Protein AF-A0A7S4WC41-F1 (afdb_monomer_lite)

Sequence (683 aa):
MCRYLMPRLDYVTESGDLLKKAYSMGIMKQSIEDLTPGELEKLGIVDSGEDSKGMPVRPPEMDELYIVEEDEEVCVDTSAPHSNLLQIFSSHLLSIASRKFMLNVEYRHKCHRWRGKREDLLEKPTTIQEMLSSSLLIDADEGFAIDEIPLELLAIRTLCAGCIKEVEEVGIPKRNCALFSRPTVYDAVTAKKANHIAMKAAGISSSVHSYSKGTGFMLAPMKEDTISNPSEQTQLPIGIVAIMPSIRRNLLHVSDMFDEGLTAFYGGEEARINSLASRVGQIENLTSVIAEHGQGEQGAYSHLTDDDAVIYLNCVREHCAGEELALSFAVPNYIYLLHIPVHVSRIRVVVAKDCADHIQGCRDHGQELITFLTKYFPRSSVRYIEEASTFAAYSRMMLADYLVCPPGISCFIPSLVSGVAKSVLFGDSRIVPWLSELGEAELRNVTLLDMQETPVASVDKANFDVFMNKFPDLEQKQCRFLRGRVGTWEQDIESAYLFQYKTPILHYVGQANLRYIPTVETPYRLPTTYRWQEDLFELCNIKLLTRDGMCKVMKDLGMSRIFILGDSLGMNMGQSLWKLMGHEDSPVGPKVKNSSWERMVQCNPDNSEDDILISAVRTDQIIENNQPVDEEKEIKNCYAYCYPWIERYASYDGDTLFIANTGPHFQSHDKFQAALDEFVAKI

Radius of gyration: 34.1 Å; chains: 1; bounding box: 81×66×97 Å

Secondary structure (DSSP, 8-state):
-HHHHHHHHHHHHHHHHHHHHHHHTT---SSGGG--HHHHHHTT----STTS-PPPPPPGGGGEEEEEE--HHHHH-SSSHHHHHHHHHHHHHHHHHHHHHT--EEEE--THHHHTT-TTTTTSPPPHHHHS-S---S-TTS---TTS--HHHHHHHHHHHHHHHHHHHHSS-SS---SS-S--EEEEEEHHHHHHHHHHHTT--------PPPPP-PPPPPP--------S--PPPGGGGGGHHHHHHHHHHHHHHHHHHHHHHHHHHHHHHHHHHHHHTTS--SSTTTGGG-TTSHHHHTTS---EEEEEE-BSSTT--STTT--BEEPPHHHHHHHS-TT-SEEEEEEEHHHHHHSTTHHHHHHHHHHHHHHH-TTSEEEEEEE--HHHHHHHHHH-SEEEE-SSSTTHHHHHH---SEEEEEE-TTT-GGGGGS-HHHHTTEEEEETTTS--EEGGG--HHHHTT---S--TTTHHHHTTTS-EEEE-TTTHHHHS-SSPPSSHHHHHHHT----SS--S-GGGGEEEE-TT-TTT-PPP--HHHHHHHHHHTT--EEEEEESHHHHHHHHHHHHHTT--S-SS-TT-SSS-EEEEE-SBTTBGGGPEEEEEEEBTTS----S--BTTTTB-SSSS-B---HHHHHT--S-EEEEEE--TT-SSHHHHHHHHHHHHHH-

Organism: NCBI:txid49249

Structure (mmCIF, N/CA/C/O backbone):
data_AF-A0A7S4WC41-F1
#
_entry.id   AF-A0A7S4WC41-F1
#
loop_
_atom_site.group_PDB
_atom_site.id
_atom_site.type_symbol
_atom_site.label_atom_id
_atom_site.label_alt_id
_atom_site.label_comp_id
_atom_site.label_asym_id
_atom_site.label_entity_id
_atom_site.label_seq_id
_atom_site.pdbx_PDB_ins_code
_atom_site.Cartn_x
_atom_site.Cartn_y
_atom_site.Cartn_z
_atom_site.occupancy
_atom_site.B_iso_or_equiv
_atom_site.auth_seq_id
_atom_site.auth_comp_id
_atom_site.auth_asym_id
_atom_site.auth_atom_id
_atom_site.pdbx_PDB_model_num
ATOM 1 N N . MET A 1 1 ? 20.347 -4.896 -36.705 1.00 76.38 1 MET A N 1
ATOM 2 C CA . MET A 1 1 ? 21.087 -5.310 -35.495 1.00 76.38 1 MET A CA 1
ATOM 3 C C . MET A 1 1 ? 21.024 -6.817 -35.234 1.00 76.38 1 MET A C 1
ATOM 5 O O . MET A 1 1 ? 22.063 -7.446 -35.284 1.00 76.38 1 MET A O 1
ATOM 9 N N . CYS A 1 2 ? 19.866 -7.454 -35.023 1.00 81.75 2 CYS A N 1
ATOM 10 C CA . CYS A 1 2 ? 19.854 -8.885 -34.655 1.00 81.75 2 CYS A CA 1
ATOM 11 C C . CYS A 1 2 ? 20.509 -9.846 -35.663 1.00 81.75 2 CYS A C 1
ATOM 13 O O . CYS A 1 2 ? 21.294 -10.689 -35.250 1.00 81.75 2 CYS A O 1
ATOM 15 N N . ARG A 1 3 ? 20.301 -9.670 -36.977 1.00 84.06 3 ARG A N 1
ATOM 16 C CA . ARG A 1 3 ? 21.034 -10.439 -38.013 1.00 84.06 3 ARG A CA 1
ATOM 17 C C . ARG A 1 3 ? 22.556 -10.314 -37.912 1.00 84.06 3 ARG A C 1
ATOM 19 O O . ARG A 1 3 ? 23.274 -11.203 -38.333 1.00 84.06 3 ARG A O 1
ATOM 26 N N . TYR A 1 4 ? 23.016 -9.197 -37.367 1.00 81.50 4 TYR A N 1
ATOM 27 C CA . TYR A 1 4 ? 24.421 -8.886 -37.189 1.00 81.50 4 TYR A CA 1
ATOM 28 C C . TYR A 1 4 ? 24.970 -9.433 -35.861 1.00 81.50 4 TYR A C 1
ATOM 30 O O . TYR A 1 4 ? 26.089 -9.930 -35.797 1.00 81.50 4 TYR A O 1
ATOM 38 N N . LEU A 1 5 ? 24.158 -9.396 -34.800 1.00 84.56 5 LEU A N 1
ATOM 39 C CA . LEU A 1 5 ? 24.515 -9.958 -33.500 1.00 84.56 5 LEU A CA 1
ATOM 40 C C . LEU A 1 5 ? 24.518 -11.484 -33.500 1.00 84.56 5 LEU A C 1
ATOM 42 O O . LEU A 1 5 ? 25.386 -12.062 -32.862 1.00 84.56 5 LEU A O 1
ATOM 46 N N . MET A 1 6 ? 23.585 -12.141 -34.197 1.00 87.56 6 MET A N 1
ATOM 47 C CA . MET A 1 6 ? 23.435 -13.599 -34.120 1.00 87.56 6 MET A CA 1
ATOM 48 C C . MET A 1 6 ? 24.717 -14.375 -34.456 1.00 87.56 6 MET A C 1
ATOM 50 O O . MET A 1 6 ? 25.135 -15.149 -33.601 1.00 87.56 6 MET A O 1
ATOM 54 N N . PRO A 1 7 ? 25.428 -14.116 -35.573 1.00 88.38 7 PRO A N 1
ATOM 55 C CA . PRO A 1 7 ? 26.695 -14.799 -35.851 1.00 88.38 7 PRO A CA 1
ATOM 56 C C . PRO A 1 7 ? 27.753 -14.593 -34.756 1.00 88.38 7 PRO A C 1
ATOM 58 O O . PRO A 1 7 ? 28.514 -15.503 -34.443 1.00 88.38 7 PRO A O 1
ATOM 61 N N . ARG A 1 8 ? 27.786 -13.404 -34.134 1.00 88.81 8 ARG A N 1
ATOM 62 C CA . ARG A 1 8 ? 28.698 -13.088 -33.021 1.00 88.81 8 ARG A CA 1
ATOM 63 C C . ARG A 1 8 ? 28.314 -13.844 -31.751 1.00 88.81 8 ARG A C 1
ATOM 65 O O . ARG A 1 8 ? 29.179 -14.380 -31.071 1.00 88.81 8 ARG A O 1
ATOM 72 N N . LEU A 1 9 ? 27.020 -13.894 -31.443 1.00 85.69 9 LEU A N 1
ATOM 73 C CA . LEU A 1 9 ? 26.470 -14.613 -30.295 1.00 85.69 9 LEU A CA 1
ATOM 74 C C . LEU A 1 9 ? 26.684 -16.121 -30.428 1.00 85.69 9 LEU A C 1
ATOM 76 O O . LEU A 1 9 ? 27.057 -16.762 -29.448 1.00 85.69 9 LEU A O 1
ATOM 80 N N . ASP A 1 10 ? 26.480 -16.676 -31.623 1.00 87.56 10 ASP A N 1
ATOM 81 C CA . ASP A 1 10 ? 26.723 -18.088 -31.909 1.00 87.56 10 ASP A CA 1
ATOM 82 C C . ASP A 1 10 ? 28.220 -18.407 -31.771 1.00 87.56 10 ASP A C 1
ATOM 84 O O . ASP A 1 10 ? 28.569 -19.303 -31.003 1.00 87.56 10 ASP A O 1
ATOM 88 N N . TYR A 1 11 ? 29.103 -17.589 -32.366 1.00 88.50 11 TYR A N 1
ATOM 89 C CA . TYR A 1 11 ? 30.558 -17.714 -32.201 1.00 88.50 11 TYR A CA 1
ATOM 90 C C . TYR A 1 11 ? 30.981 -17.704 -30.730 1.00 88.50 11 TYR A C 1
ATOM 92 O O . TYR A 1 11 ? 31.731 -18.572 -30.290 1.00 88.50 11 TYR A O 1
ATOM 100 N N . VAL A 1 12 ? 30.492 -16.736 -29.954 1.00 84.25 12 VAL A N 1
ATOM 101 C CA . VAL A 1 12 ? 30.808 -16.598 -28.528 1.00 84.25 12 VAL A CA 1
ATOM 102 C C . VAL A 1 12 ? 30.290 -17.780 -27.720 1.00 84.25 12 VAL A C 1
ATOM 104 O O . VAL A 1 12 ? 30.996 -18.256 -26.837 1.00 84.25 12 VAL A O 1
ATOM 107 N N . THR A 1 13 ? 29.068 -18.240 -27.988 1.00 84.19 13 THR A N 1
ATOM 108 C CA . THR A 1 13 ? 28.462 -19.348 -27.237 1.00 84.19 13 THR A CA 1
ATOM 109 C C . THR A 1 13 ? 29.245 -20.634 -27.482 1.00 84.19 13 THR A C 1
ATOM 111 O O . THR A 1 13 ? 29.677 -21.284 -26.533 1.00 84.19 13 THR A O 1
ATOM 114 N N . GLU A 1 14 ? 29.510 -20.951 -28.751 1.00 86.06 14 GLU A N 1
ATOM 115 C CA . GLU A 1 14 ? 30.313 -22.113 -29.138 1.00 86.06 14 GLU A CA 1
ATOM 116 C C . GLU A 1 14 ? 31.739 -22.012 -28.589 1.00 86.06 14 GLU A C 1
ATOM 118 O O . GLU A 1 14 ? 32.298 -22.998 -28.101 1.00 86.06 14 GLU A O 1
ATOM 123 N N . SER A 1 15 ? 32.313 -20.805 -28.603 1.00 84.19 15 SER A N 1
ATOM 124 C CA . SER A 1 15 ? 33.652 -20.577 -28.074 1.00 84.19 15 SER A CA 1
ATOM 125 C C . SER A 1 15 ? 33.714 -20.703 -26.547 1.00 84.19 15 SER A C 1
ATOM 127 O O . SER A 1 15 ? 34.650 -21.273 -25.985 1.00 84.19 15 SER A O 1
ATOM 129 N N . GLY A 1 16 ? 32.694 -20.213 -25.847 1.00 82.38 16 GLY A N 1
ATOM 130 C CA . GLY A 1 16 ? 32.577 -20.328 -24.398 1.00 82.38 16 GLY A CA 1
ATOM 131 C C . GLY A 1 16 ? 32.478 -21.783 -23.943 1.00 82.38 16 GLY A C 1
ATOM 132 O O . GLY A 1 16 ? 33.179 -22.180 -23.013 1.00 82.38 16 GLY A O 1
ATOM 133 N N . ASP A 1 17 ? 31.678 -22.600 -24.630 1.00 83.75 17 ASP A N 1
ATOM 134 C CA . ASP A 1 17 ? 31.535 -24.030 -24.327 1.00 83.75 17 ASP A CA 1
ATOM 135 C C . ASP A 1 17 ? 32.858 -24.791 -24.508 1.00 83.75 17 ASP A C 1
ATOM 137 O O . ASP A 1 17 ? 33.227 -25.643 -23.692 1.00 83.75 17 ASP A O 1
ATOM 141 N N . LEU A 1 18 ? 33.615 -24.447 -25.551 1.00 83.25 18 LEU A N 1
ATOM 142 C CA . LEU A 1 18 ? 34.936 -25.014 -25.811 1.00 83.25 18 LEU A CA 1
ATOM 143 C C . LEU A 1 18 ? 35.980 -24.576 -24.776 1.00 83.25 18 LEU A C 1
ATOM 145 O O . LEU A 1 18 ? 36.751 -25.419 -24.315 1.00 83.25 18 LEU A O 1
ATOM 149 N N . LEU A 1 19 ? 35.986 -23.306 -24.360 1.00 81.44 19 LEU A N 1
ATOM 150 C CA . LEU A 1 19 ? 36.863 -22.819 -23.288 1.00 81.44 19 LEU A CA 1
ATOM 151 C C . LEU A 1 19 ? 36.529 -23.473 -21.945 1.00 81.44 19 LEU A C 1
ATOM 153 O O . LEU A 1 19 ? 37.435 -23.925 -21.251 1.00 81.44 19 LEU A O 1
ATOM 157 N N . LYS A 1 20 ? 35.243 -23.622 -21.601 1.00 82.88 20 LYS A N 1
ATOM 158 C CA . LYS A 1 20 ? 34.808 -24.367 -20.405 1.00 82.88 20 LYS A CA 1
ATOM 159 C C . LYS A 1 20 ? 35.303 -25.810 -20.428 1.00 82.88 20 LYS A C 1
ATOM 161 O O . LYS A 1 20 ? 35.833 -26.305 -19.431 1.00 82.88 20 LYS A O 1
ATOM 166 N N . LYS A 1 21 ? 35.194 -26.475 -21.581 1.00 86.81 21 LYS A N 1
ATOM 167 C CA . LYS A 1 21 ? 35.745 -27.818 -21.781 1.00 86.81 21 LYS A CA 1
ATOM 168 C C . LYS A 1 21 ? 37.270 -27.824 -21.615 1.00 86.81 21 LYS A C 1
ATOM 170 O O . LYS A 1 21 ? 37.785 -28.686 -20.908 1.00 86.81 21 LYS A O 1
ATOM 175 N N . ALA A 1 22 ? 37.983 -26.844 -22.169 1.00 83.94 22 ALA A N 1
ATOM 176 C CA . ALA A 1 22 ? 39.432 -26.693 -22.019 1.00 83.94 22 ALA A CA 1
ATOM 177 C C . ALA A 1 22 ? 39.851 -26.498 -20.551 1.00 83.94 22 ALA A C 1
ATOM 179 O O . ALA A 1 22 ? 40.736 -27.210 -20.070 1.00 83.94 22 ALA A O 1
ATOM 180 N N . TYR A 1 23 ? 39.156 -25.635 -19.806 1.00 84.06 23 TYR A N 1
ATOM 181 C CA . TYR A 1 23 ? 39.394 -25.427 -18.377 1.00 84.06 23 TYR A CA 1
ATOM 182 C C . TYR A 1 23 ? 39.163 -26.700 -17.561 1.00 84.06 23 TYR A C 1
ATOM 184 O O . TYR A 1 23 ? 39.990 -27.033 -16.713 1.00 84.06 23 TYR A O 1
ATOM 192 N N . SER A 1 24 ? 38.111 -27.472 -17.863 1.00 88.00 24 SER A N 1
ATOM 193 C CA . SER A 1 24 ? 37.865 -28.769 -17.207 1.00 88.00 24 SER A CA 1
ATOM 194 C C . SER A 1 24 ? 38.990 -29.790 -17.443 1.00 88.00 24 SER A C 1
ATOM 196 O O . SER A 1 24 ? 39.165 -30.724 -16.662 1.00 88.00 24 SER A O 1
ATOM 198 N N . MET A 1 25 ? 39.789 -29.582 -18.494 1.00 87.50 25 MET A N 1
ATOM 199 C CA . MET A 1 25 ? 40.964 -30.380 -18.850 1.00 87.50 25 MET A CA 1
ATOM 200 C C . MET A 1 25 ? 42.286 -29.757 -18.362 1.00 87.50 25 MET A C 1
ATOM 202 O O . MET A 1 25 ? 43.359 -30.249 -18.711 1.00 87.50 25 MET A O 1
ATOM 206 N N . GLY A 1 26 ? 42.230 -28.684 -17.564 1.00 88.25 26 GLY A N 1
ATOM 207 C CA . GLY A 1 26 ? 43.399 -27.981 -17.025 1.00 88.25 26 GLY A CA 1
ATOM 208 C C . GLY A 1 26 ? 44.096 -27.038 -18.012 1.00 88.25 26 GLY A C 1
ATOM 209 O O . GLY A 1 26 ? 45.208 -26.588 -17.740 1.00 88.25 26 GLY A O 1
ATOM 210 N N . ILE A 1 27 ? 43.474 -26.734 -19.154 1.00 87.44 27 ILE A N 1
ATOM 211 C CA . ILE A 1 27 ? 44.006 -25.806 -20.157 1.00 87.44 27 ILE A CA 1
ATOM 212 C C . ILE A 1 27 ? 43.488 -24.403 -19.826 1.00 87.44 27 ILE A C 1
ATOM 214 O O . ILE A 1 27 ? 42.324 -24.094 -20.063 1.00 87.44 27 ILE A O 1
ATOM 218 N N . MET A 1 28 ? 44.349 -23.550 -19.262 1.00 84.25 28 MET A N 1
ATOM 219 C CA . MET A 1 28 ? 43.984 -22.179 -18.887 1.00 84.25 28 MET A CA 1
ATOM 220 C C . MET A 1 28 ? 44.421 -21.170 -19.953 1.00 84.25 28 MET A C 1
ATOM 222 O O . MET A 1 28 ? 45.543 -20.665 -19.920 1.00 84.25 28 MET A O 1
ATOM 226 N N . LYS A 1 29 ? 43.534 -20.889 -20.913 1.00 82.75 29 LYS A N 1
ATOM 227 C CA . LYS A 1 29 ? 43.729 -19.876 -21.966 1.00 82.75 29 LYS A CA 1
ATOM 228 C C . LYS A 1 29 ? 42.684 -18.774 -21.866 1.00 82.75 29 LYS A C 1
ATOM 230 O O . LYS A 1 29 ? 41.630 -18.997 -21.282 1.00 82.75 29 LYS A O 1
ATOM 235 N N . GLN A 1 30 ? 42.997 -17.590 -22.389 1.00 73.94 30 GLN A N 1
ATOM 236 C CA . GLN A 1 30 ? 42.070 -16.452 -22.390 1.00 73.94 30 GLN A CA 1
ATOM 237 C C . GLN A 1 30 ? 41.156 -16.464 -23.619 1.00 73.94 30 GLN A C 1
ATOM 239 O O . GLN A 1 30 ? 40.017 -16.020 -23.516 1.00 73.94 30 GLN A O 1
ATOM 244 N N . SER A 1 31 ? 41.626 -17.014 -24.743 1.00 80.00 31 SER A N 1
ATOM 245 C CA . SER A 1 31 ? 40.853 -17.145 -25.978 1.00 80.00 31 SER A CA 1
ATOM 246 C C . SER A 1 31 ? 41.053 -18.506 -26.648 1.00 80.00 31 SER A C 1
ATOM 248 O O . SER A 1 31 ? 42.053 -19.187 -26.407 1.00 80.00 31 SER A O 1
ATOM 250 N N . ILE A 1 32 ? 40.120 -18.910 -27.516 1.00 80.75 32 ILE A N 1
ATOM 251 C CA . ILE A 1 32 ? 40.255 -20.141 -28.321 1.00 80.75 32 ILE A CA 1
ATOM 252 C C . ILE A 1 32 ? 41.416 -20.042 -29.299 1.00 80.75 32 ILE A C 1
ATOM 254 O O . ILE A 1 32 ? 42.097 -21.031 -29.550 1.00 80.75 32 ILE A O 1
ATOM 258 N N . GLU A 1 33 ? 41.676 -18.848 -29.816 1.00 83.94 33 GLU A N 1
ATOM 259 C CA . GLU A 1 33 ? 42.786 -18.560 -30.717 1.00 83.94 33 GLU A CA 1
ATOM 260 C C . GLU A 1 33 ? 44.156 -18.796 -30.055 1.00 83.94 33 GLU A C 1
ATOM 262 O O . GLU A 1 33 ? 45.152 -18.960 -30.757 1.00 83.94 33 GLU A O 1
ATOM 267 N N . ASP A 1 34 ? 44.210 -18.871 -28.718 1.00 86.69 34 ASP A N 1
ATOM 268 C CA . ASP A 1 34 ? 45.427 -19.185 -27.963 1.00 86.69 34 ASP A CA 1
ATOM 269 C C . ASP A 1 34 ? 45.645 -20.695 -27.755 1.00 86.69 34 ASP A C 1
ATOM 271 O O . ASP A 1 34 ? 46.665 -21.093 -27.166 1.00 86.69 34 ASP A O 1
ATOM 275 N N . LEU A 1 35 ? 44.688 -21.536 -28.172 1.00 84.81 35 LEU A N 1
ATOM 276 C CA . LEU A 1 35 ? 44.795 -22.990 -28.098 1.00 84.81 35 LEU A CA 1
ATOM 277 C C . LEU A 1 35 ? 45.723 -23.496 -29.201 1.00 84.81 35 LEU A C 1
ATOM 279 O O . LEU A 1 35 ? 45.579 -23.200 -30.385 1.00 84.81 35 LEU A O 1
ATOM 283 N N . THR A 1 36 ? 46.693 -24.307 -28.804 1.00 89.56 36 THR A N 1
ATOM 284 C CA . THR A 1 36 ? 47.582 -24.987 -29.741 1.00 89.56 36 THR A CA 1
ATOM 285 C C . THR A 1 36 ? 46.824 -26.074 -30.511 1.00 89.56 36 THR A C 1
ATOM 287 O O . THR A 1 36 ? 45.856 -26.637 -29.993 1.00 89.56 36 THR A O 1
ATOM 290 N N . PRO A 1 37 ? 47.289 -26.470 -31.711 1.00 87.38 37 PRO A N 1
ATOM 291 C CA . PRO A 1 37 ? 46.673 -27.567 -32.461 1.00 87.38 37 PRO A CA 1
ATOM 292 C C . PRO A 1 37 ? 46.502 -28.859 -31.641 1.00 87.38 37 PRO A C 1
ATOM 294 O O . PRO A 1 37 ? 45.477 -29.522 -31.742 1.00 87.38 37 PRO A O 1
ATOM 297 N N . GLY A 1 38 ? 47.459 -29.183 -30.762 1.00 87.56 38 GLY A N 1
ATOM 298 C CA . GLY A 1 38 ? 47.364 -30.353 -29.879 1.00 87.56 38 GLY A CA 1
ATOM 299 C C . GLY A 1 38 ? 46.372 -30.196 -28.717 1.00 87.56 38 GLY A C 1
ATOM 300 O O . GLY A 1 38 ? 45.891 -31.189 -28.180 1.00 87.56 38 GLY A O 1
ATOM 301 N N . GLU A 1 39 ? 46.048 -28.970 -28.303 1.00 90.50 39 GLU A N 1
ATOM 302 C CA . GLU A 1 39 ? 44.970 -28.696 -27.342 1.00 90.50 39 GLU A CA 1
ATOM 303 C C . GLU A 1 39 ? 43.597 -28.765 -28.024 1.00 90.50 39 GLU A C 1
ATOM 305 O O . GLU A 1 39 ? 42.665 -29.327 -27.452 1.00 90.50 39 GLU A O 1
ATOM 310 N N . LEU A 1 40 ? 43.490 -28.286 -29.267 1.00 86.38 40 LEU A N 1
ATOM 311 C CA . LEU A 1 40 ? 42.287 -28.415 -30.095 1.00 86.38 40 LEU A CA 1
ATOM 312 C C . LEU A 1 40 ? 41.953 -29.886 -30.391 1.00 86.38 40 LEU A C 1
ATOM 314 O O . LEU A 1 40 ? 40.808 -30.308 -30.214 1.00 86.38 40 LEU A O 1
ATOM 318 N N . GLU A 1 41 ? 42.962 -30.698 -30.715 1.00 86.12 41 GLU A N 1
ATOM 319 C CA . GLU A 1 41 ? 42.803 -32.143 -30.909 1.00 86.12 41 GLU A CA 1
ATOM 320 C C . GLU A 1 41 ? 42.281 -32.828 -29.635 1.00 86.12 41 GLU A C 1
ATOM 322 O O . GLU A 1 41 ? 41.339 -33.622 -29.686 1.00 86.12 41 GLU A O 1
ATOM 327 N N . LYS A 1 42 ? 42.810 -32.456 -28.459 1.00 88.50 42 LYS A N 1
ATOM 328 C CA . LYS A 1 42 ? 42.318 -32.945 -27.155 1.00 88.50 42 LYS A CA 1
ATOM 329 C C . LYS A 1 42 ? 40.867 -32.549 -26.880 1.00 88.50 42 LYS A C 1
ATOM 331 O O . LYS A 1 42 ? 40.153 -33.288 -26.205 1.00 88.50 42 LYS A O 1
ATOM 336 N N . LEU A 1 43 ? 40.417 -31.412 -27.406 1.00 86.31 43 LEU A N 1
ATOM 337 C CA . LEU A 1 43 ? 39.024 -30.974 -27.318 1.00 86.31 43 LEU A CA 1
ATOM 338 C C . LEU A 1 43 ? 38.102 -31.701 -28.310 1.00 86.31 43 LEU A C 1
ATOM 340 O O . LEU A 1 43 ? 36.881 -31.537 -28.221 1.00 86.31 43 LEU A O 1
ATOM 344 N N . GLY A 1 44 ? 38.646 -32.555 -29.182 1.00 85.88 44 GLY A N 1
ATOM 345 C CA . GLY A 1 44 ? 37.908 -33.270 -30.223 1.00 85.88 44 GLY A CA 1
ATOM 346 C C . GLY A 1 44 ? 37.647 -32.425 -31.470 1.00 85.88 44 GLY A C 1
ATOM 347 O O . GLY A 1 44 ? 36.779 -32.781 -32.264 1.00 85.88 44 GLY A O 1
ATOM 348 N N . ILE A 1 45 ? 38.368 -31.312 -31.630 1.00 82.75 45 ILE A N 1
ATOM 349 C CA . ILE A 1 45 ? 38.366 -30.491 -32.840 1.00 82.75 45 ILE A CA 1
ATOM 350 C C . ILE A 1 45 ? 39.526 -30.996 -33.696 1.00 82.75 45 ILE A C 1
ATOM 352 O O . ILE A 1 45 ? 40.680 -30.632 -33.475 1.00 82.75 45 ILE A O 1
ATOM 356 N N . VAL A 1 46 ? 39.231 -31.905 -34.622 1.00 72.81 46 VAL A N 1
ATOM 357 C CA . VAL A 1 46 ? 40.226 -32.477 -35.536 1.00 72.81 46 VAL A CA 1
ATOM 358 C C . VAL A 1 46 ? 39.944 -31.948 -36.931 1.00 72.81 46 VAL A C 1
ATOM 360 O O . VAL A 1 46 ? 38.817 -32.041 -37.401 1.00 72.81 46 VAL A O 1
ATOM 363 N N . ASP A 1 47 ? 40.966 -31.412 -37.590 1.00 64.25 47 ASP A N 1
ATOM 364 C CA . ASP A 1 47 ? 40.906 -30.877 -38.956 1.00 64.25 47 ASP A CA 1
ATOM 365 C C . ASP A 1 47 ? 40.904 -32.019 -39.997 1.00 64.25 47 ASP A C 1
ATOM 367 O O . ASP A 1 47 ? 41.786 -32.130 -40.850 1.00 64.25 47 ASP A O 1
ATOM 371 N N . SER A 1 48 ? 39.980 -32.976 -39.851 1.00 53.34 48 SER A N 1
ATOM 372 C CA . SER A 1 48 ? 39.985 -34.221 -40.625 1.00 53.34 48 SER A CA 1
ATOM 373 C C . SER A 1 48 ? 38.588 -34.635 -41.101 1.00 53.34 48 SER A C 1
ATOM 375 O O . SER A 1 48 ? 37.944 -35.494 -40.499 1.00 53.34 48 SER A O 1
ATOM 377 N N . GLY A 1 49 ? 38.166 -34.086 -42.244 1.00 59.47 49 GLY A N 1
ATOM 378 C CA . GLY A 1 49 ? 37.084 -34.629 -43.080 1.00 59.47 49 GLY A CA 1
ATOM 379 C C . GLY A 1 49 ? 35.717 -33.951 -42.934 1.00 59.47 49 GLY A C 1
ATOM 380 O O . GLY A 1 49 ? 35.449 -33.282 -41.943 1.00 59.47 49 GLY A O 1
ATOM 381 N N . GLU A 1 50 ? 34.854 -34.150 -43.941 1.00 60.53 50 GLU A N 1
ATOM 382 C CA . GLU A 1 50 ? 33.542 -33.490 -44.145 1.00 60.53 50 GLU A CA 1
ATOM 383 C C . GLU A 1 50 ? 32.563 -33.538 -42.947 1.00 60.53 50 GLU A C 1
ATOM 385 O O . GLU A 1 50 ? 31.603 -32.774 -42.945 1.00 60.53 50 GLU A O 1
ATOM 390 N N . ASP A 1 51 ? 32.831 -34.342 -41.908 1.00 59.00 51 ASP A N 1
ATOM 391 C CA . ASP A 1 51 ? 31.970 -34.516 -40.725 1.00 59.00 51 ASP A CA 1
ATOM 392 C C . ASP A 1 51 ? 32.579 -34.023 -39.388 1.00 59.00 51 ASP A C 1
ATOM 394 O O . ASP A 1 51 ? 31.949 -34.151 -38.333 1.00 59.00 51 ASP A O 1
ATOM 398 N N . SER A 1 52 ? 33.797 -33.465 -39.368 1.00 58.19 52 SER A N 1
ATOM 399 C CA . SER A 1 52 ? 34.384 -32.939 -38.123 1.00 58.19 52 SER A CA 1
ATOM 400 C C . SER A 1 52 ? 33.768 -31.591 -37.727 1.00 58.19 52 SER A C 1
ATOM 402 O O . SER A 1 52 ? 33.666 -30.688 -38.558 1.00 58.19 52 SER A O 1
ATOM 404 N N . LYS A 1 53 ? 33.397 -31.421 -36.445 1.00 67.69 53 LYS A N 1
ATOM 405 C CA . LYS A 1 53 ? 33.056 -30.102 -35.880 1.00 67.69 53 LYS A CA 1
ATOM 406 C C . LYS A 1 53 ? 34.306 -29.223 -35.921 1.00 67.69 53 LYS A C 1
ATOM 408 O O . LYS A 1 53 ? 35.146 -29.298 -35.025 1.00 67.69 53 LYS A O 1
ATOM 413 N N . GLY A 1 54 ? 34.434 -28.444 -36.991 1.00 73.50 54 GLY A N 1
ATOM 414 C CA . GLY A 1 54 ? 35.497 -27.464 -37.154 1.00 73.50 54 GLY A CA 1
ATOM 415 C C . GLY A 1 54 ? 35.469 -26.421 -36.041 1.00 73.50 54 GLY A C 1
ATOM 416 O O . GLY A 1 54 ? 34.462 -26.241 -35.353 1.00 73.50 54 GLY A O 1
ATOM 417 N N . MET A 1 55 ? 36.598 -25.739 -35.857 1.00 78.38 55 MET A N 1
ATOM 418 C CA . MET A 1 55 ? 36.677 -24.590 -34.962 1.00 78.38 55 MET A CA 1
ATOM 419 C C . MET A 1 55 ? 35.605 -23.561 -35.369 1.00 78.38 55 MET A C 1
ATOM 421 O O . MET A 1 55 ? 35.417 -23.364 -36.576 1.00 78.38 55 MET A O 1
ATOM 425 N N . PRO A 1 56 ? 34.910 -22.914 -34.411 1.00 82.69 56 PRO A N 1
ATOM 426 C CA . PRO A 1 56 ? 33.974 -21.852 -34.744 1.00 82.69 56 PRO A CA 1
ATOM 427 C C . PRO A 1 56 ? 34.688 -20.836 -35.640 1.00 82.69 56 PRO A C 1
ATOM 429 O O . PRO A 1 56 ? 35.754 -20.321 -35.292 1.00 82.69 56 PRO A O 1
ATOM 432 N N . VAL A 1 57 ? 34.151 -20.591 -36.835 1.00 84.62 57 VAL A N 1
ATOM 433 C CA . VAL A 1 57 ? 34.752 -19.629 -37.762 1.00 84.62 57 VAL A CA 1
ATOM 434 C C . VAL A 1 57 ? 34.413 -18.245 -37.243 1.00 84.62 57 VAL A C 1
ATOM 436 O O . VAL A 1 57 ? 33.240 -17.882 -37.174 1.00 84.62 57 VAL A O 1
ATOM 439 N N . ARG A 1 58 ? 35.438 -17.468 -36.876 1.00 83.56 58 ARG A N 1
ATOM 440 C CA . ARG A 1 58 ? 35.247 -16.088 -36.432 1.00 83.56 58 ARG A CA 1
ATOM 441 C C . ARG A 1 58 ? 34.531 -15.296 -37.540 1.00 83.56 58 ARG A C 1
ATOM 443 O O . ARG A 1 58 ? 35.091 -15.184 -38.634 1.00 83.56 58 ARG A O 1
ATOM 450 N N . PRO A 1 59 ? 33.324 -14.752 -37.289 1.00 85.19 59 PRO A N 1
ATOM 451 C CA . PRO A 1 59 ? 32.598 -14.002 -38.304 1.00 85.19 59 PRO A CA 1
ATOM 452 C C . PRO A 1 59 ? 33.413 -12.771 -38.729 1.00 85.19 59 PRO A C 1
ATOM 454 O O . PRO A 1 59 ? 33.944 -12.092 -37.844 1.00 85.19 59 PRO A O 1
ATOM 457 N N . PRO A 1 60 ? 33.515 -12.435 -40.030 1.00 81.19 60 PRO A N 1
ATOM 458 C CA . PRO A 1 60 ? 34.207 -11.224 -40.491 1.00 81.19 60 PRO A CA 1
ATOM 459 C C . PRO A 1 60 ? 33.623 -9.951 -39.865 1.00 81.19 60 PRO A C 1
ATOM 461 O O . PRO A 1 60 ? 34.327 -8.966 -39.647 1.00 81.19 60 PRO A O 1
ATOM 464 N N . GLU A 1 61 ? 32.345 -9.997 -39.497 1.00 80.75 61 GLU A N 1
ATOM 465 C CA . GLU A 1 61 ? 31.657 -8.956 -38.758 1.00 80.75 61 GLU A CA 1
ATOM 466 C C . GLU A 1 61 ? 32.387 -8.618 -37.462 1.00 80.75 61 GLU A C 1
ATOM 468 O O . GLU A 1 61 ? 32.412 -7.450 -37.109 1.00 80.75 61 GLU A O 1
ATOM 473 N N . MET A 1 62 ? 33.019 -9.575 -36.764 1.00 79.69 62 MET A N 1
ATOM 474 C CA . MET A 1 62 ? 33.735 -9.365 -35.492 1.00 79.69 62 MET A CA 1
ATOM 475 C C . MET A 1 62 ? 34.876 -8.339 -35.563 1.00 79.69 62 MET A C 1
ATOM 477 O O . MET A 1 62 ? 35.407 -8.004 -34.513 1.00 79.69 62 MET A O 1
ATOM 481 N N . ASP A 1 63 ? 35.273 -7.821 -36.726 1.00 82.69 63 ASP A N 1
ATOM 482 C CA . ASP A 1 63 ? 36.290 -6.757 -36.835 1.00 82.69 63 ASP A CA 1
ATOM 483 C C . ASP A 1 63 ? 35.699 -5.335 -36.940 1.00 82.69 63 ASP A C 1
ATOM 485 O O . ASP A 1 63 ? 36.426 -4.332 -36.944 1.00 82.69 63 ASP A O 1
ATOM 489 N N . GLU A 1 64 ? 34.374 -5.224 -37.007 1.00 84.00 64 GLU A N 1
ATOM 490 C CA . GLU A 1 64 ? 33.660 -3.953 -37.085 1.00 84.00 64 GLU A CA 1
ATOM 491 C C . GLU A 1 64 ? 33.132 -3.531 -35.707 1.00 84.00 64 GLU A C 1
ATOM 493 O O . GLU A 1 64 ? 32.439 -4.290 -35.032 1.00 84.00 64 GLU A O 1
ATOM 498 N N . LEU A 1 65 ? 33.418 -2.300 -35.281 1.00 83.31 65 LEU A N 1
ATOM 499 C CA . LEU A 1 65 ? 32.796 -1.730 -34.089 1.00 83.31 65 LEU A CA 1
ATOM 500 C C . LEU A 1 65 ? 31.487 -1.049 -34.485 1.00 83.31 65 LEU A C 1
ATOM 502 O O . LEU A 1 65 ? 31.486 -0.163 -35.342 1.00 83.31 65 LEU A O 1
ATOM 506 N N . TYR A 1 66 ? 30.398 -1.424 -33.825 1.00 82.50 66 TYR A N 1
ATOM 507 C CA . TYR A 1 66 ? 29.098 -0.781 -33.992 1.00 82.50 66 TYR A CA 1
ATOM 508 C C . TYR A 1 66 ? 28.864 0.149 -32.824 1.00 82.50 66 TYR A C 1
ATOM 510 O O . TYR A 1 66 ? 28.786 -0.300 -31.685 1.00 82.50 66 TYR A O 1
ATOM 518 N N . ILE A 1 67 ? 28.745 1.440 -33.100 1.00 83.06 67 ILE A N 1
ATOM 519 C CA . ILE A 1 67 ? 28.355 2.406 -32.078 1.00 83.06 67 ILE A CA 1
ATOM 520 C C . ILE A 1 67 ? 26.840 2.569 -32.159 1.00 83.06 67 ILE A C 1
ATOM 522 O O . ILE A 1 67 ? 26.302 2.797 -33.238 1.00 83.06 67 ILE A O 1
ATOM 526 N N . VAL A 1 68 ? 26.171 2.408 -31.023 1.00 81.50 68 VAL A N 1
ATOM 527 C CA . VAL A 1 68 ? 24.732 2.586 -30.835 1.00 81.50 68 VAL A CA 1
ATOM 528 C C . VAL A 1 68 ? 24.563 3.822 -29.966 1.00 81.50 68 VAL A C 1
ATOM 530 O O . VAL A 1 68 ? 24.958 3.820 -28.803 1.00 81.50 68 VAL A O 1
ATOM 533 N N . GLU A 1 69 ? 24.040 4.900 -30.531 1.00 83.94 69 GLU A N 1
ATOM 534 C CA . GLU A 1 69 ? 23.882 6.179 -29.835 1.00 83.94 69 GLU A CA 1
ATOM 535 C C . GLU A 1 69 ? 22.416 6.596 -29.823 1.00 83.94 69 GLU A C 1
ATOM 537 O O . GLU A 1 69 ? 21.803 6.625 -30.888 1.00 83.94 69 GLU A O 1
ATOM 542 N N . GLU A 1 70 ? 21.865 6.892 -28.641 1.00 82.81 70 GLU A N 1
ATOM 543 C CA . GLU A 1 70 ? 20.463 7.319 -28.528 1.00 82.81 70 GLU A CA 1
ATOM 544 C C . GLU A 1 70 ? 20.232 8.672 -29.196 1.00 82.81 70 GLU A C 1
ATOM 546 O O . GLU A 1 70 ? 21.021 9.612 -29.038 1.00 82.81 70 GLU A O 1
ATOM 551 N N . ASP A 1 71 ? 19.114 8.752 -29.910 1.00 83.38 71 ASP A N 1
ATOM 552 C CA . ASP A 1 71 ? 18.661 9.962 -30.582 1.00 83.38 71 ASP A CA 1
ATOM 553 C C . ASP A 1 71 ? 18.009 10.946 -29.596 1.00 83.38 71 ASP A C 1
ATOM 555 O O . ASP A 1 71 ? 17.525 10.563 -28.527 1.00 83.38 71 ASP A O 1
ATOM 559 N N . GLU A 1 72 ? 17.966 12.226 -29.971 1.00 85.38 72 GLU A N 1
ATOM 560 C CA . GLU A 1 72 ? 17.232 13.265 -29.250 1.00 85.38 72 GLU A CA 1
ATOM 561 C C . GLU A 1 72 ? 15.778 12.849 -29.024 1.00 85.38 72 GLU A C 1
ATOM 563 O O . GLU A 1 72 ? 15.290 13.004 -27.908 1.00 85.38 72 GLU A O 1
ATOM 568 N N . GLU A 1 73 ? 15.123 12.253 -30.026 1.00 84.31 73 GLU A N 1
ATOM 569 C CA . GLU A 1 73 ? 13.734 11.797 -29.921 1.00 84.31 73 GLU A CA 1
ATOM 570 C C . GLU A 1 73 ? 13.536 10.829 -28.751 1.00 84.31 73 GLU A C 1
ATOM 572 O O . GLU A 1 73 ? 12.635 11.035 -27.953 1.00 84.31 73 GLU A O 1
ATOM 577 N N . VAL A 1 74 ? 14.413 9.841 -28.557 1.00 83.62 74 VAL A N 1
ATOM 578 C CA . VAL A 1 74 ? 14.311 8.895 -27.425 1.00 83.62 74 VAL A CA 1
ATOM 579 C C . VAL A 1 74 ? 14.497 9.613 -26.089 1.00 83.62 74 VAL A C 1
ATOM 581 O O . VAL A 1 74 ? 13.855 9.290 -25.089 1.00 83.62 74 VAL A O 1
ATOM 584 N N . CYS A 1 75 ? 15.387 10.601 -26.070 1.00 86.06 75 CYS A N 1
ATOM 585 C CA . CYS A 1 75 ? 15.729 11.339 -24.870 1.00 86.06 75 CYS A CA 1
ATOM 586 C C . CYS A 1 75 ? 14.638 12.313 -24.431 1.00 86.06 75 CYS A C 1
ATOM 588 O O . CYS A 1 75 ? 14.456 12.495 -23.233 1.00 86.06 75 CYS A O 1
ATOM 590 N N . VAL A 1 76 ? 13.946 12.965 -25.363 1.00 85.38 76 VAL A N 1
ATOM 591 C CA . VAL A 1 76 ? 13.035 14.075 -25.047 1.00 85.38 76 VAL A CA 1
ATOM 592 C C . VAL A 1 76 ? 11.563 13.770 -25.296 1.00 85.38 76 VAL A C 1
ATOM 594 O O . VAL A 1 76 ? 10.718 14.626 -25.037 1.00 85.38 76 VAL A O 1
ATOM 597 N N . ASP A 1 77 ? 11.251 12.582 -25.807 1.00 84.12 77 ASP A N 1
ATOM 598 C CA . ASP A 1 77 ? 9.884 12.140 -26.051 1.00 84.12 77 ASP A CA 1
ATOM 599 C C . ASP A 1 77 ? 9.166 11.870 -24.723 1.00 84.12 77 ASP A C 1
ATOM 601 O O . ASP A 1 77 ? 9.395 10.883 -24.020 1.00 84.12 77 ASP A O 1
ATOM 605 N N . THR A 1 78 ? 8.279 12.805 -24.394 1.00 80.25 78 THR A N 1
ATOM 606 C CA . THR A 1 78 ? 7.409 12.777 -23.217 1.00 80.25 78 THR A CA 1
ATOM 607 C C . THR A 1 78 ? 6.228 11.840 -23.382 1.00 80.25 78 THR A C 1
ATOM 609 O O . THR A 1 78 ? 5.562 11.545 -22.399 1.00 80.25 78 THR A O 1
ATOM 612 N N . SER A 1 79 ? 5.963 11.397 -24.607 1.00 73.56 79 SER A N 1
ATOM 613 C CA . SER A 1 79 ? 4.782 10.627 -24.950 1.00 73.56 79 SER A CA 1
ATOM 614 C C . SER A 1 79 ? 5.041 9.111 -24.822 1.00 73.56 79 SER A C 1
ATOM 616 O O . SER A 1 79 ? 4.140 8.380 -24.405 1.00 73.56 79 SER A O 1
ATOM 618 N N . ALA A 1 80 ? 6.287 8.651 -25.057 1.00 77.62 80 ALA A N 1
ATOM 619 C CA . ALA A 1 80 ? 6.739 7.251 -24.883 1.00 77.62 80 ALA A CA 1
ATOM 620 C C . ALA A 1 80 ? 7.739 7.032 -23.723 1.00 77.62 80 ALA A C 1
ATOM 622 O O . ALA A 1 80 ? 8.747 6.328 -23.882 1.00 77.62 80 ALA A O 1
ATOM 623 N N . PRO A 1 81 ? 7.577 7.659 -22.548 1.00 79.94 81 PRO A N 1
ATOM 624 C CA . PRO A 1 81 ? 8.675 7.762 -21.600 1.00 79.94 81 PRO A CA 1
ATOM 625 C C . PRO A 1 81 ? 9.054 6.415 -20.976 1.00 79.94 81 PRO A C 1
ATOM 627 O O . PRO A 1 81 ? 10.192 6.254 -20.548 1.00 79.94 81 PRO A O 1
ATOM 630 N N . HIS A 1 82 ? 8.156 5.431 -20.933 1.00 77.75 82 HIS A N 1
ATOM 631 C CA . HIS A 1 82 ? 8.465 4.137 -20.322 1.00 77.75 82 HIS A CA 1
ATOM 632 C C . HIS A 1 82 ? 9.150 3.220 -21.341 1.00 77.75 82 HIS A C 1
ATOM 634 O O . HIS A 1 82 ? 10.182 2.624 -21.035 1.00 77.75 82 HIS A O 1
ATOM 640 N N . SER A 1 83 ? 8.665 3.197 -22.580 1.00 76.50 83 SER A N 1
ATOM 641 C CA . SER A 1 83 ? 9.244 2.465 -23.701 1.00 76.50 83 SER A CA 1
ATOM 642 C C . SER A 1 83 ? 10.638 2.986 -24.017 1.00 76.50 83 SER A C 1
ATOM 644 O O . SER A 1 83 ? 11.564 2.195 -24.174 1.00 76.50 83 SER A O 1
ATOM 646 N N . ASN A 1 84 ? 10.834 4.306 -24.036 1.00 82.56 84 ASN A N 1
ATOM 647 C CA . ASN A 1 84 ? 12.149 4.907 -24.259 1.00 82.56 84 ASN A CA 1
ATOM 648 C C . ASN A 1 84 ? 13.119 4.604 -23.107 1.00 82.56 84 ASN A C 1
ATOM 650 O O . ASN A 1 84 ? 14.307 4.377 -23.335 1.00 82.56 84 ASN A O 1
ATOM 654 N N . LEU A 1 85 ? 12.630 4.561 -21.861 1.00 83.12 85 LEU A N 1
ATOM 655 C CA . LEU A 1 85 ? 13.446 4.162 -20.712 1.00 83.12 85 LEU A CA 1
ATOM 656 C C . LEU A 1 85 ? 13.875 2.691 -20.821 1.00 83.12 85 LEU A C 1
ATOM 658 O O . LEU A 1 85 ? 15.054 2.373 -20.655 1.00 83.12 85 LEU A O 1
ATOM 662 N N . LEU A 1 86 ? 12.933 1.799 -21.138 1.00 78.31 86 LEU A N 1
ATOM 663 C CA . LEU A 1 86 ? 13.215 0.386 -21.385 1.00 78.31 86 LEU A CA 1
ATOM 664 C C . LEU A 1 86 ? 14.180 0.206 -22.556 1.00 78.31 86 LEU A C 1
ATOM 666 O O . LEU A 1 86 ? 15.096 -0.606 -22.450 1.00 78.31 86 LEU A O 1
ATOM 670 N N . GLN A 1 87 ? 14.033 0.995 -23.624 1.00 78.56 87 GLN A N 1
ATOM 671 C CA . GLN A 1 87 ? 14.952 1.000 -24.757 1.00 78.56 87 GLN A CA 1
ATOM 672 C C . GLN A 1 87 ? 16.376 1.321 -24.297 1.00 78.56 87 GLN A C 1
ATOM 674 O O . GLN A 1 87 ? 17.275 0.533 -24.576 1.00 78.56 87 GLN A O 1
ATOM 679 N N . ILE A 1 88 ? 16.578 2.391 -23.522 1.00 82.12 88 ILE A N 1
ATOM 680 C CA . ILE A 1 88 ? 17.900 2.771 -23.000 1.00 82.12 88 ILE A CA 1
ATOM 681 C C . ILE A 1 88 ? 18.531 1.641 -22.183 1.00 82.12 88 ILE A C 1
ATOM 683 O O . ILE A 1 88 ? 19.710 1.328 -22.371 1.00 82.12 88 ILE A O 1
ATOM 687 N N . PHE A 1 89 ? 17.763 1.005 -21.295 1.00 77.94 89 PHE A N 1
ATOM 688 C CA . PHE A 1 89 ? 18.267 -0.127 -20.519 1.00 77.94 89 PHE A CA 1
ATOM 689 C C . PHE A 1 89 ? 18.594 -1.322 -21.414 1.00 77.94 89 PHE A C 1
ATOM 691 O O . PHE A 1 89 ? 19.669 -1.903 -21.281 1.00 77.94 89 PHE A O 1
ATOM 698 N N . SER A 1 90 ? 17.726 -1.638 -22.374 1.00 75.31 90 SER A N 1
ATOM 699 C CA . SER A 1 90 ? 17.909 -2.724 -23.339 1.00 75.31 90 SER A CA 1
ATOM 700 C C . SER A 1 90 ? 19.168 -2.534 -24.208 1.00 75.31 90 SER A C 1
ATOM 702 O O . SER A 1 90 ? 19.991 -3.447 -24.322 1.00 75.31 90 SER A O 1
ATOM 704 N N . SER A 1 91 ? 19.409 -1.316 -24.705 1.00 79.00 91 SER A N 1
ATOM 705 C CA . SER A 1 91 ? 20.626 -0.928 -25.422 1.00 79.00 91 SER A CA 1
ATOM 706 C C . SER A 1 91 ? 21.860 -1.003 -24.516 1.00 79.00 91 SER A C 1
ATOM 708 O O . SER A 1 91 ? 22.935 -1.449 -24.933 1.00 79.00 91 SER A O 1
ATOM 710 N N . HIS A 1 92 ? 21.716 -0.615 -23.247 1.00 77.44 92 HIS A N 1
ATOM 711 C CA . HIS A 1 92 ? 22.798 -0.697 -22.274 1.00 77.44 92 HIS A CA 1
ATOM 712 C C . HIS A 1 92 ? 23.249 -2.136 -22.019 1.00 77.44 92 HIS A C 1
ATOM 714 O O . HIS A 1 92 ? 24.445 -2.406 -21.913 1.00 77.44 92 HIS A O 1
ATOM 720 N N . LEU A 1 93 ? 22.320 -3.083 -22.003 1.00 74.00 93 LEU A N 1
ATOM 721 C CA . LEU A 1 93 ? 22.639 -4.497 -21.817 1.00 74.00 93 LEU A CA 1
ATOM 722 C C . LEU A 1 93 ? 23.379 -5.091 -22.983 1.00 74.00 93 LEU A C 1
ATOM 724 O O . LEU A 1 93 ? 24.315 -5.860 -22.773 1.00 74.00 93 LEU A O 1
ATOM 728 N N . LEU A 1 94 ? 23.022 -4.684 -24.199 1.00 77.44 94 LEU A N 1
ATOM 729 C CA . LEU A 1 94 ? 23.826 -5.036 -25.353 1.00 77.44 94 LEU A CA 1
ATOM 730 C C . LEU A 1 94 ? 25.268 -4.543 -25.179 1.00 77.44 94 LEU A C 1
ATOM 732 O O . LEU A 1 94 ? 26.194 -5.269 -25.516 1.00 77.44 94 LEU A O 1
ATOM 736 N N . SER A 1 95 ? 25.475 -3.355 -24.608 1.00 79.06 95 SER A N 1
ATOM 737 C CA . SER A 1 95 ? 26.811 -2.824 -24.295 1.00 79.06 95 SER A CA 1
ATOM 738 C C . SER A 1 95 ? 27.570 -3.656 -23.262 1.00 79.06 95 SER A C 1
ATOM 740 O O . SER A 1 95 ? 28.778 -3.860 -23.383 1.00 79.06 95 SER A O 1
ATOM 742 N N . ILE A 1 96 ? 26.879 -4.119 -22.217 1.00 75.12 96 ILE A N 1
ATOM 743 C CA . ILE A 1 96 ? 27.463 -4.981 -21.180 1.00 75.12 96 ILE A CA 1
ATOM 744 C C . ILE A 1 96 ? 27.845 -6.329 -21.790 1.00 75.12 96 ILE A C 1
ATOM 746 O O . ILE A 1 96 ? 29.006 -6.732 -21.704 1.00 75.12 96 ILE A O 1
ATOM 750 N N . ALA A 1 97 ? 26.898 -6.986 -22.464 1.00 76.50 97 ALA A N 1
ATOM 751 C CA . ALA A 1 97 ? 27.134 -8.245 -23.158 1.00 76.50 97 ALA A CA 1
ATOM 752 C C . ALA A 1 97 ? 28.264 -8.093 -24.178 1.00 76.50 97 ALA A C 1
ATOM 754 O O . ALA A 1 97 ? 29.175 -8.908 -24.234 1.00 76.50 97 ALA A O 1
ATOM 755 N N . SER A 1 98 ? 28.274 -6.998 -24.929 1.00 81.94 98 SER A N 1
ATOM 756 C CA . SER A 1 98 ? 29.316 -6.722 -25.903 1.00 81.94 98 SER A CA 1
ATOM 757 C C . SER A 1 98 ? 30.704 -6.592 -25.291 1.00 81.94 98 SER A C 1
ATOM 759 O O . SER A 1 98 ? 31.641 -7.183 -25.818 1.00 81.94 98 SER A O 1
ATOM 761 N N . ARG A 1 99 ? 30.853 -5.889 -24.163 1.00 79.19 99 ARG A N 1
ATOM 762 C CA . ARG A 1 99 ? 32.145 -5.798 -23.469 1.00 79.19 99 ARG A CA 1
ATOM 763 C C . ARG A 1 99 ? 32.601 -7.144 -22.923 1.00 79.19 99 ARG A C 1
ATOM 765 O O . ARG A 1 99 ? 33.772 -7.479 -23.064 1.00 79.19 99 ARG A O 1
ATOM 772 N N . LYS A 1 100 ? 31.685 -7.920 -22.339 1.00 76.56 100 LYS A N 1
ATOM 773 C CA . LYS A 1 100 ? 32.007 -9.222 -21.739 1.00 76.56 100 LYS A CA 1
ATOM 774 C C . LYS A 1 100 ? 32.321 -10.295 -22.786 1.00 76.56 100 LYS A C 1
ATOM 776 O O . LYS A 1 100 ? 33.171 -11.143 -22.550 1.00 76.56 100 LYS A O 1
ATOM 781 N N . PHE A 1 101 ? 31.664 -10.235 -23.941 1.00 77.69 101 PHE A N 1
ATOM 782 C CA . PHE A 1 101 ? 31.737 -11.257 -24.988 1.00 77.69 101 PHE A CA 1
ATOM 783 C C . PHE A 1 101 ? 32.405 -10.787 -26.274 1.00 77.69 101 PHE A C 1
ATOM 785 O O . PHE A 1 101 ? 32.324 -11.462 -27.295 1.00 77.69 101 PHE A O 1
ATOM 792 N N . MET A 1 102 ? 33.044 -9.618 -26.245 1.00 80.81 102 MET A N 1
ATOM 793 C CA . MET A 1 102 ? 33.667 -9.003 -27.416 1.00 80.81 102 MET A CA 1
ATOM 794 C C . MET A 1 102 ? 32.719 -8.936 -28.622 1.00 80.81 102 MET A C 1
ATOM 796 O O . MET A 1 102 ? 33.144 -9.065 -29.769 1.00 80.81 102 MET A O 1
ATOM 800 N N . LEU A 1 103 ? 31.422 -8.692 -28.384 1.00 82.75 103 LEU A N 1
ATOM 801 C CA . LEU A 1 103 ? 30.448 -8.549 -29.469 1.00 82.75 103 LEU A CA 1
ATOM 802 C C . LEU A 1 103 ? 30.644 -7.244 -30.232 1.00 82.75 103 LEU A C 1
ATOM 804 O O . LEU A 1 103 ? 29.767 -6.943 -31.021 1.00 82.75 103 LEU A O 1
ATOM 808 N N . ASN A 1 104 ? 31.694 -6.450 -29.984 1.00 85.12 104 ASN A N 1
ATOM 809 C CA . ASN A 1 104 ? 32.067 -5.229 -30.709 1.00 85.12 104 ASN A CA 1
ATOM 810 C C . ASN A 1 104 ? 30.888 -4.303 -31.043 1.00 85.12 104 ASN A C 1
ATOM 812 O O . ASN A 1 104 ? 30.749 -3.788 -32.154 1.00 85.12 104 ASN A O 1
ATOM 816 N N . VAL A 1 105 ? 30.033 -4.107 -30.048 1.00 83.31 105 VAL A N 1
ATOM 817 C CA . VAL A 1 105 ? 29.005 -3.074 -29.970 1.00 83.31 105 VAL A CA 1
ATOM 818 C C . VAL A 1 105 ? 29.292 -2.148 -28.787 1.00 83.31 105 VAL A C 1
ATOM 820 O O . VAL A 1 105 ? 29.476 -2.597 -27.659 1.00 83.31 105 VAL A O 1
ATOM 823 N N . GLU A 1 106 ? 29.312 -0.846 -29.018 1.00 83.94 106 GLU A N 1
ATOM 824 C CA . GLU A 1 106 ? 29.439 0.168 -27.979 1.00 83.94 106 GLU A CA 1
ATOM 825 C C . GLU A 1 106 ? 28.144 0.970 -27.913 1.00 83.94 106 GLU A C 1
ATOM 827 O O . GLU A 1 106 ? 27.775 1.637 -28.875 1.00 83.94 106 GLU A O 1
ATOM 832 N N . TYR A 1 107 ? 27.460 0.937 -26.774 1.00 84.50 107 TYR A N 1
ATOM 833 C CA . TYR A 1 107 ? 26.307 1.801 -26.543 1.00 84.50 107 TYR A CA 1
ATOM 834 C C . TYR A 1 107 ? 26.713 3.101 -25.851 1.00 84.50 107 TYR A C 1
ATOM 836 O O . TYR A 1 107 ? 27.445 3.078 -24.857 1.00 84.50 107 TYR A O 1
ATOM 844 N N . ARG A 1 108 ? 26.180 4.226 -26.330 1.00 85.00 108 ARG A N 1
ATOM 845 C CA . ARG A 1 108 ? 26.385 5.562 -25.772 1.00 85.00 108 ARG A CA 1
ATOM 846 C C . ARG A 1 108 ? 25.048 6.232 -25.485 1.00 85.00 108 ARG A C 1
ATOM 848 O O . ARG A 1 108 ? 24.366 6.703 -26.391 1.00 85.00 108 ARG A O 1
ATOM 855 N N . HIS A 1 109 ? 24.742 6.368 -24.200 1.00 82.94 109 HIS A N 1
ATOM 856 C CA . HIS A 1 109 ? 23.629 7.183 -23.722 1.00 82.94 109 HIS A CA 1
ATOM 857 C C . HIS A 1 109 ? 24.040 8.657 -23.631 1.00 82.94 109 HIS A C 1
ATOM 859 O O . HIS A 1 109 ? 24.981 9.012 -22.913 1.00 82.94 109 HIS A O 1
ATOM 865 N N . LYS A 1 110 ? 23.348 9.539 -24.356 1.00 84.56 110 LYS A N 1
ATOM 866 C CA . LYS A 1 110 ? 23.666 10.979 -24.402 1.00 84.56 110 LYS A CA 1
ATOM 867 C C . LYS A 1 110 ? 22.516 11.888 -23.981 1.00 84.56 110 LYS A C 1
ATOM 869 O O . LYS A 1 110 ? 22.630 13.099 -24.167 1.00 84.56 110 LYS A O 1
ATOM 874 N N . CYS A 1 111 ? 21.472 11.357 -23.346 1.00 85.69 111 CYS A N 1
ATOM 875 C CA . CYS A 1 111 ? 20.292 12.162 -23.034 1.00 85.69 111 CYS A CA 1
ATOM 876 C C . CYS A 1 111 ? 20.565 13.363 -22.118 1.00 85.69 111 CYS A C 1
ATOM 878 O O . CYS A 1 111 ? 20.024 14.440 -22.352 1.00 85.69 111 CYS A O 1
ATOM 880 N N . HIS A 1 112 ? 21.520 13.252 -21.189 1.00 81.62 112 HIS A N 1
ATOM 881 C CA . HIS A 1 112 ? 21.965 14.378 -20.355 1.00 81.62 112 HIS A CA 1
ATOM 882 C C . HIS A 1 112 ? 22.439 15.609 -21.157 1.00 81.62 112 HIS A C 1
ATOM 884 O O . HIS A 1 112 ? 22.403 16.730 -20.653 1.00 81.62 112 HIS A O 1
ATOM 890 N N . ARG A 1 113 ? 22.904 15.437 -22.406 1.00 84.06 113 ARG A N 1
ATOM 891 C CA . ARG A 1 113 ? 23.376 16.552 -23.250 1.00 84.06 113 ARG A CA 1
ATOM 892 C C . ARG A 1 113 ? 22.236 17.422 -23.759 1.00 84.06 113 ARG A C 1
ATOM 894 O O . ARG A 1 113 ? 22.477 18.579 -24.103 1.00 84.06 113 ARG A O 1
ATOM 901 N N . TRP A 1 114 ? 21.030 16.871 -23.829 1.00 80.62 114 TRP A N 1
ATOM 902 C CA . TRP A 1 114 ? 19.844 17.584 -24.293 1.00 80.62 114 TRP A CA 1
ATOM 903 C C . TRP A 1 114 ? 19.238 18.458 -23.192 1.00 80.62 114 TRP A C 1
ATOM 905 O O . TRP A 1 114 ? 18.670 19.502 -23.504 1.00 80.62 114 TRP A O 1
ATOM 915 N N . ARG A 1 115 ? 19.534 18.152 -21.919 1.00 75.75 115 ARG A N 1
ATOM 916 C CA . ARG A 1 115 ? 19.201 18.996 -20.761 1.00 75.75 115 ARG A CA 1
ATOM 917 C C . ARG A 1 115 ? 19.773 20.414 -20.889 1.00 75.75 115 ARG A C 1
ATOM 919 O O . ARG A 1 115 ? 19.050 21.392 -20.778 1.00 75.75 115 ARG A O 1
ATOM 926 N N . GLY A 1 116 ? 21.075 20.546 -21.150 1.00 64.69 116 GLY A N 1
ATOM 927 C CA . GLY A 1 116 ? 21.770 21.846 -21.125 1.00 64.69 116 GLY A CA 1
ATOM 928 C C . GLY A 1 116 ? 21.564 22.743 -22.352 1.00 64.69 116 GLY A C 1
ATOM 929 O O . GLY A 1 116 ? 22.000 23.889 -22.338 1.00 64.69 116 GLY A O 1
ATOM 930 N N . LYS A 1 117 ? 20.942 22.239 -23.425 1.00 63.72 117 LYS A N 1
ATOM 931 C CA . LYS A 1 117 ? 20.723 23.000 -24.670 1.00 63.72 117 LYS A CA 1
ATOM 932 C C . LYS A 1 117 ? 19.391 23.749 -24.710 1.00 63.72 117 LYS A C 1
ATOM 934 O O . LYS A 1 117 ? 19.135 24.470 -25.670 1.00 63.72 117 LYS A O 1
ATOM 939 N N . ARG A 1 118 ? 18.536 23.565 -23.705 1.00 63.78 118 ARG A N 1
ATOM 940 C CA . ARG A 1 118 ? 17.245 24.244 -23.608 1.00 63.78 118 ARG A CA 1
ATOM 941 C C . ARG A 1 118 ? 17.437 25.516 -22.784 1.00 63.78 118 ARG A C 1
ATOM 943 O O . ARG A 1 118 ? 17.607 25.441 -21.575 1.00 63.78 118 ARG A O 1
ATOM 950 N N . GLU A 1 119 ? 17.430 26.680 -23.430 1.00 56.25 119 GLU A N 1
ATOM 951 C CA . GLU A 1 119 ? 17.383 27.964 -22.706 1.00 56.25 119 GLU A CA 1
ATOM 952 C C . GLU A 1 119 ? 16.075 28.092 -21.886 1.00 56.25 119 GLU A C 1
ATOM 954 O O . GLU A 1 119 ? 16.068 28.747 -20.847 1.00 56.25 119 GLU A O 1
ATOM 959 N N . ASP A 1 120 ? 15.031 27.331 -22.251 1.00 61.31 120 ASP A N 1
ATOM 960 C CA . ASP A 1 120 ? 13.709 27.299 -21.602 1.00 61.31 120 ASP A CA 1
ATOM 961 C C . ASP A 1 120 ? 13.512 26.090 -20.661 1.00 61.31 120 ASP A C 1
ATOM 963 O O . ASP A 1 120 ? 12.461 25.446 -20.653 1.00 61.31 120 ASP A O 1
ATOM 967 N N . LEU A 1 121 ? 14.527 25.735 -19.867 1.00 56.31 121 LEU A N 1
ATOM 968 C CA . LEU A 1 121 ? 14.470 24.596 -18.930 1.00 56.31 121 LEU A CA 1
ATOM 969 C C . LEU A 1 121 ? 13.309 24.652 -17.918 1.00 56.31 121 LEU A C 1
ATOM 971 O O . LEU A 1 121 ? 12.981 23.633 -17.321 1.00 56.31 121 LEU A O 1
ATOM 975 N N . LEU A 1 122 ? 12.698 25.822 -17.716 1.00 60.94 122 LEU A N 1
ATOM 976 C CA . LEU A 1 122 ? 11.544 25.996 -16.833 1.00 60.94 122 LEU A CA 1
ATOM 977 C C . LEU A 1 122 ? 10.201 25.681 -17.510 1.00 60.94 122 LEU A C 1
ATOM 979 O O . LEU A 1 122 ? 9.225 25.444 -16.806 1.00 60.94 122 LEU A O 1
ATOM 983 N N . GLU A 1 123 ? 10.124 25.689 -18.844 1.00 63.09 123 GLU A N 1
ATOM 984 C CA . GLU A 1 123 ? 8.843 25.557 -19.557 1.00 63.09 123 GLU A CA 1
ATOM 985 C C . GLU A 1 123 ? 8.579 24.145 -20.085 1.00 63.09 123 GLU A C 1
ATOM 987 O O . GLU A 1 123 ? 7.422 23.777 -20.296 1.00 63.09 123 GLU A O 1
ATOM 992 N N . LYS A 1 124 ? 9.623 23.335 -20.301 1.00 75.75 124 LYS A N 1
ATOM 993 C CA . LYS A 1 124 ? 9.470 21.984 -20.855 1.00 75.75 124 LYS A CA 1
ATOM 994 C C . LYS A 1 124 ? 9.597 20.914 -19.770 1.00 75.75 124 LYS A C 1
ATOM 996 O O . LYS A 1 124 ? 10.563 20.951 -19.011 1.00 75.75 124 LYS A O 1
ATOM 1001 N N . PRO A 1 125 ? 8.675 19.936 -19.718 1.00 81.56 125 PRO A N 1
ATOM 1002 C CA . PRO A 1 125 ? 8.787 18.822 -18.789 1.00 81.56 125 PRO A CA 1
ATOM 1003 C C . PRO A 1 125 ? 10.060 18.014 -19.057 1.00 81.56 125 PRO A C 1
ATOM 1005 O O . PRO A 1 125 ? 10.360 17.664 -20.200 1.00 81.56 125 PRO A O 1
ATOM 1008 N N . THR A 1 126 ? 10.796 17.729 -17.985 1.00 84.56 126 THR A N 1
ATOM 1009 C CA . THR A 1 126 ? 11.996 16.889 -18.014 1.00 84.56 126 THR A CA 1
ATOM 1010 C C . THR A 1 126 ? 11.597 15.425 -18.112 1.00 84.56 126 THR A C 1
ATOM 1012 O O . THR A 1 126 ? 10.706 14.958 -17.395 1.00 84.56 126 THR A O 1
ATOM 1015 N N . THR A 1 127 ? 12.277 14.674 -18.968 1.00 86.88 127 THR A N 1
ATOM 1016 C CA . THR A 1 127 ? 12.057 13.233 -19.063 1.00 86.88 127 THR A CA 1
ATOM 1017 C C . THR A 1 127 ? 12.964 12.471 -18.092 1.00 86.88 127 THR A C 1
ATOM 1019 O O . THR A 1 127 ? 14.041 12.938 -17.710 1.00 86.88 127 THR A O 1
ATOM 1022 N N . ILE A 1 128 ? 12.563 11.265 -17.683 1.00 83.19 128 ILE A N 1
ATOM 1023 C CA . ILE A 1 128 ? 13.418 10.396 -16.855 1.00 83.19 128 ILE A CA 1
ATOM 1024 C C . ILE A 1 128 ? 14.754 10.076 -17.556 1.00 83.19 128 ILE A C 1
ATOM 1026 O O . ILE A 1 128 ? 15.799 9.996 -16.912 1.00 83.19 128 ILE A O 1
ATOM 1030 N N . GLN A 1 129 ? 14.748 9.987 -18.886 1.00 88.31 129 GLN A N 1
ATOM 1031 C CA . GLN A 1 129 ? 15.904 9.703 -19.735 1.00 88.31 129 GLN A CA 1
ATOM 1032 C C . GLN A 1 129 ? 16.973 10.790 -19.648 1.00 88.31 129 GLN A C 1
ATOM 1034 O O . GLN A 1 129 ? 18.164 10.478 -19.579 1.00 88.31 129 GLN A O 1
ATOM 1039 N N . GLU A 1 130 ? 16.563 12.062 -19.641 1.00 84.75 130 GLU A N 1
ATOM 1040 C CA . GLU A 1 130 ? 17.463 13.218 -19.519 1.00 84.75 130 GLU A CA 1
ATOM 1041 C C . GLU A 1 130 ? 18.232 13.227 -18.192 1.00 84.75 130 GLU A C 1
ATOM 1043 O O . GLU A 1 130 ? 19.296 13.847 -18.098 1.00 84.75 130 GLU A O 1
ATOM 1048 N N . MET A 1 131 ? 17.713 12.522 -17.185 1.00 83.06 131 MET A N 1
ATOM 1049 C CA . MET A 1 131 ? 18.242 12.492 -15.823 1.00 83.06 131 MET A CA 1
ATOM 1050 C C . MET A 1 131 ? 19.065 11.240 -15.518 1.00 83.06 131 MET A C 1
ATOM 1052 O O . MET A 1 131 ? 19.769 11.196 -14.511 1.00 83.06 131 MET A O 1
ATOM 1056 N N . LEU A 1 132 ? 19.049 10.254 -16.415 1.00 82.44 132 LEU A N 1
ATOM 1057 C CA . LEU A 1 132 ? 19.944 9.109 -16.346 1.00 82.44 132 LEU A CA 1
ATOM 1058 C C . LEU A 1 132 ? 21.404 9.535 -16.562 1.00 82.44 132 LEU A C 1
ATOM 1060 O O . LEU A 1 132 ? 21.728 10.279 -17.495 1.00 82.44 132 LEU A O 1
ATOM 1064 N N . SER A 1 133 ? 22.298 8.993 -15.733 1.00 79.12 133 SER A N 1
ATOM 1065 C CA . SER A 1 133 ? 23.745 9.161 -15.883 1.00 79.12 133 SER A CA 1
ATOM 1066 C C . SER A 1 133 ? 24.232 8.690 -17.258 1.00 79.12 133 SER A C 1
ATOM 1068 O O . SER A 1 133 ? 23.710 7.739 -17.839 1.00 79.12 133 SER A O 1
ATOM 1070 N N . SER A 1 134 ? 25.284 9.332 -17.775 1.00 75.31 134 SER A N 1
ATOM 1071 C CA . SER A 1 134 ? 25.986 8.878 -18.984 1.00 75.31 134 SER A CA 1
ATOM 1072 C C . SER A 1 134 ? 26.620 7.495 -18.807 1.00 75.31 134 SER A C 1
ATOM 1074 O O . SER A 1 134 ? 26.766 6.760 -19.785 1.00 75.31 134 SER A O 1
ATOM 1076 N N . SER A 1 135 ? 26.960 7.136 -17.566 1.00 74.25 135 SER A N 1
ATOM 1077 C CA . SER A 1 135 ? 27.351 5.789 -17.173 1.00 74.25 135 SER A CA 1
ATOM 1078 C C . SER A 1 135 ? 26.197 5.137 -16.421 1.00 74.25 135 SER A C 1
ATOM 1080 O O . SER A 1 135 ? 25.980 5.426 -15.250 1.00 74.25 135 SER A O 1
ATOM 1082 N N . LEU A 1 136 ? 25.489 4.223 -17.088 1.00 70.25 136 LEU A N 1
ATOM 1083 C CA . LEU A 1 136 ? 24.518 3.316 -16.452 1.00 70.25 136 LEU A CA 1
ATOM 1084 C C . LEU A 1 136 ? 25.209 2.105 -15.796 1.00 70.25 136 LEU A C 1
ATOM 1086 O O . LEU A 1 136 ? 24.585 1.093 -15.492 1.00 70.25 136 LEU A O 1
ATOM 1090 N N . LEU A 1 137 ? 26.528 2.181 -15.624 1.00 64.38 137 LEU A N 1
ATOM 1091 C CA . LEU A 1 137 ? 27.281 1.252 -14.806 1.00 64.38 137 LEU A CA 1
ATOM 1092 C C . LEU A 1 137 ? 27.787 1.985 -13.582 1.00 64.38 137 LEU A C 1
ATOM 1094 O O . LEU A 1 137 ? 28.612 2.894 -13.693 1.00 64.38 137 LEU A O 1
ATOM 1098 N N . ILE A 1 138 ? 27.317 1.518 -12.440 1.00 56.41 138 ILE A N 1
ATOM 1099 C CA . ILE A 1 138 ? 27.956 1.728 -11.154 1.00 56.41 138 ILE A CA 1
ATOM 1100 C C . ILE A 1 138 ? 28.732 0.424 -10.947 1.00 56.41 138 ILE A C 1
ATOM 1102 O O . ILE A 1 138 ? 28.134 -0.622 -10.697 1.00 56.41 138 ILE A O 1
ATOM 1106 N N . ASP A 1 139 ? 30.029 0.464 -11.250 1.00 54.81 139 ASP A N 1
ATOM 1107 C CA . ASP A 1 139 ? 31.022 -0.560 -10.894 1.00 54.81 139 ASP A CA 1
ATOM 1108 C C . ASP A 1 139 ? 30.893 -1.955 -11.542 1.00 54.81 139 ASP A C 1
ATOM 1110 O O . ASP A 1 139 ? 30.855 -2.981 -10.871 1.00 54.81 139 ASP A O 1
ATOM 1114 N N . ALA A 1 140 ? 30.935 -2.040 -12.879 1.00 51.25 140 ALA A N 1
ATOM 1115 C CA . ALA A 1 140 ? 31.192 -3.330 -13.549 1.00 51.25 140 ALA A CA 1
ATOM 1116 C C . ALA A 1 140 ? 32.653 -3.822 -13.421 1.00 51.25 140 ALA A C 1
ATOM 1118 O O . ALA A 1 140 ? 32.971 -4.902 -13.920 1.00 51.25 140 ALA A O 1
ATOM 1119 N N . ASP A 1 141 ? 33.529 -3.049 -12.773 1.00 53.28 141 ASP A N 1
ATOM 1120 C CA . ASP A 1 141 ? 34.927 -3.425 -12.531 1.00 53.28 141 ASP A CA 1
ATOM 1121 C C . ASP A 1 141 ? 35.081 -4.394 -11.340 1.00 53.28 141 ASP A C 1
ATOM 1123 O O . ASP A 1 141 ? 36.136 -5.015 -11.182 1.00 53.28 141 ASP A O 1
ATOM 1127 N N . GLU A 1 142 ? 34.028 -4.616 -10.542 1.00 52.25 142 GLU A N 1
ATOM 1128 C CA . GLU A 1 142 ? 34.010 -5.651 -9.503 1.00 52.25 142 GLU A CA 1
ATOM 1129 C C . GLU A 1 142 ? 33.759 -7.042 -10.110 1.00 52.25 142 GLU A C 1
ATOM 1131 O O . GLU A 1 142 ? 32.672 -7.605 -10.044 1.00 52.25 142 GLU A O 1
ATOM 1136 N N . GLY A 1 143 ? 34.797 -7.588 -10.751 1.00 50.34 143 GLY A N 1
ATOM 1137 C CA . GLY A 1 143 ? 35.059 -9.024 -10.906 1.00 50.34 143 GLY A CA 1
ATOM 1138 C C . GLY A 1 143 ? 33.854 -9.957 -11.078 1.00 50.34 143 GLY A C 1
ATOM 1139 O O . GLY A 1 143 ? 33.700 -10.896 -10.300 1.00 50.34 143 GLY A O 1
ATOM 1140 N N . PHE A 1 144 ? 33.035 -9.770 -12.117 1.00 50.69 144 PHE A N 1
ATOM 1141 C CA . PHE A 1 144 ? 32.071 -10.798 -12.513 1.00 50.69 144 PHE A CA 1
ATOM 1142 C C . PHE A 1 144 ? 32.827 -12.069 -12.916 1.00 50.69 144 PHE A C 1
ATOM 1144 O O . PHE A 1 144 ? 33.511 -12.086 -13.943 1.00 50.69 144 PHE A O 1
ATOM 1151 N N . ALA A 1 145 ? 32.687 -13.137 -12.129 1.00 51.22 145 ALA A N 1
ATOM 1152 C CA . ALA A 1 145 ? 33.238 -14.443 -12.469 1.00 51.22 145 ALA A CA 1
ATOM 1153 C C . ALA A 1 145 ? 32.768 -14.866 -13.876 1.00 51.22 145 ALA A C 1
ATOM 1155 O O . ALA A 1 145 ? 31.606 -14.697 -14.259 1.00 51.22 145 ALA A O 1
ATOM 1156 N N . ILE A 1 146 ? 33.708 -15.369 -14.676 1.00 51.09 146 ILE A N 1
ATOM 1157 C CA . ILE A 1 146 ? 33.532 -15.728 -16.095 1.00 51.09 146 ILE A CA 1
ATOM 1158 C C . ILE A 1 146 ? 32.716 -17.030 -16.252 1.00 51.09 146 ILE A C 1
ATOM 1160 O O . ILE A 1 146 ? 32.320 -17.398 -17.356 1.00 51.09 146 ILE A O 1
ATOM 1164 N N . ASP A 1 147 ? 32.406 -17.711 -15.148 1.00 50.91 147 ASP A N 1
ATOM 1165 C CA . ASP A 1 147 ? 32.030 -19.125 -15.166 1.00 50.91 147 ASP A CA 1
ATOM 1166 C C . ASP A 1 147 ? 30.605 -19.408 -15.683 1.00 50.91 147 ASP A C 1
ATOM 1168 O O . ASP A 1 147 ? 30.307 -20.527 -16.115 1.00 50.91 147 ASP A O 1
ATOM 1172 N N . GLU A 1 148 ? 29.737 -18.400 -15.789 1.00 56.38 148 GLU A N 1
ATOM 1173 C CA . GLU A 1 148 ? 28.386 -18.544 -16.340 1.00 56.38 148 GLU A CA 1
ATOM 1174 C C . GLU A 1 148 ? 28.188 -17.688 -17.592 1.00 56.38 148 GLU A C 1
ATOM 1176 O O . GLU A 1 148 ? 28.587 -16.521 -17.632 1.00 56.38 148 GLU A O 1
ATOM 1181 N N . ILE A 1 149 ? 27.566 -18.288 -18.623 1.00 55.41 149 ILE A N 1
ATOM 1182 C CA . ILE A 1 149 ? 27.002 -17.514 -19.732 1.00 55.41 149 ILE A CA 1
ATOM 1183 C C . ILE A 1 149 ? 25.905 -16.669 -19.078 1.00 55.41 149 ILE A C 1
ATOM 1185 O O . ILE A 1 149 ? 24.923 -17.247 -18.615 1.00 55.41 149 ILE A O 1
ATOM 1189 N N . PRO A 1 150 ? 26.074 -15.346 -18.978 1.00 65.56 150 PRO A N 1
ATOM 1190 C CA . PRO A 1 150 ? 25.165 -14.488 -18.257 1.00 65.56 150 PRO A CA 1
ATOM 1191 C C . PRO A 1 150 ? 23.794 -14.611 -18.900 1.00 65.56 150 PRO A C 1
ATOM 1193 O O . PRO A 1 150 ? 23.686 -14.710 -20.131 1.00 65.56 150 PRO A O 1
ATOM 1196 N N . LEU A 1 151 ? 22.755 -14.616 -18.070 1.00 64.19 151 LEU A N 1
ATOM 1197 C CA . LEU A 1 151 ? 21.358 -14.624 -18.501 1.00 64.19 151 LEU A CA 1
ATOM 1198 C C . LEU A 1 151 ? 21.101 -13.570 -19.593 1.00 64.19 151 LEU A C 1
ATOM 1200 O O . LEU A 1 151 ? 20.310 -13.800 -20.500 1.00 64.19 151 LEU A O 1
ATOM 1204 N N . GLU A 1 152 ? 21.849 -12.469 -19.574 1.00 67.81 152 GLU A N 1
ATOM 1205 C CA . GLU A 1 152 ? 21.874 -11.387 -20.551 1.00 67.81 152 GLU A CA 1
ATOM 1206 C C . GLU A 1 152 ? 22.263 -11.844 -21.969 1.00 67.81 152 GLU A C 1
ATOM 1208 O O . GLU A 1 152 ? 21.658 -11.399 -22.943 1.00 67.81 152 GLU A O 1
ATOM 1213 N N . LEU A 1 153 ? 23.233 -12.753 -22.128 1.00 71.75 153 LEU A N 1
ATOM 1214 C CA . LEU A 1 153 ? 23.626 -13.255 -23.453 1.00 71.75 153 LEU A CA 1
ATOM 1215 C C . LEU A 1 153 ? 22.543 -14.170 -24.035 1.00 71.75 153 LEU A C 1
ATOM 1217 O O . LEU A 1 153 ? 22.179 -14.048 -25.207 1.00 71.75 153 LEU A O 1
ATOM 1221 N N . LEU A 1 154 ? 22.000 -15.061 -23.201 1.00 70.38 154 LEU A N 1
ATOM 1222 C CA . LEU A 1 154 ? 20.917 -15.966 -23.586 1.00 70.38 154 LEU A CA 1
ATOM 1223 C C . LEU A 1 154 ? 19.636 -15.189 -23.913 1.00 70.38 154 LEU A C 1
ATOM 1225 O O . LEU A 1 154 ? 18.947 -15.501 -24.887 1.00 70.38 154 LEU A O 1
ATOM 1229 N N . ALA A 1 155 ? 19.360 -14.141 -23.141 1.00 72.00 155 ALA A N 1
ATOM 1230 C CA . ALA A 1 155 ? 18.293 -13.186 -23.370 1.00 72.00 155 ALA A CA 1
ATOM 1231 C C . ALA A 1 155 ? 18.408 -12.517 -24.741 1.00 72.00 155 ALA A C 1
ATOM 1233 O O . ALA A 1 155 ? 17.471 -12.610 -25.533 1.00 72.00 155 ALA A O 1
ATOM 1234 N N . ILE A 1 156 ? 19.559 -11.900 -25.047 1.00 76.88 156 ILE A N 1
ATOM 1235 C CA . ILE A 1 156 ? 19.808 -11.229 -26.334 1.00 76.88 156 ILE A CA 1
ATOM 1236 C C . ILE A 1 156 ? 19.701 -12.231 -27.492 1.00 76.88 156 ILE A C 1
ATOM 1238 O O . ILE A 1 156 ? 19.091 -11.921 -28.516 1.00 76.88 156 ILE A O 1
ATOM 1242 N N . ARG A 1 157 ? 20.236 -13.448 -27.334 1.00 79.50 157 ARG A N 1
ATOM 1243 C CA . ARG A 1 157 ? 20.156 -14.503 -28.357 1.00 79.50 157 ARG A CA 1
ATOM 1244 C C . ARG A 1 157 ? 18.716 -14.934 -28.626 1.00 79.50 157 ARG A C 1
ATOM 1246 O O . ARG A 1 157 ? 18.296 -14.962 -29.780 1.00 79.50 157 ARG A O 1
ATOM 1253 N N . THR A 1 158 ? 17.951 -15.231 -27.578 1.00 75.62 158 THR A N 1
ATOM 1254 C CA . THR A 1 158 ? 16.542 -15.654 -27.680 1.00 75.62 158 THR A CA 1
ATOM 1255 C C . THR A 1 158 ? 15.693 -14.569 -28.338 1.00 75.62 158 THR A C 1
ATOM 1257 O O . THR A 1 158 ? 14.905 -14.846 -29.244 1.00 75.62 158 THR A O 1
ATOM 1260 N N . LEU A 1 159 ? 15.921 -13.318 -27.931 1.00 75.06 159 LEU A N 1
ATOM 1261 C CA . LEU A 1 159 ? 15.344 -12.124 -28.536 1.00 75.06 159 LEU A CA 1
ATOM 1262 C C . LEU A 1 159 ? 15.624 -12.043 -30.033 1.00 75.06 159 LEU A C 1
ATOM 1264 O O . LEU A 1 159 ? 14.703 -11.967 -30.846 1.00 75.06 159 LEU A O 1
ATOM 1268 N N . CYS A 1 160 ? 16.901 -12.093 -30.404 1.00 80.44 160 CYS A N 1
ATOM 1269 C CA . CYS A 1 160 ? 17.304 -11.928 -31.787 1.00 80.44 160 CYS A CA 1
ATOM 1270 C C . CYS A 1 160 ? 16.860 -13.080 -32.689 1.00 80.44 160 CYS A C 1
ATOM 1272 O O . CYS A 1 160 ? 16.439 -12.818 -33.816 1.00 80.44 160 CYS A O 1
ATOM 1274 N N . ALA A 1 161 ? 16.871 -14.320 -32.198 1.00 81.06 161 ALA A N 1
ATOM 1275 C CA . ALA A 1 161 ? 16.356 -15.473 -32.929 1.00 81.06 161 ALA A CA 1
ATOM 1276 C C . ALA A 1 161 ? 14.847 -15.352 -33.200 1.00 81.06 161 ALA A C 1
ATOM 1278 O O . ALA A 1 161 ? 14.409 -15.530 -34.337 1.00 81.06 161 ALA A O 1
ATOM 1279 N N . GLY A 1 162 ? 14.057 -14.985 -32.181 1.00 76.50 162 GLY A N 1
ATOM 1280 C CA . GLY A 1 162 ? 12.616 -14.764 -32.336 1.00 76.50 162 GLY A CA 1
ATOM 1281 C C . GLY A 1 162 ? 12.302 -13.664 -33.351 1.00 76.50 162 GLY A C 1
ATOM 1282 O O . GLY A 1 162 ? 11.412 -13.824 -34.182 1.00 76.50 162 GLY A O 1
ATOM 1283 N N . CYS A 1 163 ? 13.084 -12.588 -33.330 1.00 76.75 163 CYS A N 1
ATOM 1284 C CA . CYS A 1 163 ? 12.911 -11.458 -34.233 1.00 76.75 163 CYS A CA 1
ATOM 1285 C C . CYS A 1 163 ? 13.263 -11.742 -35.683 1.00 76.75 163 CYS A C 1
ATOM 1287 O O . CYS A 1 163 ? 12.545 -11.318 -36.584 1.00 76.75 163 CYS A O 1
ATOM 1289 N N . ILE A 1 164 ? 14.363 -12.454 -35.925 1.00 81.69 164 ILE A N 1
ATOM 1290 C CA . ILE A 1 164 ? 14.741 -12.852 -37.284 1.00 81.69 164 ILE A CA 1
ATOM 1291 C C . ILE A 1 164 ? 13.656 -13.745 -37.879 1.00 81.69 164 ILE A C 1
ATOM 1293 O O . ILE A 1 164 ? 13.191 -13.464 -38.982 1.00 81.69 164 ILE A O 1
ATOM 1297 N N . LYS A 1 165 ? 13.203 -14.744 -37.113 1.00 81.12 165 LYS A N 1
ATOM 1298 C CA . LYS A 1 165 ? 12.153 -15.673 -37.532 1.00 81.12 165 LYS A CA 1
ATOM 1299 C C . LYS A 1 165 ? 10.861 -14.949 -37.916 1.00 81.12 165 LYS A C 1
ATOM 1301 O O . LYS A 1 165 ? 10.293 -15.217 -38.966 1.00 81.12 165 LYS A O 1
ATOM 1306 N N . GLU A 1 166 ? 10.413 -14.000 -37.102 1.00 75.44 166 GLU A N 1
ATOM 1307 C CA . GLU A 1 166 ? 9.166 -13.279 -37.363 1.00 75.44 166 GLU A CA 1
ATOM 1308 C C . GLU A 1 166 ? 9.246 -12.362 -38.593 1.00 75.44 166 GLU A C 1
ATOM 1310 O O . GLU A 1 166 ? 8.306 -12.300 -39.384 1.00 75.44 166 GLU A O 1
ATOM 1315 N N . VAL A 1 167 ? 10.382 -11.684 -38.793 1.00 79.25 167 VAL A N 1
ATOM 1316 C CA . VAL A 1 167 ? 10.628 -10.890 -40.009 1.00 79.25 167 VAL A CA 1
ATOM 1317 C C . VAL A 1 167 ? 10.622 -11.782 -41.251 1.00 79.25 167 VAL A C 1
ATOM 1319 O O . VAL A 1 167 ? 10.114 -11.375 -42.292 1.00 79.25 167 VAL A O 1
ATOM 1322 N N . GLU A 1 168 ? 11.185 -12.986 -41.158 1.00 84.06 168 GLU A N 1
ATOM 1323 C CA . GLU A 1 168 ? 11.200 -13.957 -42.256 1.00 84.06 168 GLU A CA 1
ATOM 1324 C C . GLU A 1 168 ? 9.805 -14.516 -42.569 1.00 84.06 168 GLU A C 1
ATOM 1326 O O . GLU A 1 168 ? 9.495 -14.744 -43.737 1.00 84.06 168 GLU A O 1
ATOM 1331 N N . GLU A 1 169 ? 8.953 -14.692 -41.556 1.00 84.06 169 GLU A N 1
ATOM 1332 C CA . GLU A 1 169 ? 7.599 -15.241 -41.705 1.00 84.06 169 GLU A CA 1
ATOM 1333 C C . GLU A 1 169 ? 6.554 -14.196 -42.139 1.00 84.06 169 GLU A C 1
ATOM 1335 O O . GLU A 1 169 ? 5.697 -14.494 -42.971 1.00 84.06 169 GLU A O 1
ATOM 1340 N N . VAL A 1 170 ? 6.597 -12.978 -41.582 1.00 78.12 170 VAL A N 1
ATOM 1341 C CA . VAL A 1 170 ? 5.508 -11.978 -41.680 1.00 78.12 170 VAL A CA 1
ATOM 1342 C C . VAL A 1 170 ? 5.953 -10.683 -42.380 1.00 78.12 170 VAL A C 1
ATOM 1344 O O . VAL A 1 170 ? 5.129 -9.834 -42.716 1.00 78.12 170 VAL A O 1
ATOM 1347 N N . GLY A 1 171 ? 7.253 -10.503 -42.638 1.00 74.81 171 GLY A N 1
ATOM 1348 C CA . GLY A 1 171 ? 7.828 -9.324 -43.303 1.00 74.81 171 GLY A CA 1
ATOM 1349 C C . GLY A 1 171 ? 7.955 -8.087 -42.406 1.00 74.81 171 GLY A C 1
ATOM 1350 O O . GLY A 1 171 ? 8.951 -7.369 -42.494 1.00 74.81 171 GLY A O 1
ATOM 1351 N N . ILE A 1 172 ? 6.991 -7.862 -41.509 1.00 67.38 172 ILE A N 1
ATOM 1352 C CA . ILE A 1 172 ? 7.041 -6.848 -40.448 1.00 67.38 172 ILE A CA 1
ATOM 1353 C C . ILE A 1 172 ? 6.942 -7.584 -39.106 1.00 67.38 172 ILE A C 1
ATOM 1355 O O . ILE A 1 172 ? 5.973 -8.318 -38.899 1.00 67.38 172 ILE A O 1
ATOM 1359 N N . PRO A 1 173 ? 7.917 -7.423 -38.194 1.00 56.00 173 PRO A N 1
ATOM 1360 C CA . PRO A 1 173 ? 7.850 -8.071 -36.893 1.00 56.00 173 PRO A CA 1
ATOM 1361 C C . PRO A 1 173 ? 6.690 -7.472 -36.085 1.00 56.00 173 PRO A C 1
ATOM 1363 O O . PRO A 1 173 ? 6.635 -6.256 -35.901 1.00 56.00 173 PRO A O 1
ATOM 1366 N N . LYS A 1 174 ? 5.751 -8.308 -35.621 1.00 55.31 174 LYS A N 1
ATOM 1367 C CA . LYS A 1 174 ? 4.686 -7.910 -34.688 1.00 55.31 174 LYS A CA 1
ATOM 1368 C C . LYS A 1 174 ? 5.206 -7.842 -33.251 1.00 55.31 174 LYS A C 1
ATOM 1370 O O . LYS A 1 174 ? 4.674 -7.070 -32.455 1.00 55.31 174 LYS A O 1
ATOM 1375 N N . ARG A 1 175 ? 6.226 -8.630 -32.882 1.00 56.84 175 ARG A N 1
ATOM 1376 C CA . ARG A 1 175 ? 6.942 -8.446 -31.612 1.00 56.84 175 ARG A CA 1
ATOM 1377 C C . ARG A 1 175 ? 7.724 -7.147 -31.677 1.00 56.84 175 ARG A C 1
ATOM 1379 O O . ARG A 1 175 ? 8.278 -6.790 -32.716 1.00 56.84 175 ARG A O 1
ATOM 1386 N N . ASN A 1 176 ? 7.838 -6.478 -30.530 1.00 53.19 176 ASN A N 1
ATOM 1387 C CA . ASN A 1 176 ? 8.793 -5.392 -30.348 1.00 53.19 176 ASN A CA 1
ATOM 1388 C C . ASN A 1 176 ? 10.217 -5.974 -30.398 1.00 53.19 176 ASN A C 1
ATOM 1390 O O . ASN A 1 176 ? 10.895 -6.152 -29.395 1.00 53.19 176 ASN A O 1
ATOM 1394 N N . CYS A 1 177 ? 10.678 -6.262 -31.615 1.00 56.50 177 CYS A N 1
ATOM 1395 C CA . CYS A 1 177 ? 12.070 -6.547 -31.958 1.00 56.50 177 CYS A CA 1
ATOM 1396 C C . CYS A 1 177 ? 12.987 -5.336 -31.787 1.00 56.50 177 CYS A C 1
ATOM 1398 O O . CYS A 1 177 ? 14.209 -5.413 -31.928 1.00 56.50 177 CYS A O 1
ATOM 1400 N N . ALA A 1 178 ? 12.347 -4.233 -31.432 1.00 50.38 178 ALA A N 1
ATOM 1401 C CA . ALA A 1 178 ? 12.761 -3.123 -30.615 1.00 50.38 178 ALA A CA 1
ATOM 1402 C C . ALA A 1 178 ? 13.483 -3.497 -29.296 1.00 50.38 178 ALA A C 1
ATOM 1404 O O . ALA A 1 178 ? 13.156 -2.995 -28.232 1.00 50.38 178 ALA A O 1
ATOM 1405 N N . LEU A 1 179 ? 14.561 -4.277 -29.361 1.00 51.78 179 LEU A N 1
ATOM 1406 C CA . LEU A 1 179 ? 15.719 -3.950 -28.517 1.00 51.78 179 LEU A CA 1
ATOM 1407 C C . LEU A 1 179 ? 16.315 -2.580 -28.930 1.00 51.78 179 LEU A C 1
ATOM 1409 O O . LEU A 1 179 ? 17.170 -2.046 -28.239 1.00 51.78 179 LEU A O 1
ATOM 1413 N N . PHE A 1 180 ? 15.884 -2.028 -30.079 1.00 54.16 180 PHE A N 1
ATOM 1414 C CA . PHE A 1 180 ? 16.419 -0.821 -30.714 1.00 54.16 180 PHE A CA 1
ATOM 1415 C C . PHE A 1 180 ? 15.345 -0.027 -31.512 1.00 54.16 180 PHE A C 1
ATOM 1417 O O . PHE A 1 180 ? 15.521 0.233 -32.700 1.00 54.16 180 PHE A O 1
ATOM 1424 N N . SER A 1 181 ? 14.175 0.264 -30.930 1.00 43.62 181 SER A N 1
ATOM 1425 C CA . SER A 1 181 ? 12.937 0.645 -31.660 1.00 43.62 181 SER A CA 1
ATOM 1426 C C . SER A 1 181 ? 12.952 1.907 -32.525 1.00 43.62 181 SER A C 1
ATOM 1428 O O . SER A 1 181 ? 12.067 2.048 -33.365 1.00 43.62 181 SER A O 1
ATOM 1430 N N . ARG A 1 182 ? 13.871 2.850 -32.341 1.00 51.81 182 ARG A N 1
ATOM 1431 C CA . ARG A 1 182 ? 13.932 4.117 -33.102 1.00 51.81 182 ARG A CA 1
ATOM 1432 C C . ARG A 1 182 ? 15.399 4.474 -33.347 1.00 51.81 182 ARG A C 1
ATOM 1434 O O . ARG A 1 182 ? 16.230 3.908 -32.637 1.00 51.81 182 ARG A O 1
ATOM 1441 N N . PRO A 1 183 ? 15.750 5.272 -34.379 1.00 46.75 183 PRO A N 1
ATOM 1442 C CA . PRO A 1 183 ? 17.075 5.238 -34.990 1.00 46.75 183 PRO A CA 1
ATOM 1443 C C . PRO A 1 183 ? 18.155 5.682 -34.008 1.00 46.75 183 PRO A C 1
ATOM 1445 O O . PRO A 1 183 ? 18.554 6.836 -33.943 1.00 46.75 183 PRO A O 1
ATOM 1448 N N . THR A 1 184 ? 18.693 4.705 -33.292 1.00 53.75 184 THR A N 1
ATOM 1449 C CA . THR A 1 184 ? 20.032 4.766 -32.747 1.00 53.75 184 THR A CA 1
ATOM 1450 C C . THR A 1 184 ? 20.948 4.907 -33.952 1.00 53.75 184 THR A C 1
ATOM 1452 O O . THR A 1 184 ? 20.883 4.106 -34.889 1.00 53.75 184 THR A O 1
ATOM 1455 N N . VAL A 1 185 ? 21.750 5.968 -33.999 1.00 54.47 185 VAL A N 1
ATOM 1456 C CA . VAL A 1 185 ? 22.657 6.165 -35.133 1.00 54.47 185 VAL A CA 1
ATOM 1457 C C . VAL A 1 185 ? 23.663 5.021 -35.111 1.00 54.47 185 VAL A C 1
ATOM 1459 O O . VAL A 1 185 ? 24.483 4.936 -34.199 1.00 54.47 185 VAL A O 1
ATOM 1462 N N . TYR A 1 186 ? 23.578 4.133 -36.102 1.00 57.88 186 TYR A N 1
ATOM 1463 C CA . TYR A 1 186 ? 24.532 3.049 -36.286 1.00 57.88 186 TYR A CA 1
ATOM 1464 C C . TYR A 1 186 ? 25.648 3.514 -37.206 1.00 57.88 186 TYR A C 1
ATOM 1466 O O . TYR A 1 186 ? 25.504 3.509 -38.428 1.00 57.88 186 TYR A O 1
ATOM 1474 N N . ASP A 1 187 ? 26.782 3.865 -36.618 1.00 63.34 187 ASP A N 1
ATOM 1475 C CA . ASP A 1 187 ? 28.012 4.018 -37.379 1.00 63.34 187 ASP A CA 1
ATOM 1476 C C . ASP A 1 187 ? 28.824 2.728 -37.258 1.00 63.34 187 ASP A C 1
ATOM 1478 O O . ASP A 1 187 ? 29.386 2.422 -36.204 1.00 63.34 187 ASP A O 1
ATOM 1482 N N . ALA A 1 188 ? 28.899 1.972 -38.357 1.00 61.94 188 ALA A N 1
ATOM 1483 C CA . ALA A 1 188 ? 29.890 0.916 -38.501 1.00 61.94 188 ALA A CA 1
ATOM 1484 C C . ALA A 1 188 ? 31.260 1.579 -38.683 1.00 61.94 188 ALA A C 1
ATOM 1486 O O . ALA A 1 188 ? 31.541 2.259 -39.679 1.00 61.94 188 ALA A O 1
ATOM 1487 N N . VAL A 1 189 ? 32.125 1.417 -37.689 1.00 69.12 189 VAL A N 1
ATOM 1488 C CA . VAL A 1 189 ? 33.470 1.975 -37.693 1.00 69.12 189 VAL A CA 1
ATOM 1489 C C . VAL A 1 189 ? 34.456 0.816 -37.742 1.00 69.12 189 VAL A C 1
ATOM 1491 O O . VAL A 1 189 ? 34.482 -0.036 -36.859 1.00 69.12 189 VAL A O 1
ATOM 1494 N N . THR A 1 190 ? 35.313 0.777 -38.764 1.00 65.25 190 THR A N 1
ATOM 1495 C CA . THR A 1 190 ? 36.411 -0.200 -38.797 1.00 65.25 190 THR A CA 1
ATOM 1496 C C . THR A 1 190 ? 37.305 -0.019 -37.568 1.00 65.25 190 THR A C 1
ATOM 1498 O O . THR A 1 190 ? 37.571 1.117 -37.167 1.00 65.25 190 THR A O 1
ATOM 1501 N N . ALA A 1 191 ? 37.823 -1.108 -36.989 1.00 56.50 191 ALA A N 1
ATOM 1502 C CA . ALA A 1 191 ? 38.650 -1.066 -35.773 1.00 56.50 191 ALA A CA 1
ATOM 1503 C C . ALA A 1 191 ? 39.790 -0.018 -35.824 1.00 56.50 191 ALA A C 1
ATOM 1505 O O . ALA A 1 191 ? 40.081 0.660 -34.838 1.00 56.50 191 ALA A O 1
ATOM 1506 N N . LYS A 1 192 ? 40.384 0.212 -37.007 1.00 58.56 192 LYS A N 1
ATOM 1507 C CA . LYS A 1 192 ? 41.386 1.274 -37.234 1.00 58.56 192 LYS A CA 1
ATOM 1508 C C . LYS A 1 192 ? 40.834 2.691 -37.035 1.00 58.56 192 LYS A C 1
ATOM 1510 O O . LYS A 1 192 ? 41.515 3.538 -36.461 1.00 58.56 192 LYS A O 1
ATOM 1515 N N . LYS A 1 193 ? 39.618 2.963 -37.510 1.00 66.06 193 LYS A N 1
ATOM 1516 C CA . LYS A 1 193 ? 38.943 4.259 -37.362 1.00 66.06 193 LYS A CA 1
ATOM 1517 C C . LYS A 1 193 ? 38.389 4.431 -35.939 1.00 66.06 193 LYS A C 1
ATOM 1519 O O . LYS A 1 193 ? 38.436 5.542 -35.421 1.00 66.06 193 LYS A O 1
ATOM 1524 N N . ALA A 1 194 ? 37.974 3.348 -35.277 1.00 58.47 194 ALA A N 1
ATOM 1525 C CA . ALA A 1 194 ? 37.528 3.354 -33.881 1.00 58.47 194 ALA A CA 1
ATOM 1526 C C . ALA A 1 194 ? 38.671 3.698 -32.912 1.00 58.47 194 ALA A C 1
ATOM 1528 O O . ALA A 1 194 ? 38.534 4.623 -32.112 1.00 58.47 194 ALA A O 1
ATOM 1529 N N . ASN A 1 195 ? 39.837 3.057 -33.067 1.00 57.84 195 ASN A N 1
ATOM 1530 C CA . ASN A 1 195 ? 41.042 3.387 -32.297 1.00 57.84 195 ASN A CA 1
ATOM 1531 C C . ASN A 1 195 ? 41.460 4.849 -32.484 1.00 57.84 195 ASN A C 1
ATOM 1533 O O . ASN A 1 195 ? 41.850 5.517 -31.529 1.00 57.84 195 ASN A O 1
ATOM 1537 N N . HIS A 1 196 ? 41.318 5.388 -33.696 1.00 64.62 196 HIS A N 1
ATOM 1538 C CA . HIS A 1 196 ? 41.608 6.796 -33.949 1.00 64.62 196 HIS A CA 1
ATOM 1539 C C . HIS A 1 196 ? 40.610 7.747 -33.258 1.00 64.62 196 HIS A C 1
ATOM 1541 O O . HIS A 1 196 ? 41.022 8.772 -32.712 1.00 64.62 196 HIS A O 1
ATOM 1547 N N . ILE A 1 197 ? 39.314 7.405 -33.224 1.00 63.78 197 ILE A N 1
ATOM 1548 C CA . ILE A 1 197 ? 38.285 8.163 -32.489 1.00 63.78 197 ILE A CA 1
ATOM 1549 C C . ILE A 1 197 ? 38.549 8.118 -30.977 1.00 63.78 197 ILE A C 1
ATOM 1551 O O . ILE A 1 197 ? 38.497 9.163 -30.330 1.00 63.78 197 ILE A O 1
ATOM 1555 N N . ALA A 1 198 ? 38.882 6.946 -30.428 1.00 55.59 198 ALA A N 1
ATOM 1556 C CA . ALA A 1 198 ? 39.193 6.766 -29.010 1.00 55.59 198 ALA A CA 1
ATOM 1557 C C . ALA A 1 198 ? 40.435 7.570 -28.584 1.00 55.59 198 ALA A C 1
ATOM 1559 O O . ALA A 1 198 ? 40.391 8.308 -27.601 1.00 55.59 198 ALA A O 1
ATOM 1560 N N . MET A 1 199 ? 41.514 7.525 -29.375 1.00 61.88 199 MET A N 1
ATOM 1561 C CA . MET A 1 199 ? 42.721 8.323 -29.120 1.00 61.88 199 MET A CA 1
ATOM 1562 C C . MET A 1 199 ? 42.453 9.832 -29.195 1.00 61.88 199 MET A C 1
ATOM 1564 O O . MET A 1 199 ? 42.966 10.591 -28.372 1.00 61.88 199 MET A O 1
ATOM 1568 N N . LYS A 1 200 ? 41.600 10.273 -30.131 1.00 65.50 200 LYS A N 1
ATOM 1569 C CA . LYS A 1 200 ? 41.197 11.681 -30.247 1.00 65.50 200 LYS A CA 1
ATOM 1570 C C . LYS A 1 200 ? 40.349 12.141 -29.056 1.00 65.50 200 LYS A C 1
ATOM 1572 O O . LYS A 1 200 ? 40.550 13.252 -28.573 1.00 65.50 200 LYS A O 1
ATOM 1577 N N . ALA A 1 201 ? 39.426 11.307 -28.575 1.00 56.66 201 ALA A N 1
ATOM 1578 C CA . ALA A 1 201 ? 38.615 11.595 -27.390 1.00 56.66 201 ALA A CA 1
ATOM 1579 C C . ALA A 1 201 ? 39.460 11.662 -26.103 1.00 56.66 201 ALA A C 1
ATOM 1581 O O . ALA A 1 201 ? 39.167 12.470 -25.227 1.00 56.66 201 ALA A O 1
ATOM 1582 N N . ALA A 1 202 ? 40.547 10.889 -26.028 1.00 55.97 202 ALA A N 1
ATOM 1583 C CA . ALA A 1 202 ? 41.518 10.916 -24.934 1.00 55.97 202 ALA A CA 1
ATOM 1584 C C . ALA A 1 202 ? 42.538 12.078 -25.015 1.00 55.97 202 ALA A C 1
ATOM 1586 O O . ALA A 1 202 ? 43.483 12.124 -24.232 1.00 55.97 202 ALA A O 1
ATOM 1587 N N . GLY A 1 203 ? 42.390 13.009 -25.968 1.00 50.84 203 GLY A N 1
ATOM 1588 C CA . GLY A 1 203 ? 43.290 14.160 -26.123 1.00 50.84 203 GLY A CA 1
ATOM 1589 C C . GLY A 1 203 ? 44.665 13.831 -26.720 1.00 50.84 203 GLY A C 1
ATOM 1590 O O . GLY A 1 203 ? 45.555 14.682 -26.720 1.00 50.84 203 GLY A O 1
ATOM 1591 N N . ILE A 1 204 ? 44.858 12.624 -27.259 1.00 55.38 204 ILE A N 1
ATOM 1592 C CA . ILE A 1 204 ? 46.124 12.191 -27.857 1.00 55.38 204 ILE A CA 1
ATOM 1593 C C . ILE A 1 204 ? 46.122 12.592 -29.338 1.00 55.38 204 ILE A C 1
ATOM 1595 O O . ILE A 1 204 ? 45.470 11.978 -30.182 1.00 55.38 204 ILE A O 1
ATOM 1599 N N . SER A 1 205 ? 46.843 13.668 -29.659 1.00 37.19 205 SER A N 1
ATOM 1600 C CA . SER A 1 205 ? 46.956 14.186 -31.026 1.00 37.19 205 SER A CA 1
ATOM 1601 C C . SER A 1 205 ? 47.934 13.347 -31.854 1.00 37.19 205 SER A C 1
ATOM 1603 O O . SER A 1 205 ? 49.148 13.468 -31.700 1.00 37.19 205 SER A O 1
ATOM 1605 N N . SER A 1 206 ? 47.422 12.523 -32.770 1.00 42.75 206 SER A N 1
ATOM 1606 C CA . SER A 1 206 ? 48.215 11.966 -33.872 1.00 42.75 206 SER A CA 1
ATOM 1607 C C . SER A 1 206 ? 47.859 12.694 -35.171 1.00 42.75 206 SER A C 1
ATOM 1609 O O . SER A 1 206 ? 46.746 12.550 -35.684 1.00 42.75 206 SER A O 1
ATOM 1611 N N . SER A 1 207 ? 48.782 13.482 -35.721 1.00 37.25 207 SER A N 1
ATOM 1612 C CA . SER A 1 207 ? 48.587 14.192 -36.987 1.00 37.25 207 SER A CA 1
ATOM 1613 C C . SER A 1 207 ? 48.669 13.225 -38.177 1.00 37.25 207 SER A C 1
ATOM 1615 O O . SER A 1 207 ? 49.767 12.846 -38.586 1.00 37.25 207 SER A O 1
ATOM 1617 N N . VAL A 1 208 ? 47.529 12.849 -38.764 1.00 39.09 208 VAL A N 1
ATOM 1618 C CA . VAL A 1 208 ? 47.466 12.147 -40.061 1.00 39.09 208 VAL A CA 1
ATOM 1619 C C . VAL A 1 208 ? 46.343 12.731 -40.929 1.00 39.09 208 VAL A C 1
ATOM 1621 O O . VAL A 1 208 ? 45.286 13.111 -40.434 1.00 39.09 208 VAL A O 1
ATOM 1624 N N . HIS A 1 209 ? 46.634 12.853 -42.228 1.00 38.75 209 HIS A N 1
ATOM 1625 C CA . HIS A 1 209 ? 45.844 13.491 -43.287 1.00 38.75 209 HIS A CA 1
ATOM 1626 C C . HIS A 1 209 ? 44.408 12.966 -43.466 1.00 38.75 209 HIS A C 1
ATOM 1628 O O . HIS A 1 209 ? 44.122 11.778 -43.332 1.00 38.75 209 HIS A O 1
ATOM 1634 N N . SER A 1 210 ? 43.531 13.892 -43.866 1.00 31.38 210 SER A N 1
ATOM 1635 C CA . SER A 1 210 ? 42.129 13.687 -44.231 1.00 31.38 210 SER A CA 1
ATOM 1636 C C . SER A 1 210 ? 41.953 12.726 -45.412 1.00 31.38 210 SER A C 1
ATOM 1638 O O . SER A 1 210 ? 42.506 12.970 -46.485 1.00 31.38 210 SER A O 1
ATOM 1640 N N . TYR A 1 211 ? 41.098 11.715 -45.247 1.00 32.59 211 TYR A N 1
ATOM 1641 C CA . TYR A 1 211 ? 40.504 10.951 -46.347 1.00 32.59 211 TYR A CA 1
ATOM 1642 C C . TYR A 1 211 ? 39.002 11.249 -46.480 1.00 32.59 211 TYR A C 1
ATOM 1644 O O . TYR A 1 211 ? 38.329 11.632 -45.525 1.00 32.59 211 TYR A O 1
ATOM 1652 N N . SER A 1 212 ? 38.528 11.127 -47.718 1.00 32.56 212 SER A N 1
ATOM 1653 C CA . SER A 1 212 ? 37.259 11.599 -48.274 1.00 32.56 212 SER A CA 1
ATOM 1654 C C . SER A 1 212 ? 35.982 11.006 -47.665 1.00 32.56 212 SER A C 1
ATOM 1656 O O . SER A 1 212 ? 35.947 9.855 -47.239 1.00 32.56 212 SER A O 1
ATOM 1658 N N . LYS A 1 213 ? 34.907 11.807 -47.740 1.00 34.69 213 LYS A N 1
ATOM 1659 C CA . LYS A 1 213 ? 33.500 11.457 -47.480 1.00 34.69 213 LYS A CA 1
ATOM 1660 C C . LYS A 1 213 ? 33.099 10.142 -48.165 1.00 34.69 213 LYS A C 1
ATOM 1662 O O . LYS A 1 213 ? 33.117 10.064 -49.390 1.00 34.69 213 LYS A O 1
ATOM 1667 N N . GLY A 1 214 ? 32.687 9.155 -47.370 1.00 29.28 214 GLY A N 1
ATOM 1668 C CA . GLY A 1 214 ? 31.892 8.021 -47.838 1.00 29.28 214 GLY A CA 1
ATOM 1669 C C . GLY A 1 214 ? 30.429 8.435 -48.004 1.00 29.28 214 GLY A C 1
ATOM 1670 O O . GLY A 1 214 ? 29.907 9.228 -47.222 1.00 29.28 214 GLY A O 1
ATOM 1671 N N . THR A 1 215 ? 29.799 7.937 -49.059 1.00 28.53 215 THR A N 1
ATOM 1672 C CA . THR A 1 215 ? 28.388 8.128 -49.410 1.00 28.53 215 THR A CA 1
ATOM 1673 C C . THR A 1 215 ? 27.473 7.491 -48.366 1.00 28.53 215 THR A C 1
ATOM 1675 O O . THR A 1 215 ? 27.582 6.295 -48.107 1.00 28.53 215 THR A O 1
ATOM 1678 N N . GLY A 1 216 ? 26.569 8.285 -47.789 1.00 26.36 216 GLY A N 1
ATOM 1679 C CA . GLY A 1 216 ? 25.496 7.788 -46.931 1.00 26.36 216 GLY A CA 1
ATOM 1680 C C . GLY A 1 216 ? 24.509 6.930 -47.723 1.00 26.36 216 GLY A C 1
ATOM 1681 O O . GLY A 1 216 ? 24.088 7.310 -48.816 1.00 26.36 216 GLY A O 1
ATOM 1682 N N . PHE A 1 217 ? 24.148 5.775 -47.169 1.00 26.94 217 PHE A N 1
ATOM 1683 C CA . PHE A 1 217 ? 23.003 4.993 -47.623 1.00 26.94 217 PHE A CA 1
ATOM 1684 C C . PHE A 1 217 ? 21.721 5.726 -47.205 1.00 26.94 217 PHE A C 1
ATOM 1686 O O . PHE A 1 217 ? 21.463 5.885 -46.015 1.00 26.94 217 PHE A O 1
ATOM 1693 N N . MET A 1 218 ? 20.923 6.185 -48.172 1.00 23.19 218 MET A N 1
ATOM 1694 C CA . MET A 1 218 ? 19.543 6.607 -47.917 1.00 23.19 218 MET A CA 1
ATOM 1695 C C . MET A 1 218 ? 18.636 5.375 -47.952 1.00 23.19 218 MET A C 1
ATOM 1697 O O . MET A 1 218 ? 18.584 4.674 -48.963 1.00 23.19 218 MET A O 1
ATOM 1701 N N . LEU A 1 219 ? 17.917 5.124 -46.859 1.00 27.58 219 LEU A N 1
ATOM 1702 C CA . LEU A 1 219 ? 16.793 4.190 -46.833 1.00 27.58 219 LEU A CA 1
ATOM 1703 C C . LEU A 1 219 ? 15.561 4.869 -47.451 1.00 27.58 219 LEU A C 1
ATOM 1705 O O . LEU A 1 219 ? 15.305 6.048 -47.213 1.00 27.58 219 LEU A O 1
ATOM 1709 N N . ALA A 1 220 ? 14.829 4.129 -48.283 1.00 24.47 220 ALA A N 1
ATOM 1710 C CA . ALA A 1 220 ? 13.624 4.609 -48.953 1.00 24.47 220 ALA A CA 1
ATOM 1711 C C . ALA A 1 220 ? 12.440 4.735 -47.969 1.00 24.47 220 ALA A C 1
ATOM 1713 O O . ALA A 1 220 ? 12.343 3.927 -47.044 1.00 24.47 220 ALA A O 1
ATOM 1714 N N . PRO A 1 221 ? 11.514 5.693 -48.172 1.00 25.19 221 PRO A N 1
ATOM 1715 C CA . PRO A 1 221 ? 10.325 5.823 -47.335 1.00 25.19 221 PRO A CA 1
ATOM 1716 C C . PRO A 1 221 ? 9.370 4.641 -47.562 1.00 25.19 221 PRO A C 1
ATOM 1718 O O . PRO A 1 221 ? 8.958 4.371 -48.693 1.00 25.19 221 PRO A O 1
ATOM 1721 N N . MET A 1 222 ? 9.024 3.932 -46.483 1.00 28.03 222 MET A N 1
ATOM 1722 C CA . MET A 1 222 ? 7.982 2.900 -46.483 1.00 28.03 222 MET A CA 1
ATOM 1723 C C . MET A 1 222 ? 6.595 3.555 -46.503 1.00 28.03 222 MET A C 1
ATOM 1725 O O . MET A 1 222 ? 6.375 4.580 -45.862 1.00 28.03 222 MET A O 1
ATOM 1729 N N . LYS A 1 223 ? 5.668 2.967 -47.264 1.00 26.30 223 LYS A N 1
ATOM 1730 C CA . LYS A 1 223 ? 4.249 3.343 -47.272 1.00 26.30 223 LYS A CA 1
ATOM 1731 C C . LYS A 1 223 ? 3.530 2.688 -46.093 1.00 26.30 223 LYS A C 1
ATOM 1733 O O . LYS A 1 223 ? 3.765 1.515 -45.818 1.00 26.30 223 LYS A O 1
ATOM 1738 N N . GLU A 1 224 ? 2.648 3.447 -45.449 1.00 27.91 224 GLU A N 1
ATOM 1739 C CA . GLU A 1 224 ? 1.683 2.947 -44.469 1.00 27.91 224 GLU A CA 1
ATOM 1740 C C . GLU A 1 224 ? 0.610 2.115 -45.177 1.00 27.91 224 GLU A C 1
ATOM 1742 O O . GLU A 1 224 ? -0.185 2.656 -45.946 1.00 27.91 224 GLU A O 1
ATOM 1747 N N . ASP A 1 225 ? 0.579 0.814 -44.895 1.00 29.94 225 ASP A N 1
ATOM 1748 C CA . ASP A 1 225 ? -0.571 -0.036 -45.190 1.00 29.94 225 ASP A CA 1
ATOM 1749 C C . ASP A 1 225 ? -1.312 -0.362 -43.887 1.00 29.94 225 ASP A C 1
ATOM 1751 O O . ASP A 1 225 ? -0.725 -0.627 -42.836 1.00 29.94 225 ASP A O 1
ATOM 1755 N N . THR A 1 226 ? -2.636 -0.297 -43.972 1.00 32.38 226 THR A N 1
ATOM 1756 C CA . THR A 1 226 ? -3.596 -0.397 -42.871 1.00 32.38 226 THR A CA 1
ATOM 1757 C C . THR A 1 226 ? -3.676 -1.838 -42.351 1.00 32.38 226 THR A C 1
ATOM 1759 O O . THR A 1 226 ? -4.058 -2.747 -43.089 1.00 32.38 226 THR A O 1
ATOM 1762 N N . ILE A 1 227 ? -3.336 -2.064 -41.077 1.00 32.44 227 ILE A N 1
ATOM 1763 C CA . ILE A 1 227 ? -3.387 -3.383 -40.422 1.00 32.44 227 ILE A CA 1
ATOM 1764 C C . ILE A 1 227 ? -4.729 -3.549 -39.699 1.00 32.44 227 ILE A C 1
ATOM 1766 O O . ILE A 1 227 ? -5.152 -2.668 -38.956 1.00 32.44 227 ILE A O 1
ATOM 1770 N N . SER A 1 228 ? -5.384 -4.697 -39.898 1.00 33.78 228 SER A N 1
ATOM 1771 C CA . SER A 1 228 ? -6.608 -5.102 -39.194 1.00 33.78 228 SER A CA 1
ATOM 1772 C C . SER A 1 228 ? -6.351 -6.299 -38.261 1.00 33.78 228 SER A C 1
ATOM 1774 O O . SER A 1 228 ? -5.662 -7.246 -38.635 1.00 33.78 228 SER A O 1
ATOM 1776 N N . ASN A 1 229 ? -6.965 -6.224 -37.071 1.00 38.12 229 ASN A N 1
ATOM 1777 C CA . ASN A 1 229 ? -7.092 -7.192 -35.962 1.00 38.12 229 ASN A CA 1
ATOM 1778 C C . ASN A 1 229 ? -5.868 -7.501 -35.060 1.00 38.12 229 ASN A C 1
ATOM 1780 O O . ASN A 1 229 ? -5.007 -8.301 -35.433 1.00 38.12 229 ASN A O 1
ATOM 1784 N N . PRO A 1 230 ? -5.859 -7.007 -33.798 1.00 35.69 230 PRO A N 1
ATOM 1785 C CA . PRO A 1 230 ? -4.892 -7.381 -32.771 1.00 35.69 230 PRO A CA 1
ATOM 1786 C C . PRO A 1 230 ? -5.501 -8.366 -31.751 1.00 35.69 230 PRO A C 1
ATOM 1788 O O . PRO A 1 230 ? -6.248 -7.969 -30.861 1.00 35.69 230 PRO A O 1
ATOM 1791 N N . SER A 1 231 ? -5.165 -9.658 -31.827 1.00 32.16 231 SER A N 1
ATOM 1792 C CA . SER A 1 231 ? -5.441 -10.597 -30.718 1.00 32.16 231 SER A CA 1
ATOM 1793 C C . SER A 1 231 ? -4.377 -11.680 -30.500 1.00 32.16 231 SER A C 1
ATOM 1795 O O . SER A 1 231 ? -4.627 -12.635 -29.768 1.00 32.16 231 SER A O 1
ATOM 1797 N N . GLU A 1 232 ? -3.186 -11.558 -31.090 1.00 38.62 232 GLU A N 1
ATOM 1798 C CA . GLU A 1 232 ? -2.060 -12.446 -30.767 1.00 38.62 232 GLU A CA 1
ATOM 1799 C C . GLU A 1 232 ? -1.187 -11.798 -29.690 1.00 38.62 232 GLU A C 1
ATOM 1801 O O . GLU A 1 232 ? -0.619 -10.727 -29.890 1.00 38.62 232 GLU A O 1
ATOM 1806 N N . GLN A 1 233 ? -1.136 -12.446 -28.525 1.00 38.16 233 GLN A N 1
ATOM 1807 C CA . GLN A 1 233 ? -0.400 -12.018 -27.338 1.00 38.16 233 GLN A CA 1
ATOM 1808 C C . GLN A 1 233 ? 1.095 -11.864 -27.641 1.00 38.16 233 GLN A C 1
ATOM 1810 O O . GLN A 1 233 ? 1.831 -12.841 -27.787 1.00 38.16 233 GLN A O 1
ATOM 1815 N N . THR A 1 234 ? 1.560 -10.622 -27.699 1.00 36.00 234 THR A N 1
ATOM 1816 C CA . THR A 1 234 ? 2.980 -10.282 -27.704 1.00 36.00 234 THR A CA 1
ATOM 1817 C C . THR A 1 234 ? 3.541 -10.446 -26.293 1.00 36.00 234 THR A C 1
ATOM 1819 O O . THR A 1 234 ? 3.330 -9.611 -25.420 1.00 36.00 234 THR A O 1
ATOM 1822 N N . GLN A 1 235 ? 4.257 -11.548 -26.057 1.00 39.66 235 GLN A N 1
ATOM 1823 C CA . GLN A 1 235 ? 5.064 -11.728 -24.850 1.00 39.66 235 GLN A CA 1
ATOM 1824 C C . GLN A 1 235 ? 6.278 -10.796 -24.914 1.00 39.66 235 GLN A C 1
ATOM 1826 O O . GLN A 1 235 ? 7.011 -10.795 -25.909 1.00 39.66 235 GLN A O 1
ATOM 1831 N N . LEU A 1 236 ? 6.498 -10.010 -23.856 1.00 42.78 236 LEU A N 1
ATOM 1832 C CA . LEU A 1 236 ? 7.787 -9.356 -23.660 1.00 42.78 236 LEU A CA 1
ATOM 1833 C C . LEU A 1 236 ? 8.878 -10.428 -23.509 1.00 42.78 236 LEU A C 1
ATOM 1835 O O . LEU A 1 236 ? 8.608 -11.525 -23.015 1.00 42.78 236 LEU A O 1
ATOM 1839 N N . PRO A 1 237 ? 10.108 -10.143 -23.941 1.00 49.06 237 PRO A N 1
ATOM 1840 C CA . PRO A 1 237 ? 11.157 -11.140 -23.946 1.00 49.06 237 PRO A CA 1
ATOM 1841 C C . PRO A 1 237 ? 11.661 -11.412 -22.529 1.00 49.06 237 PRO A C 1
ATOM 1843 O O . PRO A 1 237 ? 11.933 -10.473 -21.783 1.00 49.06 237 PRO A O 1
ATOM 1846 N N . ILE A 1 238 ? 11.918 -12.691 -22.241 1.00 51.34 238 ILE A N 1
ATOM 1847 C CA . ILE A 1 238 ? 12.624 -13.243 -21.060 1.00 51.34 238 ILE A CA 1
ATOM 1848 C C . ILE A 1 238 ? 13.874 -12.416 -20.674 1.00 51.34 238 ILE A C 1
ATOM 1850 O O . ILE A 1 238 ? 14.301 -12.370 -19.524 1.00 51.34 238 ILE A O 1
ATOM 1854 N N . GLY A 1 239 ? 14.443 -11.675 -21.627 1.00 50.94 239 GLY A N 1
ATOM 1855 C CA . GLY A 1 239 ? 15.559 -10.771 -21.398 1.00 50.94 239 GLY A CA 1
ATOM 1856 C C . GLY A 1 239 ? 15.332 -9.572 -20.487 1.00 50.94 239 GLY A C 1
ATOM 1857 O O . GLY A 1 239 ? 16.325 -9.054 -19.995 1.00 50.94 239 GLY A O 1
ATOM 1858 N N . ILE A 1 240 ? 14.095 -9.136 -20.224 1.00 54.50 240 ILE A N 1
ATOM 1859 C CA . ILE A 1 240 ? 13.849 -8.036 -19.271 1.00 54.50 240 ILE A CA 1
ATOM 1860 C C . ILE A 1 240 ? 14.056 -8.488 -17.816 1.00 54.50 240 ILE A C 1
ATOM 1862 O O . ILE A 1 240 ? 14.521 -7.714 -16.985 1.00 54.50 240 ILE A O 1
ATOM 1866 N N . VAL A 1 241 ? 13.792 -9.756 -17.501 1.00 58.25 241 VAL A N 1
ATOM 1867 C CA . VAL A 1 241 ? 13.962 -10.301 -16.143 1.00 58.25 241 VAL A CA 1
ATOM 1868 C C . VAL A 1 241 ? 15.432 -10.345 -15.748 1.00 58.25 241 VAL A C 1
ATOM 1870 O O . VAL A 1 241 ? 15.797 -9.872 -14.673 1.00 58.25 241 VAL A O 1
ATOM 1873 N N . ALA A 1 242 ? 16.286 -10.820 -16.660 1.00 56.88 242 ALA A N 1
ATOM 1874 C CA . ALA A 1 242 ? 17.732 -10.941 -16.456 1.00 56.88 242 ALA A CA 1
ATOM 1875 C C . ALA A 1 242 ? 18.414 -9.616 -16.065 1.00 56.88 242 ALA A C 1
ATOM 1877 O O . ALA A 1 242 ? 19.531 -9.603 -15.560 1.00 56.88 242 ALA A O 1
ATOM 1878 N N . ILE A 1 243 ? 17.745 -8.493 -16.316 1.00 61.12 243 ILE A N 1
ATOM 1879 C CA . ILE A 1 243 ? 18.335 -7.156 -16.287 1.00 61.12 243 ILE A CA 1
ATOM 1880 C C . ILE A 1 243 ? 17.681 -6.267 -15.242 1.00 61.12 243 ILE A C 1
ATOM 1882 O O . ILE A 1 243 ? 18.179 -5.174 -14.967 1.00 61.12 243 ILE A O 1
ATOM 1886 N N . MET A 1 244 ? 16.599 -6.749 -14.627 1.00 65.94 244 MET A N 1
ATOM 1887 C CA . MET A 1 244 ? 15.912 -6.066 -13.544 1.00 65.94 244 MET A CA 1
ATOM 1888 C C . MET A 1 244 ? 16.844 -5.683 -12.389 1.00 65.94 244 MET A C 1
ATOM 1890 O O . MET A 1 244 ? 16.711 -4.556 -11.918 1.00 65.94 244 MET A O 1
ATOM 1894 N N . PRO A 1 245 ? 17.829 -6.504 -11.961 1.00 67.31 245 PRO A N 1
ATOM 1895 C CA . PRO A 1 245 ? 18.773 -6.087 -10.922 1.00 67.31 245 PRO A CA 1
ATOM 1896 C C . PRO A 1 245 ? 19.602 -4.858 -11.321 1.00 67.31 245 PRO A C 1
ATOM 1898 O O . PRO A 1 245 ? 19.809 -3.952 -10.513 1.00 67.31 245 PRO A O 1
ATOM 1901 N N . SER A 1 246 ? 20.040 -4.793 -12.581 1.00 65.50 246 SER A N 1
ATOM 1902 C CA . SER A 1 246 ? 20.806 -3.667 -13.130 1.00 65.50 246 SER A CA 1
ATOM 1903 C C . SER A 1 246 ? 19.937 -2.421 -13.318 1.00 65.50 246 SER A C 1
ATOM 1905 O O . SER A 1 246 ? 20.379 -1.318 -12.998 1.00 65.50 246 SER A O 1
ATOM 1907 N N . ILE A 1 247 ? 18.693 -2.584 -13.786 1.00 70.12 247 ILE A N 1
ATOM 1908 C CA . ILE A 1 247 ? 17.686 -1.512 -13.846 1.00 70.12 247 ILE A CA 1
ATOM 1909 C C . ILE A 1 247 ? 17.444 -0.960 -12.440 1.00 70.12 247 ILE A C 1
ATOM 1911 O O . ILE A 1 247 ? 17.545 0.246 -12.228 1.00 70.12 247 ILE A O 1
ATOM 1915 N N . ARG A 1 248 ? 17.204 -1.847 -11.469 1.00 73.38 248 ARG A N 1
ATOM 1916 C CA . ARG A 1 248 ? 16.987 -1.509 -10.062 1.00 73.38 248 ARG A CA 1
ATOM 1917 C C . ARG A 1 248 ? 18.155 -0.734 -9.480 1.00 73.38 248 ARG A C 1
ATOM 1919 O O . ARG A 1 248 ? 17.936 0.343 -8.950 1.00 73.38 248 ARG A O 1
ATOM 1926 N N . ARG A 1 249 ? 19.390 -1.222 -9.612 1.00 70.81 249 ARG A N 1
ATOM 1927 C CA . ARG A 1 249 ? 20.572 -0.537 -9.063 1.00 70.81 249 ARG A CA 1
ATOM 1928 C C . ARG A 1 249 ? 20.757 0.862 -9.647 1.00 70.81 249 ARG A C 1
ATOM 1930 O O . ARG A 1 249 ? 20.996 1.807 -8.905 1.00 70.81 249 ARG A O 1
ATOM 1937 N N . ASN A 1 250 ? 20.624 0.997 -10.966 1.00 69.44 250 ASN A N 1
ATOM 1938 C CA . ASN A 1 250 ? 20.756 2.293 -11.627 1.00 69.44 250 ASN A CA 1
ATOM 1939 C C . ASN A 1 250 ? 19.655 3.258 -11.222 1.00 69.44 250 ASN A C 1
ATOM 1941 O O . ASN A 1 250 ? 19.935 4.420 -10.959 1.00 69.44 250 ASN A O 1
ATOM 1945 N N . LEU A 1 251 ? 18.413 2.784 -11.174 1.00 73.75 251 LEU A N 1
ATOM 1946 C CA . LEU A 1 251 ? 17.302 3.624 -10.776 1.00 73.75 251 LEU A CA 1
ATOM 1947 C C . LEU A 1 251 ? 17.367 3.973 -9.285 1.00 73.75 251 LEU A C 1
ATOM 1949 O O . LEU A 1 251 ? 17.075 5.109 -8.956 1.00 73.75 251 LEU A O 1
ATOM 1953 N N . LEU A 1 252 ? 17.834 3.088 -8.399 1.00 72.56 252 LEU A N 1
ATOM 1954 C CA . LEU A 1 252 ? 18.107 3.431 -6.997 1.00 72.56 252 LEU A CA 1
ATOM 1955 C C . LEU A 1 252 ? 19.154 4.540 -6.882 1.00 72.56 252 LEU A C 1
ATOM 1957 O O . LEU A 1 252 ? 18.905 5.534 -6.223 1.00 72.56 252 LEU A O 1
ATOM 1961 N N . HIS A 1 253 ? 20.268 4.439 -7.604 1.00 72.81 253 HIS A N 1
ATOM 1962 C CA . HIS A 1 253 ? 21.276 5.501 -7.610 1.00 72.81 253 HIS A CA 1
ATOM 1963 C C . HIS A 1 253 ? 20.741 6.826 -8.156 1.00 72.81 253 HIS A C 1
ATOM 1965 O O . HIS A 1 253 ? 21.006 7.902 -7.630 1.00 72.81 253 HIS A O 1
ATOM 1971 N N . VAL A 1 254 ? 19.954 6.738 -9.223 1.00 69.81 254 VAL A N 1
ATOM 1972 C CA . VAL A 1 254 ? 19.236 7.868 -9.795 1.00 69.81 254 VAL A CA 1
ATOM 1973 C C . VAL A 1 254 ? 18.238 8.432 -8.764 1.00 69.81 254 VAL A C 1
ATOM 1975 O O . VAL A 1 254 ? 18.146 9.645 -8.643 1.00 69.81 254 VAL A O 1
ATOM 1978 N N . SER A 1 255 ? 17.601 7.589 -7.945 1.00 70.62 255 SER A N 1
ATOM 1979 C CA . SER A 1 255 ? 16.759 7.970 -6.801 1.00 70.62 255 SER A CA 1
ATOM 1980 C C . SER A 1 255 ? 17.523 8.690 -5.697 1.00 70.62 255 SER A C 1
ATOM 1982 O O . SER A 1 255 ? 17.046 9.708 -5.206 1.00 70.62 255 SER A O 1
ATOM 1984 N N . ASP A 1 256 ? 18.716 8.219 -5.343 1.00 69.88 256 ASP A N 1
ATOM 1985 C CA . ASP A 1 256 ? 19.573 8.875 -4.352 1.00 69.88 256 ASP A CA 1
ATOM 1986 C C . ASP A 1 256 ? 19.962 10.280 -4.839 1.00 69.88 256 ASP A C 1
ATOM 1988 O O . ASP A 1 256 ? 19.874 11.261 -4.103 1.00 69.88 256 ASP A O 1
ATOM 1992 N N . MET A 1 257 ? 20.280 10.409 -6.133 1.00 68.19 257 MET A N 1
ATOM 1993 C CA . MET A 1 257 ? 20.480 11.714 -6.770 1.00 68.19 257 MET A CA 1
ATOM 1994 C C . MET A 1 257 ? 19.200 12.572 -6.792 1.00 68.19 257 MET A C 1
ATOM 1996 O O . MET A 1 257 ? 19.284 13.803 -6.864 1.00 68.19 257 MET A O 1
ATOM 2000 N N . PHE A 1 258 ? 18.011 11.957 -6.775 1.00 70.19 258 PHE A N 1
ATOM 2001 C CA . PHE A 1 258 ? 16.733 12.671 -6.772 1.00 70.19 258 PHE A CA 1
ATOM 2002 C C . PHE A 1 258 ? 16.433 13.321 -5.437 1.00 70.19 258 PHE A C 1
ATOM 2004 O O . PHE A 1 258 ? 15.934 14.441 -5.449 1.00 70.19 258 PHE A O 1
ATOM 2011 N N . ASP A 1 259 ? 16.717 12.656 -4.321 1.00 65.19 259 ASP A N 1
ATOM 2012 C CA . ASP A 1 259 ? 16.408 13.195 -2.994 1.00 65.19 259 ASP A CA 1
ATOM 2013 C C . ASP A 1 259 ? 17.163 14.518 -2.749 1.00 65.19 259 ASP A C 1
ATOM 2015 O O . ASP A 1 259 ? 16.596 15.539 -2.338 1.00 65.19 259 ASP A O 1
ATOM 2019 N N . GLU A 1 260 ? 18.425 14.560 -3.185 1.00 64.81 260 GLU A N 1
ATOM 2020 C CA . GLU A 1 260 ? 19.253 15.768 -3.173 1.00 64.81 260 GLU A CA 1
ATOM 2021 C C . GLU A 1 260 ? 18.756 16.833 -4.175 1.00 64.81 260 GLU A C 1
ATOM 2023 O O . GLU A 1 260 ? 18.741 18.035 -3.884 1.00 64.81 260 GLU A O 1
ATOM 2028 N N . GLY A 1 261 ? 18.328 16.408 -5.370 1.00 60.97 261 GLY A N 1
ATOM 2029 C CA . GLY A 1 261 ? 17.950 17.290 -6.477 1.00 60.97 261 GLY A CA 1
ATOM 2030 C C . GLY A 1 261 ? 16.546 17.899 -6.382 1.00 60.97 261 GLY A C 1
ATOM 2031 O O . GLY A 1 261 ? 16.380 19.084 -6.675 1.00 60.97 261 GLY A O 1
ATOM 2032 N N . LEU A 1 262 ? 15.533 17.128 -5.976 1.00 61.56 262 LEU A N 1
ATOM 2033 C CA . LEU A 1 262 ? 14.139 17.572 -5.820 1.00 61.56 262 LEU A CA 1
ATOM 2034 C C . LEU A 1 262 ? 14.023 18.637 -4.733 1.00 61.56 262 LEU A C 1
ATOM 2036 O O . LEU A 1 262 ? 13.352 19.647 -4.940 1.00 61.56 262 LEU A O 1
ATOM 2040 N N . THR A 1 263 ? 14.731 18.455 -3.618 1.00 60.19 263 THR A N 1
ATOM 2041 C CA . THR A 1 263 ? 14.794 19.441 -2.534 1.00 60.19 263 THR A CA 1
ATOM 2042 C C . THR A 1 263 ? 15.352 20.777 -3.037 1.00 60.19 263 THR A C 1
ATOM 2044 O O . THR A 1 263 ? 14.819 21.840 -2.716 1.00 60.19 263 THR A O 1
ATOM 2047 N N . ALA A 1 264 ? 16.371 20.737 -3.902 1.00 58.84 264 ALA A N 1
ATOM 2048 C CA . ALA A 1 264 ? 16.968 21.928 -4.502 1.00 58.84 264 ALA A CA 1
ATOM 2049 C C . ALA A 1 264 ? 16.099 22.568 -5.605 1.00 58.84 264 ALA A C 1
ATOM 2051 O O . ALA A 1 264 ? 16.044 23.795 -5.697 1.00 58.84 264 ALA A O 1
ATOM 2052 N N . PHE A 1 265 ? 15.421 21.765 -6.435 1.00 58.91 265 PHE A N 1
ATOM 2053 C CA . PHE A 1 265 ? 14.609 22.251 -7.560 1.00 58.91 265 PHE A CA 1
ATOM 2054 C C . PHE A 1 265 ? 13.208 22.723 -7.143 1.00 58.91 265 PHE A C 1
ATOM 2056 O O . PHE A 1 265 ? 12.763 23.773 -7.601 1.00 58.91 265 PHE A O 1
ATOM 2063 N N . TYR A 1 266 ? 12.520 21.986 -6.268 1.00 57.69 266 TYR A N 1
ATOM 2064 C CA . TYR A 1 266 ? 11.111 22.222 -5.924 1.00 57.69 266 TYR A CA 1
ATOM 2065 C C . TYR A 1 266 ? 10.887 22.773 -4.515 1.00 57.69 266 TYR A C 1
ATOM 2067 O O . TYR A 1 266 ? 9.782 23.240 -4.228 1.00 57.69 266 TYR A O 1
ATOM 2075 N N . GLY A 1 267 ? 11.910 22.817 -3.652 1.00 54.97 267 GLY A N 1
ATOM 2076 C CA . GLY A 1 267 ? 11.781 23.376 -2.299 1.00 54.97 267 GLY A CA 1
ATOM 2077 C C . GLY A 1 267 ? 11.261 24.824 -2.273 1.00 54.97 267 GLY A C 1
ATOM 2078 O O . GLY A 1 267 ? 10.591 25.234 -1.325 1.00 54.97 267 GLY A O 1
ATOM 2079 N N . GLY A 1 268 ? 11.489 25.596 -3.344 1.00 56.09 268 GLY A N 1
ATOM 2080 C CA . GLY A 1 268 ? 10.925 26.941 -3.511 1.00 56.09 268 GLY A CA 1
ATOM 2081 C C . GLY A 1 268 ? 9.468 26.977 -3.995 1.00 56.09 268 GLY A C 1
ATOM 2082 O O . GLY A 1 268 ? 8.733 27.911 -3.670 1.00 56.09 268 GLY A O 1
ATOM 2083 N N . GLU A 1 269 ? 9.026 25.978 -4.757 1.00 50.25 269 GLU A N 1
ATOM 2084 C CA . GLU A 1 269 ? 7.686 25.926 -5.351 1.00 50.25 269 GLU A CA 1
ATOM 2085 C C . GLU A 1 269 ? 6.664 25.299 -4.398 1.00 50.25 269 GLU A C 1
ATOM 2087 O O . GLU A 1 269 ? 5.542 25.792 -4.289 1.00 50.25 269 GLU A O 1
ATOM 2092 N N . GLU A 1 270 ? 7.073 24.315 -3.595 1.00 48.09 270 GLU A N 1
ATOM 2093 C CA . GLU A 1 270 ? 6.231 23.732 -2.546 1.00 48.09 270 GLU A CA 1
ATOM 2094 C C . GLU A 1 270 ? 5.868 24.772 -1.470 1.00 48.09 270 GLU A C 1
ATOM 2096 O O . GLU A 1 270 ? 4.709 24.881 -1.062 1.00 48.09 270 GLU A O 1
ATOM 2101 N N . ALA A 1 271 ? 6.816 25.639 -1.094 1.00 44.91 271 ALA A N 1
ATOM 2102 C CA . ALA A 1 271 ? 6.561 26.794 -0.229 1.00 44.91 271 ALA A CA 1
ATOM 2103 C C . ALA A 1 271 ? 5.563 27.791 -0.855 1.00 44.91 271 ALA A C 1
ATOM 2105 O O . ALA A 1 271 ? 4.761 28.417 -0.155 1.00 44.91 271 ALA A O 1
ATOM 2106 N N . ARG A 1 272 ? 5.568 27.917 -2.187 1.00 41.94 272 ARG A N 1
ATOM 2107 C CA . ARG A 1 272 ? 4.737 28.866 -2.934 1.00 41.94 272 ARG A CA 1
ATOM 2108 C C . ARG A 1 272 ? 3.315 28.339 -3.163 1.00 41.94 272 ARG A C 1
ATOM 2110 O O . ARG A 1 272 ? 2.365 29.099 -2.965 1.00 41.94 272 ARG A O 1
ATOM 2117 N N . ILE A 1 273 ? 3.150 27.053 -3.477 1.00 42.66 273 ILE A N 1
ATOM 2118 C CA . ILE A 1 273 ? 1.851 26.367 -3.606 1.00 42.66 273 ILE A CA 1
ATOM 2119 C C . ILE A 1 273 ? 1.162 26.254 -2.241 1.00 42.66 273 ILE A C 1
ATOM 2121 O O . ILE A 1 273 ? -0.027 26.554 -2.140 1.00 42.66 273 ILE A O 1
ATOM 2125 N N . ASN A 1 274 ? 1.902 25.962 -1.164 1.00 40.16 274 ASN A N 1
ATOM 2126 C CA . ASN A 1 274 ? 1.360 26.009 0.200 1.00 40.16 274 ASN A CA 1
ATOM 2127 C C . ASN A 1 274 ? 0.859 27.427 0.572 1.00 40.16 274 ASN A C 1
ATOM 2129 O O . ASN A 1 274 ? -0.155 27.574 1.260 1.00 40.16 274 ASN A O 1
ATOM 2133 N N . SER A 1 275 ? 1.498 28.491 0.060 1.00 36.06 275 SER A N 1
ATOM 2134 C CA . SER A 1 275 ? 1.032 29.881 0.243 1.00 36.06 275 SER A CA 1
ATOM 2135 C C . SER A 1 275 ? -0.232 30.233 -0.567 1.00 36.06 275 SER A C 1
ATOM 2137 O O . SER A 1 275 ? -0.982 31.136 -0.197 1.00 36.06 275 SER A O 1
ATOM 2139 N N . LEU A 1 276 ? -0.485 29.524 -1.672 1.00 33.59 276 LEU A N 1
ATOM 2140 C CA . LEU A 1 276 ? -1.663 29.697 -2.528 1.00 33.59 276 LEU A CA 1
ATOM 2141 C C . LEU A 1 276 ? -2.852 28.858 -2.038 1.00 33.59 276 LEU A C 1
ATOM 2143 O O . LEU A 1 276 ? -3.960 29.380 -1.961 1.00 33.59 276 LEU A O 1
ATOM 2147 N N . ALA A 1 277 ? -2.629 27.616 -1.605 1.00 35.06 277 ALA A N 1
ATOM 2148 C CA . ALA A 1 277 ? -3.658 26.767 -0.999 1.00 35.06 277 ALA A CA 1
ATOM 2149 C C . ALA A 1 277 ? -4.187 27.353 0.326 1.00 35.06 277 ALA A C 1
ATOM 2151 O O . ALA A 1 277 ? -5.395 27.379 0.558 1.00 35.06 277 ALA A O 1
ATOM 2152 N N . SER A 1 278 ? -3.306 27.942 1.146 1.00 37.16 278 SER A N 1
ATOM 2153 C CA . SER A 1 278 ? -3.706 28.698 2.349 1.00 37.16 278 SER A CA 1
ATOM 2154 C C . SER A 1 278 ? -4.484 29.987 2.045 1.00 37.16 278 SER A C 1
ATOM 2156 O O . SER A 1 278 ? -5.194 30.487 2.915 1.00 37.16 278 SER A O 1
ATOM 2158 N N . ARG A 1 279 ? -4.408 30.512 0.813 1.00 35.00 279 ARG A N 1
ATOM 2159 C CA . ARG A 1 279 ? -5.210 31.658 0.348 1.00 35.00 279 ARG A CA 1
ATOM 2160 C C . ARG A 1 279 ? -6.547 31.258 -0.283 1.00 35.00 279 ARG A C 1
ATOM 2162 O O . ARG A 1 279 ? -7.483 32.046 -0.220 1.00 35.00 279 ARG A O 1
ATOM 2169 N N . VAL A 1 280 ? -6.655 30.060 -0.859 1.00 34.50 280 VAL A N 1
ATOM 2170 C CA . VAL A 1 280 ? -7.902 29.546 -1.464 1.00 34.50 280 VAL A CA 1
ATOM 2171 C C . VAL A 1 280 ? -8.844 28.927 -0.416 1.00 34.50 280 VAL A C 1
ATOM 2173 O O . VAL A 1 280 ? -10.054 28.919 -0.615 1.00 34.50 280 VAL A O 1
ATOM 2176 N N . GLY A 1 281 ? -8.339 28.548 0.765 1.00 36.56 281 GLY A N 1
ATOM 2177 C CA . GLY A 1 281 ? -9.143 28.099 1.916 1.00 36.56 281 GLY A CA 1
ATOM 2178 C C . GLY A 1 281 ? -10.059 29.153 2.573 1.00 36.56 281 GLY A C 1
ATOM 2179 O O . GLY A 1 281 ? -10.552 28.915 3.670 1.00 36.56 281 GLY A O 1
ATOM 2180 N N . GLN A 1 282 ? -10.291 30.313 1.944 1.00 36.84 282 GLN A N 1
ATOM 2181 C CA . GLN A 1 282 ? -11.233 31.340 2.424 1.00 36.84 282 GLN A CA 1
ATOM 2182 C C . GLN A 1 282 ? -12.652 31.225 1.837 1.00 36.84 282 GLN A C 1
ATOM 2184 O O . GLN A 1 282 ? -13.493 32.076 2.126 1.00 36.84 282 GLN A O 1
ATOM 2189 N N . ILE A 1 283 ? -12.959 30.176 1.066 1.00 35.16 283 ILE A N 1
ATOM 2190 C CA . ILE A 1 283 ? -14.320 29.921 0.574 1.00 35.16 283 ILE A CA 1
ATOM 2191 C C . ILE A 1 283 ? -14.989 28.824 1.428 1.00 35.16 283 ILE A C 1
ATOM 2193 O O . ILE A 1 283 ? -14.772 27.635 1.239 1.00 35.16 283 ILE A O 1
ATOM 2197 N N . GLU A 1 284 ? -15.792 29.303 2.384 1.00 36.53 284 GLU A N 1
ATOM 2198 C CA . GLU A 1 284 ? -17.014 28.711 2.968 1.00 36.53 284 GLU A CA 1
ATOM 2199 C C . GLU A 1 284 ? -16.950 27.477 3.910 1.00 36.53 284 GLU A C 1
ATOM 2201 O O . GLU A 1 284 ? -17.262 26.342 3.576 1.00 36.53 284 GLU A O 1
ATOM 2206 N N . ASN A 1 285 ? -16.670 27.760 5.188 1.00 40.06 285 ASN A N 1
ATOM 2207 C CA . ASN A 1 285 ? -17.640 27.753 6.306 1.00 40.06 285 ASN A CA 1
ATOM 2208 C C . ASN A 1 285 ? -18.526 26.515 6.625 1.00 40.06 285 ASN A C 1
ATOM 2210 O O . ASN A 1 285 ? -19.561 26.686 7.268 1.00 40.06 285 ASN A O 1
ATOM 2214 N N . LEU A 1 286 ? -18.132 25.283 6.279 1.00 30.81 286 LEU A N 1
ATOM 2215 C CA . LEU A 1 286 ? -18.831 24.062 6.752 1.00 30.81 286 LEU A CA 1
ATOM 2216 C C . LEU A 1 286 ? -17.996 23.101 7.623 1.00 30.81 286 LEU A C 1
ATOM 2218 O O . LEU A 1 286 ? -18.548 22.172 8.204 1.00 30.81 286 LEU A O 1
ATOM 2222 N N . THR A 1 287 ? -16.696 23.345 7.803 1.00 33.75 287 THR A N 1
ATOM 2223 C CA . THR A 1 287 ? -15.785 22.486 8.596 1.00 33.75 287 THR A CA 1
ATOM 2224 C C . THR A 1 287 ? -15.290 23.107 9.907 1.00 33.75 287 THR A C 1
ATOM 2226 O O . THR A 1 287 ? -14.632 22.427 10.698 1.00 33.75 287 THR A O 1
ATOM 2229 N N . SER A 1 288 ? -15.637 24.365 10.204 1.00 32.94 288 SER A N 1
ATOM 2230 C CA . SER A 1 288 ? -15.144 25.085 11.393 1.00 32.94 288 SER A CA 1
ATOM 2231 C C . SER A 1 288 ? -15.647 24.527 12.731 1.00 32.94 288 SER A C 1
ATOM 2233 O O . SER A 1 288 ? -15.059 24.825 13.763 1.00 32.94 288 SER A O 1
ATOM 2235 N N . VAL A 1 289 ? -16.664 23.658 12.733 1.00 33.94 289 VAL A N 1
ATOM 2236 C CA . VAL A 1 289 ? -17.175 23.022 13.962 1.00 33.94 289 VAL A CA 1
ATOM 2237 C C . VAL A 1 289 ? -16.410 21.737 14.327 1.00 33.94 289 VAL A C 1
ATOM 2239 O O . VAL A 1 289 ? -16.445 21.315 15.477 1.00 33.94 289 VAL A O 1
ATOM 2242 N N . ILE A 1 290 ? -15.659 21.132 13.397 1.00 38.03 290 ILE A N 1
ATOM 2243 C CA . ILE A 1 290 ? -14.923 19.875 13.657 1.00 38.03 290 ILE A CA 1
ATOM 2244 C C . ILE A 1 290 ? -13.434 20.132 13.975 1.00 38.03 290 ILE A C 1
ATOM 2246 O O . ILE A 1 290 ? -12.797 19.333 14.659 1.00 38.03 290 ILE A O 1
ATOM 2250 N N . ALA A 1 291 ? -12.866 21.268 13.553 1.00 36.91 291 ALA A N 1
ATOM 2251 C CA . ALA A 1 291 ? -11.422 21.514 13.639 1.00 36.91 291 ALA A CA 1
ATOM 2252 C C . ALA A 1 291 ? -10.912 22.074 14.989 1.00 36.91 291 ALA A C 1
ATOM 2254 O O . ALA A 1 291 ? -9.736 21.900 15.310 1.00 36.91 291 ALA A O 1
ATOM 2255 N N . GLU A 1 292 ? -11.752 22.710 15.814 1.00 33.56 292 GLU A N 1
ATOM 2256 C CA . GLU A 1 292 ? -11.279 23.414 17.026 1.00 33.56 292 GLU A CA 1
ATOM 2257 C C . GLU A 1 292 ? -10.980 22.509 18.239 1.00 33.56 292 GLU A C 1
ATOM 2259 O O . GLU A 1 292 ? -10.498 22.992 19.264 1.00 33.56 292 GLU A O 1
ATOM 2264 N N . HIS A 1 293 ? -11.196 21.192 18.157 1.00 37.59 293 HIS A N 1
ATOM 2265 C CA . HIS A 1 293 ? -10.858 20.250 19.244 1.00 37.59 293 HIS A CA 1
ATOM 2266 C C . HIS A 1 293 ? -9.761 19.229 18.889 1.00 37.59 293 HIS A C 1
ATOM 2268 O O . HIS A 1 293 ? -9.405 18.401 19.724 1.00 37.59 293 HIS A O 1
ATOM 2274 N N . GLY A 1 294 ? -9.162 19.315 17.694 1.00 35.44 294 GLY A N 1
ATOM 2275 C CA . GLY A 1 294 ? -8.132 18.375 17.220 1.00 35.44 294 GLY A CA 1
ATOM 2276 C C . GLY A 1 294 ? -6.669 18.795 17.436 1.00 35.44 294 GLY A C 1
ATOM 2277 O O . GLY A 1 294 ? -5.766 18.033 17.101 1.00 35.44 294 GLY A O 1
ATOM 2278 N N . GLN A 1 295 ? -6.391 19.984 17.983 1.00 38.19 295 GLN A N 1
ATOM 2279 C CA . GLN A 1 295 ? -5.014 20.511 18.062 1.00 38.19 295 GLN A CA 1
ATOM 2280 C C . GLN A 1 295 ? -4.140 19.888 19.173 1.00 38.19 295 GLN A C 1
ATOM 2282 O O . GLN A 1 295 ? -2.955 20.195 19.262 1.00 38.19 295 GLN A O 1
ATOM 2287 N N . GLY A 1 296 ? -4.687 18.997 20.007 1.00 33.66 296 GLY A N 1
ATOM 2288 C CA . GLY A 1 296 ? -3.960 18.385 21.128 1.00 33.66 296 GLY A CA 1
ATOM 2289 C C . GLY A 1 296 ? -3.074 17.180 20.780 1.00 33.66 296 GLY A C 1
ATOM 2290 O O . GLY A 1 296 ? -2.175 16.863 21.552 1.00 33.66 296 GLY A O 1
ATOM 2291 N N . GLU A 1 297 ? -3.288 16.512 19.639 1.00 39.84 297 GLU A N 1
ATOM 2292 C CA . GLU A 1 297 ? -2.631 15.222 19.333 1.00 39.84 297 GLU A CA 1
ATOM 2293 C C . GLU A 1 297 ? -1.625 15.255 18.173 1.00 39.84 297 GLU A C 1
ATOM 2295 O O . GLU A 1 297 ? -0.926 14.266 17.946 1.00 39.84 297 GLU A O 1
ATOM 2300 N N . GLN A 1 298 ? -1.469 16.381 17.467 1.00 40.59 298 GLN A N 1
ATOM 2301 C CA . GLN A 1 298 ? -0.477 16.469 16.386 1.00 40.59 298 GLN A CA 1
ATOM 2302 C C . GLN A 1 298 ? 0.972 16.303 16.894 1.00 40.59 298 GLN A C 1
ATOM 2304 O O . GLN A 1 298 ? 1.823 15.846 16.146 1.00 40.59 298 GLN A O 1
ATOM 2309 N N . GLY A 1 299 ? 1.282 16.576 18.165 1.00 37.84 299 GLY A N 1
ATOM 2310 C CA . GLY A 1 299 ? 2.675 16.629 18.636 1.00 37.84 299 GLY A CA 1
ATOM 2311 C C . GLY A 1 299 ? 3.393 15.293 18.884 1.00 37.84 299 GLY A C 1
ATOM 2312 O O . GLY A 1 299 ? 4.617 15.265 18.819 1.00 37.84 299 GLY A O 1
ATOM 2313 N N . ALA A 1 300 ? 2.686 14.196 19.186 1.00 36.78 300 ALA A N 1
ATOM 2314 C CA . ALA A 1 300 ? 3.339 12.961 19.658 1.00 36.78 300 ALA A CA 1
ATOM 2315 C C . ALA A 1 300 ? 3.451 11.853 18.598 1.00 36.78 300 ALA A C 1
ATOM 2317 O O . ALA A 1 300 ? 4.376 11.051 18.667 1.00 36.78 300 ALA A O 1
ATOM 2318 N N . TYR A 1 301 ? 2.541 11.823 17.616 1.00 37.31 301 TYR A N 1
ATOM 2319 C CA . TYR A 1 301 ? 2.518 10.786 16.576 1.00 37.31 301 TYR A CA 1
ATOM 2320 C C . TYR A 1 301 ? 2.681 11.311 15.143 1.00 37.31 301 TYR A C 1
ATOM 2322 O O . TYR A 1 301 ? 3.000 10.514 14.269 1.00 37.31 301 TYR A O 1
ATOM 2330 N N . SER A 1 302 ? 2.519 12.617 14.874 1.00 39.84 302 SER A N 1
ATOM 2331 C CA . SER A 1 302 ? 2.631 13.140 13.494 1.00 39.84 302 SER A CA 1
ATOM 2332 C C . SER A 1 302 ? 4.067 13.266 12.972 1.00 39.84 302 SER A C 1
ATOM 2334 O O . SER A 1 302 ? 4.262 13.498 11.787 1.00 39.84 302 SER A O 1
ATOM 2336 N N . HIS A 1 303 ? 5.064 13.092 13.843 1.00 39.78 303 HIS A N 1
ATOM 2337 C CA . HIS A 1 303 ? 6.485 13.178 13.498 1.00 39.78 303 HIS A CA 1
ATOM 2338 C C . HIS A 1 303 ? 7.188 11.816 13.447 1.00 39.78 303 HIS A C 1
ATOM 2340 O O . HIS A 1 303 ? 8.403 11.781 13.282 1.00 39.78 303 HIS A O 1
ATOM 2346 N N . LEU A 1 304 ? 6.475 10.704 13.678 1.00 43.44 304 LEU A N 1
ATOM 2347 C CA . LEU A 1 304 ? 7.141 9.415 13.890 1.00 43.44 304 LEU A CA 1
ATOM 2348 C C . LEU A 1 304 ? 7.537 8.697 12.597 1.00 43.44 304 LEU A C 1
ATOM 2350 O O . LEU A 1 304 ? 8.497 7.935 12.647 1.00 43.44 304 LEU A O 1
ATOM 2354 N N . THR A 1 305 ? 6.892 8.981 11.463 1.00 52.84 305 THR A N 1
ATOM 2355 C CA . THR A 1 305 ? 7.338 8.531 10.140 1.00 52.84 305 THR A CA 1
ATOM 2356 C C . THR A 1 305 ? 6.898 9.538 9.066 1.00 52.84 305 THR A C 1
ATOM 2358 O O . THR A 1 305 ? 5.736 9.940 9.020 1.00 52.84 305 THR A O 1
ATOM 2361 N N . ASP A 1 306 ? 7.810 9.972 8.189 1.00 70.50 306 ASP A N 1
ATOM 2362 C CA . ASP A 1 306 ? 7.504 10.836 7.031 1.00 70.50 306 ASP A CA 1
ATOM 2363 C C . ASP A 1 306 ? 6.893 10.023 5.867 1.00 70.50 306 ASP A C 1
ATOM 2365 O O . ASP A 1 306 ? 7.085 10.363 4.693 1.00 70.50 306 ASP A O 1
ATOM 2369 N N . ASP A 1 307 ? 6.136 8.965 6.203 1.00 83.94 307 ASP A N 1
ATOM 2370 C CA . ASP A 1 307 ? 5.676 7.956 5.252 1.00 83.94 307 ASP A CA 1
ATOM 2371 C C . ASP A 1 307 ? 4.810 8.598 4.171 1.00 83.94 307 ASP A C 1
ATOM 2373 O O . ASP A 1 307 ? 3.850 9.327 4.473 1.00 83.94 307 ASP A O 1
ATOM 2377 N N . ASP A 1 308 ? 5.132 8.299 2.919 1.00 90.50 308 ASP A N 1
ATOM 2378 C CA . ASP A 1 308 ? 4.456 8.814 1.739 1.00 90.50 308 ASP A CA 1
ATOM 2379 C C . ASP A 1 308 ? 3.786 7.689 0.949 1.00 90.50 308 ASP A C 1
ATOM 2381 O O . ASP A 1 308 ? 4.393 6.671 0.620 1.00 90.50 308 ASP A O 1
ATOM 2385 N N . ALA A 1 309 ? 2.516 7.888 0.604 1.00 94.75 309 ALA A N 1
ATOM 2386 C CA . ALA A 1 309 ? 1.822 7.047 -0.352 1.00 94.75 309 ALA A CA 1
ATOM 2387 C C . ALA A 1 309 ? 1.637 7.782 -1.678 1.00 94.75 309 ALA A C 1
ATOM 2389 O O . ALA A 1 309 ? 1.106 8.893 -1.717 1.00 94.75 309 ALA A O 1
ATOM 2390 N N . VAL A 1 310 ? 1.991 7.136 -2.784 1.00 95.06 310 VAL A N 1
ATOM 2391 C CA . VAL A 1 310 ? 1.756 7.650 -4.134 1.00 95.06 310 VAL A CA 1
ATOM 2392 C C . VAL A 1 310 ? 0.751 6.761 -4.847 1.00 95.06 310 VAL A C 1
ATOM 2394 O O . VAL A 1 310 ? 0.894 5.542 -4.914 1.00 95.06 310 VAL A O 1
ATOM 2397 N N . ILE A 1 311 ? -0.271 7.395 -5.410 1.00 95.31 311 ILE A N 1
ATOM 2398 C CA . ILE A 1 311 ? -1.220 6.774 -6.327 1.00 95.31 311 ILE A CA 1
ATOM 2399 C C . ILE A 1 311 ? -0.968 7.384 -7.697 1.00 95.31 311 ILE A C 1
ATOM 2401 O O . ILE A 1 311 ? -1.131 8.592 -7.856 1.00 95.31 311 ILE A O 1
ATOM 2405 N N . TYR A 1 312 ? -0.567 6.576 -8.677 1.00 93.75 312 TYR A N 1
ATOM 2406 C CA . TYR A 1 312 ? -0.209 7.084 -10.003 1.00 93.75 312 TYR A CA 1
ATOM 2407 C C . TYR A 1 312 ? -1.254 6.719 -11.057 1.00 93.75 312 TYR A C 1
ATOM 2409 O O . TYR A 1 312 ? -1.301 5.591 -11.532 1.00 93.75 312 TYR A O 1
ATOM 2417 N N . LEU A 1 313 ? -2.101 7.671 -11.438 1.00 92.12 313 LEU A N 1
ATOM 2418 C CA . LEU A 1 313 ? -3.133 7.475 -12.452 1.00 92.12 313 LEU A CA 1
ATOM 2419 C C . LEU A 1 313 ? -2.550 7.715 -13.848 1.00 92.12 313 LEU A C 1
ATOM 2421 O O . LEU A 1 313 ? -2.095 8.818 -14.162 1.00 92.12 313 LEU A O 1
ATOM 2425 N N . ASN A 1 314 ? -2.581 6.684 -14.691 1.00 89.31 314 ASN A N 1
ATOM 2426 C CA . ASN A 1 314 ? -2.117 6.758 -16.071 1.00 89.31 314 ASN A CA 1
ATOM 2427 C C . ASN A 1 314 ? -2.977 5.898 -17.010 1.00 89.31 314 ASN A C 1
ATOM 2429 O O . ASN A 1 314 ? -3.845 5.140 -16.582 1.00 89.31 314 ASN A O 1
ATOM 2433 N N . CYS A 1 315 ? -2.715 6.027 -18.303 1.00 84.19 315 CYS A N 1
ATOM 2434 C CA . CYS A 1 315 ? -3.279 5.212 -19.364 1.00 84.19 315 CYS A CA 1
ATOM 2435 C C . CYS A 1 315 ? -2.695 3.793 -19.343 1.00 84.19 315 CYS A C 1
ATOM 2437 O O . CYS A 1 315 ? -1.551 3.569 -18.943 1.00 84.19 315 CYS A O 1
ATOM 2439 N N . VAL A 1 316 ? -3.477 2.828 -19.826 1.00 76.00 316 VAL A N 1
ATOM 2440 C CA . VAL A 1 316 ? -3.098 1.402 -19.871 1.00 76.00 316 VAL A CA 1
ATOM 2441 C C . VAL A 1 316 ? -1.871 1.164 -20.744 1.00 76.00 316 VAL A C 1
ATOM 2443 O O . VAL A 1 316 ? -1.028 0.316 -20.446 1.00 76.00 316 VAL A O 1
ATOM 2446 N N . ARG A 1 317 ? -1.789 1.910 -21.846 1.00 71.56 317 ARG A N 1
ATOM 2447 C CA . ARG A 1 317 ? -0.654 1.930 -22.764 1.00 71.56 317 ARG A CA 1
ATOM 2448 C C . ARG A 1 317 ? -0.068 3.331 -22.813 1.00 71.56 317 ARG A C 1
ATOM 2450 O O . ARG A 1 317 ? -0.742 4.314 -22.512 1.00 71.56 317 ARG A O 1
ATOM 2457 N N . GLU A 1 318 ? 1.192 3.401 -23.216 1.00 64.81 318 GLU A N 1
ATOM 2458 C CA . GLU A 1 318 ? 1.880 4.670 -23.432 1.00 64.81 318 GLU A CA 1
ATOM 2459 C C . GLU A 1 318 ? 1.166 5.515 -24.500 1.00 64.81 318 GLU A C 1
ATOM 2461 O O . GLU A 1 318 ? 0.519 4.972 -25.397 1.00 64.81 318 GLU A O 1
ATOM 2466 N N . HIS A 1 319 ? 1.305 6.838 -24.387 1.00 64.19 319 HIS A N 1
ATOM 2467 C CA . HIS A 1 319 ? 0.757 7.888 -25.255 1.00 64.19 319 HIS A CA 1
ATOM 2468 C C . HIS A 1 319 ? -0.723 8.248 -25.158 1.00 64.19 319 HIS A C 1
ATOM 2470 O O . HIS A 1 319 ? -1.077 9.269 -25.736 1.00 64.19 319 HIS A O 1
ATOM 2476 N N . CYS A 1 320 ? -1.595 7.479 -24.497 1.00 70.81 320 CYS A N 1
ATOM 2477 C CA . CYS A 1 320 ? -3.041 7.780 -24.376 1.00 70.81 320 CYS A CA 1
ATOM 2478 C C . CYS A 1 320 ? -3.773 8.125 -25.702 1.00 70.81 320 CYS A C 1
ATOM 2480 O O . CYS A 1 320 ? -4.923 8.557 -25.680 1.00 70.81 320 CYS A O 1
ATOM 2482 N N . ALA A 1 321 ? -3.119 7.957 -26.854 1.00 61.06 321 ALA A N 1
ATOM 2483 C CA . ALA A 1 321 ? -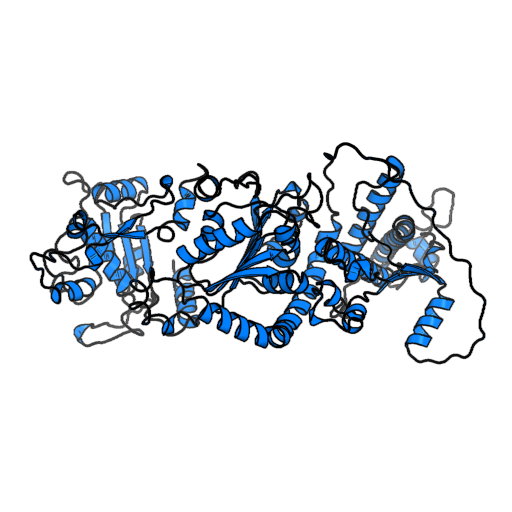3.521 8.501 -28.139 1.00 61.06 321 ALA A CA 1
ATOM 2484 C C . ALA A 1 321 ? -4.067 7.369 -29.012 1.00 61.06 321 ALA A C 1
ATOM 2486 O O . ALA A 1 321 ? -3.373 6.392 -29.294 1.00 61.06 321 ALA A O 1
ATOM 2487 N N . GLY A 1 322 ? -5.324 7.516 -29.437 1.00 63.41 322 GLY A N 1
ATOM 2488 C CA . GLY A 1 322 ? -6.064 6.546 -30.249 1.00 63.41 322 GLY A CA 1
ATOM 2489 C C . GLY A 1 322 ? -7.314 6.023 -29.536 1.00 63.41 322 GLY A C 1
ATOM 2490 O O . GLY A 1 322 ? -7.244 5.609 -28.382 1.00 63.41 322 GLY A O 1
ATOM 2491 N N . GLU A 1 323 ? -8.460 6.016 -30.226 1.00 58.12 323 GLU A N 1
ATOM 2492 C CA . GLU A 1 323 ? -9.777 5.657 -29.658 1.00 58.12 323 GLU A CA 1
ATOM 2493 C C . GLU A 1 323 ? -9.834 4.240 -29.055 1.00 58.12 323 GLU A C 1
ATOM 2495 O O .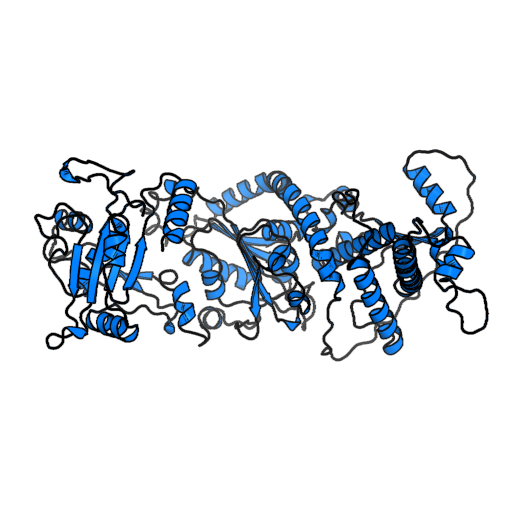 GLU A 1 323 ? -10.550 4.012 -28.085 1.00 58.12 323 GLU A O 1
ATOM 2500 N N . GLU A 1 324 ? -9.052 3.290 -29.578 1.00 53.12 324 GLU A N 1
ATOM 2501 C CA . GLU A 1 324 ? -8.990 1.913 -29.056 1.00 53.12 324 GLU A CA 1
ATOM 2502 C C . GLU A 1 324 ? -7.981 1.735 -27.902 1.00 53.12 324 GLU A C 1
ATOM 2504 O O . GLU A 1 324 ? -7.914 0.666 -27.294 1.00 53.12 324 GLU A O 1
ATOM 2509 N N . LEU A 1 325 ? -7.177 2.763 -27.599 1.00 52.34 325 LEU A N 1
ATOM 2510 C CA . LEU A 1 325 ? -6.006 2.683 -26.711 1.00 52.34 325 LEU A CA 1
ATOM 2511 C C . LEU A 1 325 ? -6.031 3.716 -25.566 1.00 52.34 325 LEU A C 1
ATOM 2513 O O . LEU A 1 325 ? -5.244 3.601 -24.627 1.00 52.34 325 LEU A O 1
ATOM 2517 N N . ALA A 1 326 ? -6.961 4.673 -25.605 1.00 58.31 326 ALA A N 1
ATOM 2518 C CA . ALA A 1 326 ? -7.192 5.716 -24.604 1.00 58.31 326 ALA A CA 1
ATOM 2519 C C . ALA A 1 326 ? -8.028 5.222 -23.406 1.00 58.31 326 ALA A C 1
ATOM 2521 O O . ALA A 1 326 ? -8.997 5.858 -22.995 1.00 58.31 326 ALA A O 1
ATOM 2522 N N . LEU A 1 327 ? -7.680 4.061 -22.849 1.00 69.69 327 LEU A N 1
ATOM 2523 C CA . LEU A 1 327 ? -8.308 3.574 -21.624 1.00 69.69 327 LEU A CA 1
ATOM 2524 C C . LEU A 1 327 ? -7.429 3.952 -20.433 1.00 69.69 327 LEU A C 1
ATOM 2526 O O . LEU A 1 327 ? -6.235 3.655 -20.401 1.00 69.69 327 LEU A O 1
ATOM 2530 N N . SER A 1 328 ? -8.042 4.604 -19.453 1.00 76.06 328 SER A N 1
ATOM 2531 C CA . SER A 1 328 ? -7.554 4.677 -18.081 1.00 76.06 328 SER A CA 1
ATOM 2532 C C . SER A 1 328 ? -8.543 3.896 -17.238 1.00 76.06 328 SER A C 1
ATOM 2534 O O . SER A 1 328 ? -9.754 3.970 -17.471 1.00 76.06 328 SER A O 1
ATOM 2536 N N . PHE A 1 329 ? -8.034 3.109 -16.300 1.00 81.12 329 PHE A N 1
ATOM 2537 C CA . PHE A 1 329 ? -8.879 2.302 -15.438 1.00 81.12 329 PHE A CA 1
ATOM 2538 C C . PHE A 1 329 ? -8.939 2.908 -14.046 1.00 81.12 329 PHE A C 1
ATOM 2540 O O . PHE A 1 329 ? -7.915 3.143 -13.406 1.00 81.12 329 PHE A O 1
ATOM 2547 N N . ALA A 1 330 ? -10.163 3.093 -13.568 1.00 83.56 330 ALA A N 1
ATOM 2548 C CA . ALA A 1 330 ? -10.437 3.301 -12.166 1.00 83.56 330 ALA A CA 1
ATOM 2549 C C . ALA A 1 330 ? -10.403 1.945 -11.455 1.00 83.56 330 ALA A C 1
ATOM 2551 O O . ALA A 1 330 ? -10.944 0.945 -11.949 1.00 83.56 330 ALA A O 1
ATOM 2552 N N . VAL A 1 331 ? -9.791 1.931 -10.275 1.00 84.62 331 VAL A N 1
ATOM 2553 C CA . VAL A 1 331 ? -9.905 0.823 -9.323 1.00 84.62 331 VAL A CA 1
ATOM 2554 C C . VAL A 1 331 ? -10.875 1.222 -8.209 1.00 84.62 331 VAL A C 1
ATOM 2556 O O . VAL A 1 331 ? -10.982 2.409 -7.901 1.00 84.62 331 VAL A O 1
ATOM 2559 N N . PRO A 1 332 ? -11.592 0.274 -7.589 1.00 83.69 332 PRO A N 1
ATOM 2560 C CA . PRO A 1 332 ? -12.585 0.590 -6.575 1.00 83.69 332 PRO A CA 1
ATOM 2561 C C . PRO A 1 332 ? -11.951 1.253 -5.354 1.00 83.69 332 PRO A C 1
ATOM 2563 O O . PRO A 1 332 ? -10.863 0.879 -4.919 1.00 83.69 332 PRO A O 1
ATOM 2566 N N . ASN A 1 333 ? -12.675 2.172 -4.725 1.00 85.06 333 ASN A N 1
ATOM 2567 C CA . ASN A 1 333 ? -12.152 2.994 -3.633 1.00 85.06 333 ASN A CA 1
ATOM 2568 C C . ASN A 1 333 ? -11.640 2.177 -2.431 1.00 85.06 333 ASN A C 1
ATOM 2570 O O . ASN A 1 333 ? -10.662 2.549 -1.779 1.00 85.06 333 ASN A O 1
ATOM 2574 N N . TYR A 1 334 ? -12.273 1.034 -2.151 1.00 82.00 334 TYR A N 1
ATOM 2575 C CA . TYR A 1 334 ? -11.882 0.169 -1.039 1.00 82.00 334 TYR A CA 1
ATOM 2576 C C . TYR A 1 334 ? -10.450 -0.363 -1.170 1.00 82.00 334 TYR A C 1
ATOM 2578 O O . TYR A 1 334 ? -9.802 -0.598 -0.154 1.00 82.00 334 TYR A O 1
ATOM 2586 N N . ILE A 1 335 ? -9.928 -0.509 -2.391 1.00 86.38 335 ILE A N 1
ATOM 2587 C CA . ILE A 1 335 ? -8.551 -0.941 -2.632 1.00 86.38 335 ILE A CA 1
ATOM 2588 C C . ILE A 1 335 ? -7.565 0.002 -1.951 1.00 86.38 335 ILE A C 1
ATOM 2590 O O . ILE A 1 335 ? -6.664 -0.448 -1.244 1.00 86.38 335 ILE A O 1
ATOM 2594 N N . TYR A 1 336 ? -7.743 1.311 -2.123 1.00 90.31 336 TYR A N 1
ATOM 2595 C CA . TYR A 1 336 ? -6.842 2.285 -1.520 1.00 90.31 336 TYR A CA 1
ATOM 2596 C C . TYR A 1 336 ? -6.874 2.176 0.009 1.00 90.31 336 TYR A C 1
ATOM 2598 O O . TYR A 1 336 ? -5.828 2.212 0.647 1.00 90.31 336 TYR A O 1
ATOM 2606 N N . LEU A 1 337 ? -8.048 1.923 0.596 1.00 87.06 337 LEU A N 1
ATOM 2607 C CA . LEU A 1 337 ? -8.206 1.723 2.043 1.00 87.06 337 LEU A CA 1
ATOM 2608 C C . LEU A 1 337 ? -7.580 0.420 2.561 1.00 87.06 337 LEU A C 1
ATOM 2610 O O . LEU A 1 337 ? -7.135 0.361 3.711 1.00 87.06 337 LEU A O 1
ATOM 2614 N N . LEU A 1 338 ? -7.570 -0.633 1.740 1.00 85.06 338 LEU A N 1
ATOM 2615 C CA . LEU A 1 338 ? -6.939 -1.911 2.072 1.00 85.06 338 LEU A CA 1
ATOM 2616 C C . LEU A 1 338 ? -5.412 -1.812 2.039 1.00 85.06 338 LEU A C 1
ATOM 2618 O O . LEU A 1 338 ? -4.733 -2.424 2.867 1.00 85.06 338 LEU A O 1
ATOM 2622 N N . HIS A 1 339 ? -4.879 -1.062 1.078 1.00 89.31 339 HIS A N 1
ATOM 2623 C CA . HIS A 1 339 ? -3.467 -1.119 0.723 1.00 89.31 339 HIS A CA 1
ATOM 2624 C C . HIS A 1 339 ? -2.632 0.064 1.212 1.00 89.31 339 HIS A C 1
ATOM 2626 O O . HIS A 1 339 ? -1.431 -0.119 1.400 1.00 89.31 339 HIS A O 1
ATOM 2632 N N . ILE A 1 340 ? -3.247 1.218 1.481 1.00 91.75 340 ILE A N 1
ATOM 2633 C CA . ILE A 1 340 ? -2.590 2.374 2.098 1.00 91.75 340 ILE A CA 1
ATOM 2634 C C . ILE A 1 340 ? -2.858 2.331 3.608 1.00 91.75 340 ILE A C 1
ATOM 2636 O O . ILE A 1 340 ? -4.020 2.361 4.030 1.00 91.75 340 ILE A O 1
ATOM 2640 N N . PRO A 1 341 ? -1.824 2.226 4.459 1.00 89.12 341 PRO A N 1
ATOM 2641 C CA . PRO A 1 341 ? -2.028 2.214 5.901 1.00 89.12 341 PRO A CA 1
ATOM 2642 C C . PRO A 1 341 ? -2.534 3.546 6.454 1.00 89.12 341 PRO A C 1
ATOM 2644 O O . PRO A 1 341 ? -2.175 4.621 5.988 1.00 89.12 341 PRO A O 1
ATOM 2647 N N . VAL A 1 342 ? -3.320 3.475 7.529 1.00 84.62 342 VAL A N 1
ATOM 2648 C CA . VAL A 1 342 ? -3.947 4.649 8.172 1.00 84.62 342 VAL A CA 1
ATOM 2649 C C . VAL A 1 342 ? -2.921 5.605 8.804 1.00 84.62 342 VAL A C 1
ATOM 2651 O O . VAL A 1 342 ? -3.243 6.755 9.084 1.00 84.62 342 VAL A O 1
ATOM 2654 N N . HIS A 1 343 ? -1.694 5.137 9.054 1.00 84.69 343 HIS A N 1
ATOM 2655 C CA . HIS A 1 343 ? -0.624 5.948 9.640 1.00 84.69 343 HIS A CA 1
ATOM 2656 C C . HIS A 1 343 ? 0.160 6.776 8.613 1.00 84.69 343 HIS A C 1
ATOM 2658 O O . HIS A 1 343 ? 0.960 7.606 9.029 1.00 84.69 343 HIS A O 1
ATOM 2664 N N . VAL A 1 344 ? -0.064 6.579 7.308 1.00 91.12 344 VAL A N 1
ATOM 2665 C CA . VAL A 1 344 ? 0.630 7.337 6.258 1.00 91.12 344 VAL A CA 1
ATOM 2666 C C . VAL A 1 344 ? 0.421 8.837 6.462 1.00 91.12 344 VAL A C 1
ATOM 2668 O O . VAL A 1 344 ? -0.709 9.299 6.625 1.00 91.12 344 VAL A O 1
ATOM 2671 N N . SER A 1 345 ? 1.501 9.614 6.441 1.00 91.25 345 SER A N 1
ATOM 2672 C CA . SER A 1 345 ? 1.454 11.054 6.719 1.00 91.25 345 SER A CA 1
ATOM 2673 C C . SER A 1 345 ? 1.071 11.878 5.484 1.00 91.25 345 SER A C 1
ATOM 2675 O O . SER A 1 345 ? 0.412 12.918 5.595 1.00 91.25 345 SER A O 1
ATOM 2677 N N . ARG A 1 346 ? 1.440 11.412 4.285 1.00 94.38 346 ARG A N 1
ATOM 2678 C CA . ARG A 1 346 ? 1.227 12.107 3.009 1.00 94.38 346 ARG A CA 1
ATOM 2679 C C . ARG A 1 346 ? 0.685 11.146 1.960 1.00 94.38 346 ARG A C 1
ATOM 2681 O O . ARG A 1 346 ? 1.175 10.036 1.826 1.00 94.38 346 ARG A O 1
ATOM 2688 N N . ILE A 1 347 ? -0.337 11.571 1.222 1.00 95.94 347 ILE A N 1
ATOM 2689 C CA . ILE A 1 347 ? -0.890 10.807 0.101 1.00 95.94 347 ILE A CA 1
ATOM 2690 C C . ILE A 1 347 ? -0.914 11.708 -1.130 1.00 95.94 347 ILE A C 1
ATOM 2692 O O . ILE A 1 347 ? -1.549 12.764 -1.135 1.00 95.94 347 ILE A O 1
ATOM 2696 N N . ARG A 1 348 ? -0.234 11.304 -2.197 1.00 96.12 348 ARG A N 1
ATOM 2697 C CA . ARG A 1 348 ? -0.146 12.054 -3.451 1.00 96.12 348 ARG A CA 1
ATOM 2698 C C . ARG A 1 348 ? -0.863 11.282 -4.549 1.00 96.12 348 ARG A C 1
ATOM 2700 O O . ARG A 1 348 ? -0.420 10.212 -4.954 1.00 96.12 348 ARG A O 1
ATOM 2707 N N . VAL A 1 349 ? -1.958 11.845 -5.049 1.00 96.56 349 VAL A N 1
ATOM 2708 C CA . VAL A 1 349 ? -2.632 11.369 -6.260 1.00 96.56 349 VAL A CA 1
ATOM 2709 C C . VAL A 1 349 ? -1.987 12.078 -7.442 1.00 96.56 349 VAL A C 1
ATOM 2711 O O . VAL A 1 349 ? -2.251 13.254 -7.702 1.00 96.56 349 VAL A O 1
ATOM 2714 N N . VAL A 1 350 ? -1.083 11.370 -8.108 1.00 95.38 350 VAL A N 1
ATOM 2715 C CA . VAL A 1 350 ? -0.321 11.855 -9.255 1.00 95.38 350 VAL A CA 1
ATOM 2716 C C . VAL A 1 350 ? -1.017 11.385 -10.524 1.00 95.38 350 VAL A C 1
ATOM 2718 O O . VAL A 1 350 ? -1.106 10.189 -10.776 1.00 95.38 350 VAL A O 1
ATOM 2721 N N . VAL A 1 351 ? -1.501 12.316 -11.336 1.00 94.12 351 VAL A N 1
ATOM 2722 C CA . VAL A 1 351 ? -2.128 12.033 -12.629 1.00 94.12 351 VAL A CA 1
ATOM 2723 C C . VAL A 1 351 ? -1.151 12.395 -13.732 1.00 94.12 351 VAL A C 1
ATOM 2725 O O . VAL A 1 351 ? -0.665 13.525 -13.789 1.00 94.12 351 VAL A O 1
ATOM 2728 N N . ALA A 1 352 ? -0.853 11.443 -14.613 1.00 91.38 352 ALA A N 1
ATOM 2729 C CA . ALA A 1 352 ? -0.053 11.720 -15.796 1.00 91.38 352 ALA A CA 1
ATOM 2730 C C . ALA A 1 352 ? -0.752 12.780 -16.659 1.00 91.38 352 ALA A C 1
ATOM 2732 O O . ALA A 1 352 ? -1.941 12.644 -16.964 1.00 91.38 352 ALA A O 1
ATOM 2733 N N . LYS A 1 353 ? -0.016 13.815 -17.086 1.00 89.81 353 LYS A N 1
ATOM 2734 C CA . LYS A 1 353 ? -0.568 14.893 -17.919 1.00 89.81 353 LYS A CA 1
ATOM 2735 C C . LYS A 1 353 ? -1.267 14.358 -19.172 1.00 89.81 353 LYS A C 1
ATOM 2737 O O . LYS A 1 353 ? -2.370 14.796 -19.475 1.00 89.81 353 LYS A O 1
ATOM 2742 N N . ASP A 1 354 ? -0.683 13.362 -19.834 1.00 86.81 354 ASP A N 1
ATOM 2743 C CA . ASP A 1 354 ? -1.283 12.761 -21.028 1.00 86.81 354 ASP A CA 1
ATOM 2744 C C . ASP A 1 354 ? -2.642 12.110 -20.736 1.00 86.81 354 ASP A C 1
ATOM 2746 O O . ASP A 1 354 ? -3.550 12.218 -21.557 1.00 86.81 354 ASP A O 1
ATOM 2750 N N . CYS A 1 355 ? -2.822 11.499 -19.560 1.00 89.31 355 CYS A N 1
ATOM 2751 C CA . CYS A 1 355 ? -4.120 10.967 -19.143 1.00 89.31 355 CYS A CA 1
ATOM 2752 C C . CYS A 1 355 ? -5.123 12.096 -18.905 1.00 89.31 355 CYS A C 1
ATOM 2754 O O . CYS A 1 355 ? -6.246 12.032 -19.398 1.00 89.31 355 CYS A O 1
ATOM 2756 N N . ALA A 1 356 ? -4.711 13.144 -18.188 1.00 90.81 356 ALA A N 1
ATOM 2757 C CA . ALA A 1 356 ? -5.563 14.296 -17.902 1.00 90.81 356 ALA A CA 1
ATOM 2758 C C . ALA A 1 356 ? -5.999 15.047 -19.174 1.00 90.81 356 ALA A C 1
ATOM 2760 O O . ALA A 1 356 ? -7.130 15.527 -19.234 1.00 90.81 356 ALA A O 1
ATOM 2761 N N . ASP A 1 357 ? -5.119 15.138 -20.174 1.00 89.50 357 ASP A N 1
ATOM 2762 C CA . ASP A 1 357 ? -5.356 15.895 -21.405 1.00 89.50 357 ASP A CA 1
ATOM 2763 C C . ASP A 1 357 ? -6.128 15.081 -22.465 1.00 89.50 357 ASP A C 1
ATOM 2765 O O . ASP A 1 357 ? -6.936 15.656 -23.197 1.00 89.50 357 ASP A O 1
ATOM 2769 N N . HIS A 1 358 ? -5.925 13.757 -22.546 1.00 87.44 358 HIS A N 1
ATOM 2770 C CA . HIS A 1 358 ? -6.482 12.929 -23.629 1.00 87.44 358 HIS A CA 1
ATOM 2771 C C . HIS A 1 358 ? -7.614 11.985 -23.206 1.00 87.44 358 HIS A C 1
ATOM 2773 O O . HIS A 1 358 ? -8.374 11.545 -24.069 1.00 87.44 358 HIS A O 1
ATOM 2779 N N . ILE A 1 359 ? -7.761 11.669 -21.914 1.00 86.88 359 ILE A N 1
ATOM 2780 C CA . ILE A 1 359 ? -8.798 10.748 -21.430 1.00 86.88 359 ILE A CA 1
ATOM 2781 C C . ILE A 1 359 ? -9.861 11.512 -20.650 1.00 86.88 359 ILE A C 1
ATOM 2783 O O . ILE A 1 359 ? -9.635 12.000 -19.539 1.00 86.88 359 ILE A O 1
ATOM 2787 N N . GLN A 1 360 ? -11.065 11.558 -21.222 1.00 87.12 360 GLN A N 1
ATOM 2788 C CA . GLN A 1 360 ? -12.223 12.151 -20.566 1.00 87.12 360 GLN A CA 1
ATOM 2789 C C . GLN A 1 360 ? -12.485 11.463 -19.215 1.00 87.12 360 GLN A C 1
ATOM 2791 O O . GLN A 1 360 ? -12.582 10.241 -19.135 1.00 87.12 360 GLN A O 1
ATOM 2796 N N . GLY A 1 361 ? -12.591 12.266 -18.153 1.00 86.69 361 GLY A N 1
ATOM 2797 C CA . GLY A 1 361 ? -12.816 11.799 -16.785 1.00 86.69 361 GLY A CA 1
ATOM 2798 C C . GLY A 1 361 ? -11.549 11.458 -15.992 1.00 86.69 361 GLY A C 1
ATOM 2799 O O . GLY A 1 361 ? -11.656 11.250 -14.789 1.00 86.69 361 GLY A O 1
ATOM 2800 N N . CYS A 1 362 ? -10.345 11.433 -16.587 1.00 89.56 362 CYS A N 1
ATOM 2801 C CA . CYS A 1 362 ? -9.122 11.091 -15.835 1.00 89.56 362 CYS A CA 1
ATOM 2802 C C . CYS A 1 362 ? -8.812 12.116 -14.728 1.00 89.56 362 CYS A C 1
ATOM 2804 O O . CYS A 1 362 ? -8.507 11.744 -13.593 1.00 89.56 362 CYS A O 1
ATOM 2806 N N . ARG A 1 363 ? -8.973 13.410 -15.035 1.00 92.19 363 ARG A N 1
ATOM 2807 C CA . ARG A 1 363 ? -8.879 14.501 -14.050 1.00 92.19 363 ARG A CA 1
ATOM 2808 C C . ARG A 1 363 ? -9.961 14.386 -12.975 1.00 92.19 363 ARG A C 1
ATOM 2810 O O . ARG A 1 363 ? -9.648 14.475 -11.791 1.00 92.19 363 ARG A O 1
ATOM 2817 N N . ASP A 1 364 ? -11.205 14.160 -13.390 1.00 88.50 364 ASP A N 1
ATOM 2818 C CA . ASP A 1 364 ? -12.353 14.070 -12.482 1.00 88.50 364 ASP A CA 1
ATOM 2819 C C . ASP A 1 364 ? -12.176 12.901 -11.503 1.00 88.50 364 ASP A C 1
ATOM 2821 O O . ASP A 1 364 ? -12.288 13.085 -10.294 1.00 88.50 364 ASP A O 1
ATOM 2825 N N . HIS A 1 365 ? -11.742 11.739 -12.000 1.00 89.00 365 HIS A N 1
ATOM 2826 C CA . HIS A 1 365 ? -11.418 10.576 -11.178 1.00 89.00 365 HIS A CA 1
ATOM 2827 C C . HIS A 1 365 ? -10.344 10.887 -10.126 1.00 89.00 365 HIS A C 1
ATOM 2829 O O . HIS A 1 365 ? -10.502 10.538 -8.955 1.00 89.00 365 HIS A O 1
ATOM 2835 N N . GLY A 1 366 ? -9.263 11.574 -10.510 1.00 91.88 366 GLY A N 1
ATOM 2836 C CA . GLY A 1 366 ? -8.223 11.975 -9.563 1.00 91.88 366 GLY A CA 1
ATOM 2837 C C . GLY A 1 366 ? -8.725 12.947 -8.486 1.00 91.88 366 GLY A C 1
ATOM 2838 O O . GLY A 1 366 ? -8.333 12.832 -7.324 1.00 91.88 366 GLY A O 1
ATOM 2839 N N . GLN A 1 367 ? -9.625 13.871 -8.834 1.00 91.25 367 GLN A N 1
ATOM 2840 C CA . GLN A 1 367 ? -10.233 14.813 -7.884 1.00 91.25 367 GLN A CA 1
ATOM 2841 C C . GLN A 1 367 ? -11.223 14.132 -6.926 1.00 91.25 367 GLN A C 1
ATOM 2843 O O . GLN A 1 367 ? -11.215 14.397 -5.718 1.00 91.25 367 GLN A O 1
ATOM 2848 N N . GLU A 1 368 ? -12.049 13.222 -7.437 1.00 87.56 368 GLU A N 1
ATOM 2849 C CA . GLU A 1 368 ? -12.949 12.402 -6.624 1.00 87.56 368 GLU A CA 1
ATOM 2850 C C . GLU A 1 368 ? -12.171 11.515 -5.655 1.00 87.56 368 GLU A C 1
ATOM 2852 O O . GLU A 1 368 ? -12.509 11.433 -4.470 1.00 87.56 368 GLU A O 1
ATOM 2857 N N . LEU A 1 369 ? -11.080 10.907 -6.130 1.00 90.94 369 LEU A N 1
ATOM 2858 C CA . LEU A 1 369 ? -10.214 10.078 -5.307 1.00 90.94 369 LEU A CA 1
ATOM 2859 C C . LEU A 1 369 ? -9.620 10.875 -4.144 1.00 90.94 369 LEU A C 1
ATOM 2861 O O . LEU A 1 369 ? -9.558 10.378 -3.025 1.00 90.94 369 LEU A O 1
ATOM 2865 N N . ILE A 1 370 ? -9.249 12.136 -4.354 1.00 94.75 370 ILE A N 1
ATOM 2866 C CA . ILE A 1 370 ? -8.777 12.994 -3.260 1.00 94.75 370 ILE A CA 1
ATOM 2867 C C . ILE A 1 370 ? -9.878 13.280 -2.262 1.00 94.75 370 ILE A C 1
ATOM 2869 O O . ILE A 1 370 ? -9.643 13.151 -1.066 1.00 94.75 370 ILE A O 1
ATOM 2873 N N . THR A 1 371 ? -11.077 13.620 -2.732 1.00 89.75 371 THR A N 1
ATOM 2874 C CA . THR A 1 371 ? -12.227 13.843 -1.847 1.00 89.75 371 THR A CA 1
ATOM 2875 C C . THR A 1 371 ? -12.479 12.618 -0.964 1.00 89.75 371 THR A C 1
ATOM 2877 O O . THR A 1 371 ? -12.662 12.738 0.250 1.00 89.75 371 THR A O 1
ATOM 2880 N N . PHE A 1 372 ? -12.415 11.426 -1.559 1.00 89.31 372 PHE A N 1
ATOM 2881 C CA . PHE A 1 372 ? -12.513 10.159 -0.849 1.00 89.31 372 PHE A CA 1
ATOM 2882 C C . PHE A 1 372 ? -11.368 9.956 0.157 1.00 89.31 372 PHE A C 1
ATOM 2884 O O . PHE A 1 372 ? -11.616 9.704 1.337 1.00 89.31 372 PHE A O 1
ATOM 2891 N N . LEU A 1 373 ? -10.114 10.102 -0.272 1.00 92.44 373 LEU A N 1
ATOM 2892 C CA . LEU A 1 373 ? -8.944 9.880 0.578 1.00 92.44 373 LEU A CA 1
ATOM 2893 C C . LEU A 1 373 ? -8.879 10.886 1.729 1.00 92.44 373 LEU A C 1
ATOM 2895 O O . LEU A 1 373 ? -8.601 10.492 2.852 1.00 92.44 373 LEU A O 1
ATOM 2899 N N . THR A 1 374 ? -9.204 12.161 1.509 1.00 91.94 374 THR A N 1
ATOM 2900 C CA . THR A 1 374 ? -9.265 13.171 2.579 1.00 91.94 374 THR A CA 1
ATOM 2901 C C . THR A 1 374 ? -10.295 12.802 3.644 1.00 91.94 374 THR A C 1
ATOM 2903 O O . THR A 1 374 ? -10.054 13.015 4.831 1.00 91.94 374 THR A O 1
ATOM 2906 N N . LYS A 1 375 ? -11.429 12.213 3.244 1.00 86.50 375 LYS A N 1
ATOM 2907 C CA . LYS A 1 375 ? -12.461 11.758 4.181 1.00 86.50 375 LYS A CA 1
ATOM 2908 C C . LYS A 1 375 ? -11.979 10.597 5.057 1.00 86.50 375 LYS A C 1
ATOM 2910 O O . LYS A 1 375 ? -12.256 10.597 6.254 1.00 86.50 375 LYS A O 1
ATOM 2915 N N . TYR A 1 376 ? -11.288 9.615 4.476 1.00 85.75 376 TYR A N 1
ATOM 2916 C CA . TYR A 1 376 ? -10.925 8.367 5.168 1.00 85.75 376 TYR A CA 1
ATOM 2917 C C . TYR A 1 376 ? -9.494 8.331 5.726 1.00 85.75 376 TYR A C 1
ATOM 2919 O O . TYR A 1 376 ? -9.185 7.480 6.557 1.00 85.75 376 TYR A O 1
ATOM 2927 N N . PHE A 1 377 ? -8.652 9.294 5.354 1.00 89.06 377 PHE A N 1
ATOM 2928 C CA . PHE A 1 377 ? -7.315 9.521 5.903 1.00 89.06 377 PHE A CA 1
ATOM 2929 C C . PHE A 1 377 ? -7.209 10.936 6.503 1.00 89.06 377 PHE A C 1
ATOM 2931 O O . PHE A 1 377 ? -6.408 11.752 6.049 1.00 89.06 377 PHE A O 1
ATOM 2938 N N . PRO A 1 378 ? -7.996 11.263 7.548 1.00 86.75 378 PRO A N 1
ATOM 2939 C CA . PRO A 1 378 ? -8.109 12.631 8.071 1.00 86.75 378 PRO A CA 1
ATOM 2940 C C . PRO A 1 378 ? -6.820 13.166 8.716 1.00 86.75 378 PRO A C 1
ATOM 2942 O O . PRO A 1 378 ? -6.717 14.358 8.998 1.00 86.75 378 PRO A O 1
ATOM 2945 N N . ARG A 1 379 ? -5.848 12.288 8.993 1.00 86.44 379 ARG A N 1
ATOM 2946 C CA . ARG A 1 379 ? -4.529 12.648 9.536 1.00 86.44 379 ARG A CA 1
ATOM 2947 C C . ARG A 1 379 ? -3.483 12.887 8.447 1.00 86.44 379 ARG A C 1
ATOM 2949 O O . ARG A 1 379 ? -2.434 13.445 8.751 1.00 86.44 379 ARG A O 1
ATOM 2956 N N . SER A 1 380 ? -3.760 12.477 7.212 1.00 92.50 380 SER A N 1
ATOM 2957 C CA . SER A 1 380 ? -2.812 12.536 6.104 1.00 92.50 380 SER A CA 1
ATOM 2958 C C . SER A 1 380 ? -2.993 13.818 5.293 1.00 92.50 380 SER A C 1
ATOM 2960 O O . SER A 1 380 ? -4.111 14.284 5.068 1.00 92.50 380 SER A O 1
ATOM 2962 N N . SER A 1 381 ? -1.898 14.379 4.780 1.00 94.12 381 SER A N 1
ATOM 2963 C CA . SER A 1 381 ? -1.967 15.426 3.758 1.00 94.12 381 SER A CA 1
ATOM 2964 C C . SER A 1 381 ? -2.215 14.785 2.394 1.00 94.12 381 SER A C 1
ATOM 2966 O O . SER A 1 381 ? -1.304 14.201 1.811 1.00 94.12 381 SER A O 1
ATOM 2968 N N . VAL A 1 382 ? -3.445 14.891 1.889 1.00 95.31 382 VAL A N 1
ATOM 2969 C CA . VAL A 1 382 ? -3.828 14.363 0.571 1.00 95.31 382 VAL A CA 1
ATOM 2970 C C . VAL A 1 382 ? -3.696 15.457 -0.493 1.00 95.31 382 VAL A C 1
ATOM 2972 O O . VAL A 1 382 ? -4.217 16.557 -0.309 1.00 95.31 382 VAL A O 1
ATOM 2975 N N . ARG A 1 383 ? -2.996 15.184 -1.602 1.00 95.19 383 ARG A N 1
ATOM 2976 C CA . ARG A 1 383 ? -2.722 16.172 -2.664 1.00 95.19 383 ARG A CA 1
ATOM 2977 C C . ARG A 1 383 ? -2.995 15.645 -4.069 1.00 95.19 383 ARG A C 1
ATOM 2979 O O . ARG A 1 383 ? -2.674 14.500 -4.373 1.00 95.19 383 ARG A O 1
ATOM 2986 N N . TYR A 1 384 ? -3.502 16.536 -4.922 1.00 95.50 384 TYR A N 1
ATOM 2987 C CA . TYR A 1 384 ? -3.615 16.350 -6.370 1.00 95.50 384 TYR A CA 1
ATOM 2988 C C . TYR A 1 384 ? -2.375 16.887 -7.062 1.00 95.50 384 TYR A C 1
ATOM 2990 O O . TYR A 1 384 ? -1.969 18.018 -6.782 1.00 95.50 384 TYR A O 1
ATOM 2998 N N . ILE A 1 385 ? -1.796 16.115 -7.976 1.00 94.75 385 ILE A N 1
ATOM 2999 C CA . ILE A 1 385 ? -0.663 16.557 -8.784 1.00 94.75 385 ILE A CA 1
ATOM 3000 C C . ILE A 1 385 ? -0.894 16.104 -10.223 1.00 94.75 385 ILE A C 1
ATOM 3002 O O . ILE A 1 385 ? -0.904 14.909 -10.492 1.00 94.75 385 ILE A O 1
ATOM 3006 N N . GLU A 1 386 ? -1.033 17.046 -11.154 1.00 94.00 386 GLU A N 1
ATOM 3007 C CA . GLU A 1 386 ? -0.897 16.741 -12.583 1.00 94.00 386 GLU A CA 1
ATOM 3008 C C . GLU A 1 386 ? 0.573 16.834 -12.940 1.00 94.00 386 GLU A C 1
ATOM 3010 O O . GLU A 1 386 ? 1.170 17.908 -12.846 1.00 94.00 386 GLU A O 1
ATOM 3015 N N . GLU A 1 387 ? 1.163 15.706 -13.313 1.00 91.50 387 GLU A N 1
ATOM 3016 C CA . GLU A 1 387 ? 2.590 15.632 -13.561 1.00 91.50 387 GLU A CA 1
ATOM 3017 C C . GLU A 1 387 ? 2.876 15.478 -15.053 1.00 91.50 387 GLU A C 1
ATOM 3019 O O . GLU A 1 387 ? 2.504 14.494 -15.695 1.00 91.50 387 GLU A O 1
ATOM 3024 N N . ALA A 1 388 ? 3.542 16.495 -15.594 1.00 88.38 388 ALA A N 1
ATOM 3025 C CA . ALA A 1 388 ? 4.007 16.545 -16.974 1.00 88.38 388 ALA A CA 1
ATOM 3026 C C . ALA A 1 388 ? 5.405 15.932 -17.115 1.00 88.38 388 ALA A C 1
ATOM 3028 O O . ALA A 1 388 ? 5.753 15.383 -18.157 1.00 88.38 388 ALA A O 1
ATOM 3029 N N . SER A 1 389 ? 6.218 16.065 -16.066 1.00 87.69 389 SER A N 1
ATOM 3030 C CA . SER A 1 389 ? 7.591 15.589 -15.998 1.00 87.69 389 SER A CA 1
ATOM 3031 C C . SER A 1 389 ? 7.597 14.118 -15.620 1.00 87.69 389 SER A C 1
ATOM 3033 O O . SER A 1 389 ? 7.341 13.736 -14.476 1.00 87.69 389 SER A O 1
ATOM 3035 N N . THR A 1 390 ? 7.919 13.265 -16.585 1.00 87.25 390 THR A N 1
ATOM 3036 C CA . THR A 1 390 ? 7.989 11.816 -16.357 1.00 87.25 390 THR A CA 1
ATOM 3037 C C . THR A 1 390 ? 9.092 11.491 -15.362 1.00 87.25 390 THR A C 1
ATOM 3039 O O . THR A 1 390 ? 8.928 10.592 -14.544 1.00 87.25 390 THR A O 1
ATOM 3042 N N . PHE A 1 391 ? 10.153 12.301 -15.340 1.00 85.00 391 PHE A N 1
ATOM 3043 C CA . PHE A 1 391 ? 11.140 12.301 -14.271 1.00 85.00 391 PHE A CA 1
ATOM 3044 C C . PHE A 1 391 ? 10.490 12.478 -12.897 1.00 85.00 391 PHE A C 1
ATOM 3046 O O . PHE A 1 391 ? 10.621 11.609 -12.043 1.00 85.00 391 PHE A O 1
ATOM 3053 N N . ALA A 1 392 ? 9.748 13.566 -12.690 1.00 84.50 392 ALA A N 1
ATOM 3054 C CA . ALA A 1 392 ? 9.197 13.877 -11.378 1.00 84.50 392 ALA A CA 1
ATOM 3055 C C . ALA A 1 392 ? 8.116 12.862 -10.956 1.00 84.50 392 ALA A C 1
ATOM 3057 O O . ALA A 1 392 ? 7.984 12.557 -9.768 1.00 84.50 392 ALA A O 1
ATOM 3058 N N . ALA A 1 393 ? 7.368 12.294 -11.909 1.00 89.38 393 ALA A N 1
ATOM 3059 C CA . ALA A 1 393 ? 6.458 11.181 -11.648 1.00 89.38 393 ALA A CA 1
ATOM 3060 C C . ALA A 1 393 ? 7.218 9.940 -11.148 1.00 89.38 393 ALA A C 1
ATOM 3062 O O . ALA A 1 393 ? 6.882 9.402 -10.093 1.00 89.38 393 ALA A O 1
ATOM 3063 N N . TYR A 1 394 ? 8.274 9.526 -11.858 1.00 87.50 394 TYR A N 1
ATOM 3064 C CA . TYR A 1 394 ? 9.119 8.390 -11.477 1.00 87.50 394 TYR A CA 1
ATOM 3065 C C . TYR A 1 394 ? 9.776 8.579 -10.120 1.00 87.50 394 TYR A C 1
ATOM 3067 O O . TYR A 1 394 ? 9.720 7.672 -9.295 1.00 87.50 394 TYR A O 1
ATOM 3075 N N . SER A 1 395 ? 10.357 9.752 -9.867 1.00 83.69 395 SER A N 1
ATOM 3076 C CA . SER A 1 395 ? 11.006 10.033 -8.591 1.00 83.69 395 SER A CA 1
ATOM 3077 C C . SER A 1 395 ? 10.022 9.897 -7.435 1.00 83.69 395 SER A C 1
ATOM 3079 O O . SER A 1 395 ? 10.330 9.230 -6.457 1.00 83.69 395 SER A O 1
ATOM 3081 N N . ARG A 1 396 ? 8.807 10.451 -7.562 1.00 88.00 396 ARG A N 1
ATOM 3082 C CA . ARG A 1 396 ? 7.784 10.303 -6.517 1.00 88.00 396 ARG A CA 1
ATOM 3083 C C . ARG A 1 396 ? 7.380 8.848 -6.322 1.00 88.00 396 ARG A C 1
ATOM 3085 O O . ARG A 1 396 ? 7.329 8.403 -5.189 1.00 88.00 396 ARG A O 1
ATOM 3092 N N . MET A 1 397 ? 7.139 8.101 -7.400 1.00 89.94 397 MET A N 1
ATOM 3093 C CA . MET A 1 397 ? 6.783 6.683 -7.288 1.00 89.94 397 MET A CA 1
ATOM 3094 C C . MET A 1 397 ? 7.894 5.841 -6.644 1.00 89.94 397 MET A C 1
ATOM 3096 O O . MET A 1 397 ? 7.602 4.937 -5.873 1.00 89.94 397 MET A O 1
ATOM 3100 N N . MET A 1 398 ? 9.161 6.121 -6.956 1.00 84.81 398 MET A N 1
ATOM 3101 C CA . MET A 1 398 ? 10.305 5.364 -6.436 1.00 84.81 398 MET A CA 1
ATOM 3102 C C . MET A 1 398 ? 10.643 5.692 -4.978 1.00 84.81 398 MET A C 1
ATOM 3104 O O . MET A 1 398 ? 11.159 4.822 -4.279 1.00 84.81 398 MET A O 1
ATOM 3108 N N . LEU A 1 399 ? 10.348 6.921 -4.542 1.00 84.69 399 LEU A N 1
ATOM 3109 C CA . LEU A 1 399 ? 10.570 7.407 -3.178 1.00 84.69 399 LEU A CA 1
ATOM 3110 C C . LEU A 1 399 ? 9.373 7.166 -2.236 1.00 84.69 399 LEU A C 1
ATOM 3112 O O . LEU A 1 399 ? 9.469 7.489 -1.059 1.00 84.69 399 LEU A O 1
ATOM 3116 N N . ALA A 1 400 ? 8.246 6.648 -2.729 1.00 89.38 400 ALA A N 1
ATOM 3117 C CA . ALA A 1 400 ? 7.015 6.513 -1.948 1.00 89.38 400 ALA A CA 1
ATOM 3118 C C . ALA A 1 400 ? 6.954 5.215 -1.148 1.00 89.38 400 ALA A C 1
ATOM 3120 O O . ALA A 1 400 ? 6.814 4.162 -1.751 1.00 89.38 400 ALA A O 1
ATOM 3121 N N . ASP A 1 401 ? 6.915 5.259 0.181 1.00 90.31 401 ASP A N 1
ATOM 3122 C CA . ASP A 1 401 ? 6.808 4.072 1.051 1.00 90.31 401 ASP A CA 1
ATOM 3123 C C . ASP A 1 401 ? 5.666 3.112 0.677 1.00 90.31 401 ASP A C 1
ATOM 3125 O O . ASP A 1 401 ? 5.790 1.888 0.838 1.00 90.31 401 ASP A O 1
ATOM 3129 N N . TYR A 1 402 ? 4.574 3.670 0.143 1.00 92.81 402 TYR A N 1
ATOM 3130 C CA . TYR A 1 402 ? 3.434 2.928 -0.382 1.00 92.81 402 TYR A CA 1
ATOM 3131 C C . TYR A 1 402 ? 3.079 3.376 -1.800 1.00 92.81 402 TYR A C 1
ATOM 3133 O O . TYR A 1 402 ? 2.568 4.473 -2.012 1.00 92.81 402 TYR A O 1
ATOM 3141 N N . LEU A 1 403 ? 3.259 2.506 -2.788 1.00 93.25 403 LEU A N 1
ATOM 3142 C CA . LEU A 1 403 ? 2.907 2.798 -4.177 1.00 93.25 403 LEU A CA 1
ATOM 3143 C C . LEU A 1 403 ? 1.663 2.000 -4.591 1.00 93.25 403 LEU A C 1
ATOM 3145 O O . LEU A 1 403 ? 1.669 0.772 -4.534 1.00 93.25 403 LEU A O 1
ATOM 3149 N N . VAL A 1 404 ? 0.596 2.670 -5.031 1.00 92.81 404 VAL A N 1
ATOM 3150 C CA . VAL A 1 404 ? -0.603 2.015 -5.586 1.00 92.81 404 VAL A CA 1
ATOM 3151 C C . VAL A 1 404 ? -0.767 2.395 -7.049 1.00 92.81 404 VAL A C 1
ATOM 3153 O O . VAL A 1 404 ? -0.910 3.566 -7.403 1.00 92.81 404 VAL A O 1
ATOM 3156 N N . CYS A 1 405 ? -0.780 1.379 -7.900 1.00 87.94 405 CYS A N 1
ATOM 3157 C CA . CYS A 1 405 ? -0.664 1.542 -9.334 1.00 87.94 405 CYS A CA 1
ATOM 3158 C C . CYS A 1 405 ? -1.830 0.885 -10.066 1.00 87.94 405 CYS A C 1
ATOM 3160 O O . CYS A 1 405 ? -1.849 -0.347 -10.146 1.00 87.94 405 CYS A O 1
ATOM 3162 N N . PRO A 1 406 ? -2.781 1.668 -10.611 1.00 83.06 406 PRO A N 1
ATOM 3163 C CA . PRO A 1 406 ? -3.834 1.151 -11.472 1.00 83.06 406 PRO A CA 1
ATOM 3164 C C . PRO A 1 406 ? -3.237 0.446 -12.703 1.00 83.06 406 PRO A C 1
ATOM 3166 O O . PRO A 1 406 ? -2.039 0.576 -12.978 1.00 83.06 406 PRO A O 1
ATOM 3169 N N . PRO A 1 407 ? -4.055 -0.314 -13.452 1.00 80.38 407 PRO A N 1
ATOM 3170 C CA . PRO A 1 407 ? -3.531 -1.143 -14.520 1.00 80.38 407 PRO A CA 1
ATOM 3171 C C . PRO A 1 407 ? -2.778 -0.372 -15.604 1.00 80.38 407 PRO A C 1
ATOM 3173 O O . PRO A 1 407 ? -3.314 0.546 -16.221 1.00 80.38 407 PRO A O 1
ATOM 3176 N N . GLY A 1 408 ? -1.545 -0.805 -15.865 1.00 75.94 408 GLY A N 1
ATOM 3177 C CA . GLY A 1 408 ? -0.653 -0.226 -16.864 1.00 75.94 408 GLY A CA 1
ATOM 3178 C C . GLY A 1 408 ? 0.806 -0.605 -16.608 1.00 75.94 408 GLY A C 1
ATOM 3179 O O . GLY A 1 408 ? 1.172 -1.058 -15.525 1.00 75.94 408 GLY A O 1
ATOM 3180 N N . ILE A 1 409 ? 1.664 -0.414 -17.611 1.00 75.75 409 ILE A N 1
ATOM 3181 C CA . ILE A 1 409 ? 3.100 -0.744 -17.506 1.00 75.75 409 ILE A CA 1
ATOM 3182 C C . ILE A 1 409 ? 3.924 0.361 -16.838 1.00 75.75 409 ILE A C 1
ATOM 3184 O O . ILE A 1 409 ? 5.072 0.148 -16.458 1.00 75.75 409 ILE A O 1
ATOM 3188 N N . SER A 1 410 ? 3.349 1.550 -16.681 1.00 80.81 410 SER A N 1
ATOM 3189 C CA . SER A 1 410 ? 4.100 2.742 -16.300 1.00 80.81 410 SER A CA 1
ATOM 3190 C C . SER A 1 410 ? 4.671 2.701 -14.886 1.00 80.81 410 SER A C 1
ATOM 3192 O O . SER A 1 410 ? 5.817 3.047 -14.618 1.00 80.81 410 SER A O 1
ATOM 3194 N N . CYS A 1 411 ? 3.857 2.182 -13.986 1.00 85.19 411 CYS A N 1
ATOM 3195 C CA . CYS A 1 411 ? 4.177 2.004 -12.583 1.00 85.19 411 CYS A CA 1
ATOM 3196 C C . CYS A 1 411 ? 5.120 0.834 -12.298 1.00 85.19 411 CYS A C 1
ATOM 3198 O O . CYS A 1 411 ? 5.659 0.704 -11.199 1.00 85.19 411 CYS A O 1
ATOM 3200 N N . PHE A 1 412 ? 5.284 -0.048 -13.279 1.00 81.75 412 PHE A N 1
ATOM 3201 C CA . PHE A 1 412 ? 5.907 -1.338 -13.079 1.00 81.75 412 PHE A CA 1
ATOM 3202 C C . PHE A 1 412 ? 7.388 -1.199 -12.709 1.00 81.75 412 PHE A C 1
ATOM 3204 O O . PHE A 1 412 ? 7.837 -1.729 -11.695 1.00 81.75 412 PHE A O 1
ATOM 3211 N N . ILE A 1 413 ? 8.146 -0.430 -13.492 1.00 82.06 413 ILE A N 1
ATOM 3212 C CA . ILE A 1 413 ? 9.565 -0.199 -13.211 1.00 82.06 413 ILE A CA 1
ATOM 3213 C C . ILE A 1 413 ? 9.747 0.472 -11.840 1.00 82.06 413 ILE A C 1
ATOM 3215 O O . ILE A 1 413 ? 10.487 -0.092 -11.034 1.00 82.06 413 ILE A O 1
ATOM 3219 N N . PRO A 1 414 ? 9.063 1.597 -11.527 1.00 85.69 414 PRO A N 1
ATOM 3220 C CA . PRO A 1 414 ? 9.099 2.174 -10.190 1.00 85.69 414 PRO A CA 1
ATOM 3221 C C . PRO A 1 414 ? 8.854 1.142 -9.092 1.00 85.69 414 PRO A C 1
ATOM 3223 O O . PRO A 1 414 ? 9.685 1.026 -8.203 1.00 85.69 414 PRO A O 1
ATOM 3226 N N . SER A 1 415 ? 7.807 0.321 -9.197 1.00 84.75 415 SER A N 1
ATOM 3227 C CA . SER A 1 415 ? 7.464 -0.653 -8.154 1.00 84.75 415 SER A CA 1
ATOM 3228 C C . SER A 1 415 ? 8.554 -1.694 -7.875 1.00 84.75 415 SER A C 1
ATOM 3230 O O . SER A 1 415 ? 8.796 -2.024 -6.717 1.00 84.75 415 SER A O 1
ATOM 3232 N N . LEU A 1 416 ? 9.260 -2.169 -8.909 1.00 77.56 416 LEU A N 1
ATOM 3233 C CA . LEU A 1 416 ? 10.347 -3.143 -8.750 1.00 77.56 416 LEU A CA 1
ATOM 3234 C C . LEU A 1 416 ? 11.630 -2.526 -8.202 1.00 77.56 416 LEU A C 1
ATOM 3236 O O . LEU A 1 416 ? 12.461 -3.213 -7.606 1.00 77.56 416 LEU A O 1
ATOM 3240 N N . VAL A 1 417 ? 11.837 -1.244 -8.476 1.00 74.44 417 VAL A N 1
ATOM 3241 C CA . VAL A 1 417 ? 13.055 -0.548 -8.073 1.00 74.44 417 VAL A CA 1
ATOM 3242 C C . VAL A 1 417 ? 12.941 -0.019 -6.662 1.00 74.44 417 VAL A C 1
ATOM 3244 O O . VAL A 1 417 ? 13.911 -0.072 -5.907 1.00 74.44 417 VAL A O 1
ATOM 3247 N N . SER A 1 418 ? 11.767 0.518 -6.360 1.00 68.75 418 SER A N 1
ATOM 3248 C CA . SER A 1 418 ? 11.477 1.274 -5.165 1.00 68.75 418 SER A CA 1
ATOM 3249 C C . SER A 1 418 ? 11.950 0.512 -3.920 1.00 68.75 418 SER A C 1
ATOM 3251 O O . SER A 1 418 ? 11.707 -0.687 -3.760 1.00 68.75 418 SER A O 1
ATOM 3253 N N . GLY A 1 419 ? 12.686 1.194 -3.038 1.00 61.25 419 GLY A N 1
ATOM 3254 C CA . GLY A 1 419 ? 13.127 0.644 -1.746 1.00 61.25 419 GLY A CA 1
ATOM 3255 C C . GLY A 1 419 ? 11.981 0.491 -0.740 1.00 61.25 419 GLY A C 1
ATOM 3256 O O . GLY A 1 419 ? 12.213 0.378 0.457 1.00 61.25 419 GLY A O 1
ATOM 3257 N N . VAL A 1 420 ? 10.749 0.548 -1.234 1.00 62.16 420 VAL A N 1
ATOM 3258 C CA . VAL A 1 420 ? 9.543 0.887 -0.493 1.00 62.16 420 VAL A CA 1
ATOM 3259 C C . VAL A 1 420 ? 9.060 -0.301 0.299 1.00 62.16 420 VAL A C 1
ATOM 3261 O O . VAL A 1 420 ? 9.283 -1.453 -0.087 1.00 62.16 420 VAL A O 1
ATOM 3264 N N . ALA A 1 421 ? 8.353 -0.020 1.388 1.00 64.31 421 ALA A N 1
ATOM 3265 C CA . ALA A 1 421 ? 7.756 -1.055 2.211 1.00 64.31 421 ALA A CA 1
ATOM 3266 C C . ALA A 1 421 ? 6.736 -1.878 1.409 1.00 64.31 421 ALA A C 1
ATOM 3268 O O . ALA A 1 421 ? 6.635 -3.091 1.614 1.00 64.31 421 ALA A O 1
ATOM 3269 N N . LYS A 1 422 ? 5.980 -1.245 0.490 1.00 83.44 422 LYS A N 1
ATOM 3270 C CA . LYS A 1 422 ? 4.949 -1.943 -0.290 1.00 83.44 422 LYS A CA 1
ATOM 3271 C C . LYS A 1 422 ? 4.528 -1.234 -1.586 1.00 83.44 422 LYS A C 1
ATOM 3273 O O . LYS A 1 422 ? 4.115 -0.084 -1.585 1.00 83.44 422 LYS A O 1
ATOM 3278 N N . SER A 1 423 ? 4.498 -1.979 -2.680 1.00 83.06 423 SER A N 1
ATOM 3279 C CA . SER A 1 423 ? 3.905 -1.628 -3.969 1.00 83.06 423 SER A CA 1
ATOM 3280 C C . SER A 1 423 ? 2.709 -2.531 -4.264 1.00 83.06 423 SER A C 1
ATOM 3282 O O . SER A 1 423 ? 2.748 -3.734 -4.011 1.00 83.06 423 SER A O 1
ATOM 3284 N N . VAL A 1 424 ? 1.643 -1.973 -4.827 1.00 81.12 424 VAL A N 1
ATOM 3285 C CA . VAL A 1 424 ? 0.442 -2.702 -5.242 1.00 81.12 424 VAL A CA 1
ATOM 3286 C C . VAL A 1 424 ? 0.181 -2.419 -6.707 1.00 81.12 424 VAL A C 1
ATOM 3288 O O . VAL A 1 424 ? -0.092 -1.282 -7.089 1.00 81.12 424 VAL A O 1
ATOM 3291 N N . LEU A 1 425 ? 0.277 -3.464 -7.517 1.00 80.94 425 LEU A N 1
ATOM 3292 C CA . LEU A 1 425 ? 0.138 -3.399 -8.961 1.00 80.94 425 LEU A CA 1
ATOM 3293 C C . LEU A 1 425 ? -1.152 -4.091 -9.384 1.00 80.94 425 LEU A C 1
ATOM 3295 O O . LEU A 1 425 ? -1.354 -5.273 -9.100 1.00 80.94 425 LEU A O 1
ATOM 3299 N N . PHE A 1 426 ? -1.989 -3.369 -10.117 1.00 77.81 426 PHE A N 1
ATOM 3300 C CA . PHE A 1 426 ? -3.103 -3.963 -10.839 1.00 77.81 426 PHE A CA 1
ATOM 3301 C C . PHE A 1 426 ? -2.620 -4.427 -12.199 1.00 77.81 426 PHE A C 1
ATOM 3303 O O . PHE A 1 426 ? -2.055 -3.654 -12.969 1.00 77.81 426 PHE A O 1
ATOM 3310 N N . GLY A 1 427 ? -2.830 -5.694 -12.513 1.00 67.94 427 GLY A N 1
ATOM 3311 C CA . GLY A 1 427 ? -2.352 -6.224 -13.772 1.00 67.94 427 GLY A CA 1
ATOM 3312 C C . GLY A 1 427 ? -3.070 -7.494 -14.141 1.00 67.94 427 GLY A C 1
ATOM 3313 O O . GLY A 1 427 ? -3.383 -8.333 -13.304 1.00 67.94 427 GLY A O 1
ATOM 3314 N N . ASP A 1 428 ? -3.313 -7.644 -15.430 1.00 60.84 428 ASP A N 1
ATOM 3315 C CA . ASP A 1 428 ? -3.553 -8.956 -15.987 1.00 60.84 428 ASP A CA 1
ATOM 3316 C C . ASP A 1 428 ? -2.230 -9.730 -15.900 1.00 60.84 428 ASP A C 1
ATOM 3318 O O . ASP A 1 428 ? -1.196 -9.244 -16.372 1.00 60.84 428 ASP A O 1
ATOM 3322 N N . SER A 1 429 ? -2.243 -10.936 -15.332 1.00 55.38 429 SER A N 1
ATOM 3323 C CA . SER A 1 429 ? -1.074 -11.831 -15.330 1.00 55.38 429 SER A CA 1
ATOM 3324 C C . SER A 1 429 ? -0.509 -12.052 -16.745 1.00 55.38 429 SER A C 1
ATOM 3326 O O . SER A 1 429 ? 0.678 -12.329 -16.915 1.00 55.38 429 SER A O 1
ATOM 3328 N N . ARG A 1 430 ? -1.330 -11.840 -17.783 1.00 51.38 430 ARG A N 1
ATOM 3329 C CA . ARG A 1 430 ? -0.949 -11.879 -19.201 1.00 51.38 430 ARG A CA 1
ATOM 3330 C C . ARG A 1 430 ? -0.230 -10.622 -19.699 1.00 51.38 430 ARG A C 1
ATOM 3332 O O . ARG A 1 430 ? 0.473 -10.712 -20.701 1.00 51.38 430 ARG A O 1
ATOM 3339 N N . ILE A 1 431 ? -0.399 -9.465 -19.051 1.00 51.22 431 ILE A N 1
ATOM 3340 C CA . ILE A 1 431 ? 0.331 -8.226 -19.391 1.00 51.22 431 ILE A CA 1
ATOM 3341 C C . ILE A 1 431 ? 1.788 -8.331 -18.929 1.00 51.22 431 ILE A C 1
ATOM 3343 O O . ILE A 1 431 ? 2.673 -7.735 -19.543 1.00 51.22 431 ILE A O 1
ATOM 3347 N N . VAL A 1 432 ? 2.063 -9.145 -17.905 1.00 60.72 432 VAL A N 1
ATOM 3348 C CA . VAL A 1 432 ? 3.421 -9.336 -17.393 1.00 60.72 432 VAL A CA 1
ATOM 3349 C C . VAL A 1 432 ? 3.715 -10.825 -17.116 1.00 60.72 432 VAL A C 1
ATOM 3351 O O . VAL A 1 432 ? 3.957 -11.206 -15.972 1.00 60.72 432 VAL A O 1
ATOM 3354 N N . PRO A 1 433 ? 3.729 -11.697 -18.149 1.00 58.94 433 PRO A N 1
ATOM 3355 C CA . PRO A 1 433 ? 3.889 -13.152 -17.973 1.00 58.94 433 PRO A CA 1
ATOM 3356 C C . PRO A 1 433 ? 5.174 -13.529 -17.225 1.00 58.94 433 PRO A C 1
ATOM 3358 O O . PRO A 1 433 ? 5.241 -14.516 -16.495 1.00 58.94 433 PRO A O 1
ATOM 3361 N N . TRP A 1 434 ? 6.190 -12.692 -17.392 1.00 61.41 434 TRP A N 1
ATOM 3362 C CA . TRP A 1 434 ? 7.517 -12.845 -16.830 1.00 61.41 434 TRP A CA 1
ATOM 3363 C C . TRP A 1 434 ? 7.607 -12.473 -15.344 1.00 61.41 434 TRP A C 1
ATOM 3365 O O . TRP A 1 434 ? 8.621 -12.765 -14.724 1.00 61.41 434 TRP A O 1
ATOM 3375 N N . LEU A 1 435 ? 6.574 -11.877 -14.727 1.00 64.81 435 LEU A N 1
ATOM 3376 C CA . LEU A 1 435 ? 6.552 -11.684 -13.266 1.00 64.81 435 LEU A CA 1
ATOM 3377 C C . LEU A 1 435 ? 6.749 -13.005 -12.525 1.00 64.81 435 LEU A C 1
ATOM 3379 O O . LEU A 1 435 ? 7.392 -13.032 -11.485 1.00 64.81 435 LEU A O 1
ATOM 3383 N N . SER A 1 436 ? 6.239 -14.099 -13.094 1.00 64.75 436 SER A N 1
ATOM 3384 C CA . SER A 1 436 ? 6.438 -15.452 -12.569 1.00 64.75 436 SER A CA 1
ATOM 3385 C C . SER A 1 436 ? 7.897 -15.931 -12.602 1.00 64.75 436 SER A C 1
ATOM 3387 O O . SER A 1 436 ? 8.232 -16.897 -11.923 1.00 64.75 436 SER A O 1
ATOM 3389 N N . GLU A 1 437 ? 8.763 -15.264 -13.369 1.00 65.94 437 GLU A N 1
ATOM 3390 C CA . GLU A 1 437 ? 10.193 -15.567 -13.487 1.00 65.94 437 GLU A CA 1
ATOM 3391 C C . GLU A 1 437 ? 11.051 -14.765 -12.491 1.00 65.94 437 GLU A C 1
ATOM 3393 O O . GLU A 1 437 ? 12.239 -15.053 -12.346 1.00 65.94 437 GLU A O 1
ATOM 3398 N N . LEU A 1 438 ? 10.483 -13.766 -11.800 1.00 68.62 438 LEU A N 1
ATOM 3399 C CA . LEU A 1 438 ? 11.187 -13.035 -10.745 1.00 68.62 438 LEU A CA 1
ATOM 3400 C C . LEU A 1 438 ? 11.234 -13.861 -9.455 1.00 68.62 438 LEU A C 1
ATOM 3402 O O . LEU A 1 438 ? 10.265 -14.520 -9.077 1.00 68.62 438 LEU A O 1
ATOM 3406 N N . GLY A 1 439 ? 12.374 -13.807 -8.764 1.00 71.38 439 GLY A N 1
ATOM 3407 C CA . GLY A 1 439 ? 12.540 -14.461 -7.475 1.00 71.38 439 GLY A CA 1
ATOM 3408 C C . GLY A 1 439 ? 11.647 -13.845 -6.396 1.00 71.38 439 GLY A C 1
ATOM 3409 O O . GLY A 1 439 ? 11.195 -12.701 -6.479 1.00 71.38 439 GLY A O 1
ATOM 3410 N N . GLU A 1 440 ? 11.400 -14.616 -5.334 1.00 73.50 440 GLU A N 1
ATOM 3411 C CA . GLU A 1 440 ? 10.585 -14.160 -4.204 1.00 73.50 440 GLU A CA 1
ATOM 3412 C C . GLU A 1 440 ? 11.166 -12.882 -3.582 1.00 73.50 440 GLU A C 1
ATOM 3414 O O . GLU A 1 440 ? 10.405 -12.008 -3.191 1.00 73.50 440 GLU A O 1
ATOM 3419 N N . ALA A 1 441 ? 12.499 -12.747 -3.533 1.00 70.38 441 A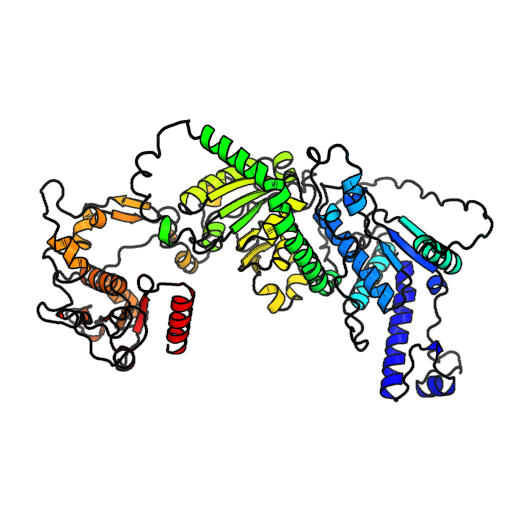LA A N 1
ATOM 3420 C CA . ALA A 1 441 ? 13.206 -11.588 -2.985 1.00 70.38 441 ALA A CA 1
ATOM 3421 C C . ALA A 1 441 ? 12.893 -10.280 -3.735 1.00 70.38 441 ALA A C 1
ATOM 3423 O O . ALA A 1 441 ? 12.728 -9.236 -3.106 1.00 70.38 441 ALA A O 1
ATOM 3424 N N . GLU A 1 442 ? 12.786 -10.339 -5.062 1.00 70.38 442 GLU A N 1
ATOM 3425 C CA . GLU A 1 442 ? 12.444 -9.213 -5.929 1.00 70.38 442 GLU A CA 1
ATOM 3426 C C . GLU A 1 442 ? 10.965 -8.824 -5.823 1.00 70.38 442 GLU A C 1
ATOM 3428 O O . GLU A 1 442 ? 10.620 -7.663 -6.029 1.00 70.38 442 GLU A O 1
ATOM 3433 N N . LEU A 1 443 ? 10.102 -9.778 -5.465 1.00 76.69 443 LEU A N 1
ATOM 3434 C CA . LEU A 1 443 ? 8.656 -9.585 -5.361 1.00 76.69 443 LEU A CA 1
ATOM 3435 C C . LEU A 1 443 ? 8.150 -9.362 -3.932 1.00 76.69 443 LEU A C 1
ATOM 3437 O O . LEU A 1 443 ? 6.967 -9.077 -3.770 1.00 76.69 443 LEU A O 1
ATOM 3441 N N . ARG A 1 444 ? 9.000 -9.447 -2.894 1.00 77.69 444 ARG A N 1
ATOM 3442 C CA . ARG A 1 444 ? 8.559 -9.347 -1.480 1.00 77.69 444 ARG A CA 1
ATOM 3443 C C . ARG A 1 444 ? 7.721 -8.110 -1.191 1.00 77.69 444 ARG A C 1
ATOM 3445 O O . ARG A 1 444 ? 6.793 -8.176 -0.390 1.00 77.69 444 ARG A O 1
ATOM 3452 N N . ASN A 1 445 ? 8.036 -7.009 -1.863 1.00 81.00 445 ASN A N 1
ATOM 3453 C CA . ASN A 1 445 ? 7.371 -5.733 -1.646 1.00 81.00 445 ASN A CA 1
ATOM 3454 C C . ASN A 1 445 ? 6.299 -5.455 -2.705 1.00 81.00 445 ASN A C 1
ATOM 3456 O O . ASN A 1 445 ? 5.712 -4.386 -2.678 1.00 81.00 445 ASN A O 1
ATOM 3460 N N . VAL A 1 446 ? 6.009 -6.380 -3.625 1.00 84.69 446 VAL A N 1
ATOM 3461 C CA . VAL A 1 446 ? 5.034 -6.188 -4.705 1.00 84.69 446 VAL A CA 1
ATOM 3462 C C . VAL A 1 446 ? 3.835 -7.104 -4.495 1.00 84.69 446 VAL A C 1
ATOM 3464 O O . VAL A 1 446 ? 3.929 -8.324 -4.550 1.00 84.69 446 VAL A O 1
ATOM 3467 N N . THR A 1 447 ? 2.665 -6.508 -4.284 1.00 87.06 447 THR A N 1
ATOM 3468 C CA . THR A 1 447 ? 1.381 -7.212 -4.307 1.00 87.06 447 THR A CA 1
ATOM 3469 C C . THR A 1 447 ? 0.761 -7.066 -5.689 1.00 87.06 447 THR A C 1
ATOM 3471 O O . THR A 1 447 ? 0.448 -5.954 -6.109 1.00 87.06 447 THR A O 1
ATOM 3474 N N . LEU A 1 448 ? 0.563 -8.182 -6.386 1.00 83.62 448 LEU A N 1
ATOM 3475 C CA . LEU A 1 448 ? -0.134 -8.217 -7.670 1.00 83.62 448 LEU A CA 1
ATOM 3476 C C . LEU A 1 448 ? -1.610 -8.525 -7.449 1.00 83.62 448 LEU A C 1
ATOM 3478 O O . LEU A 1 448 ? -1.942 -9.501 -6.778 1.00 83.62 448 LEU A O 1
ATOM 3482 N N . LEU A 1 449 ? -2.481 -7.700 -8.019 1.00 83.44 449 LEU A N 1
ATOM 3483 C CA . LEU A 1 449 ? -3.925 -7.890 -7.982 1.00 83.44 449 LEU A CA 1
ATOM 3484 C C . LEU A 1 449 ? -4.433 -8.150 -9.399 1.00 83.44 449 LEU A C 1
ATOM 3486 O O . LEU A 1 449 ? -4.254 -7.316 -10.293 1.00 83.44 449 LEU A O 1
ATOM 3490 N N . ASP A 1 450 ? -5.051 -9.318 -9.592 1.00 78.44 450 ASP A N 1
ATOM 3491 C CA . ASP A 1 450 ? -5.584 -9.731 -10.889 1.00 78.44 450 ASP A CA 1
ATOM 3492 C C . ASP A 1 450 ? -6.799 -8.865 -11.255 1.00 78.44 450 ASP A C 1
ATOM 3494 O O . ASP A 1 450 ? -7.746 -8.719 -10.477 1.00 78.44 450 ASP A O 1
ATOM 3498 N N . MET A 1 451 ? -6.778 -8.294 -12.460 1.00 75.19 451 MET A N 1
ATOM 3499 C CA . MET A 1 451 ? -7.880 -7.501 -13.015 1.00 75.19 451 MET A CA 1
ATOM 3500 C C . MET A 1 451 ? -9.156 -8.316 -13.277 1.00 75.19 451 MET A C 1
ATOM 3502 O O . MET A 1 451 ? -10.220 -7.731 -13.463 1.00 75.19 451 MET A O 1
ATOM 3506 N N . GLN A 1 452 ? -9.073 -9.647 -13.345 1.00 73.50 452 GLN A N 1
ATOM 3507 C CA . GLN A 1 452 ? -10.246 -10.519 -13.452 1.00 73.50 452 GLN A CA 1
ATOM 3508 C C . GLN A 1 452 ? -10.946 -10.696 -12.102 1.00 73.50 452 GLN A C 1
ATOM 3510 O O . GLN A 1 452 ? -12.160 -10.890 -12.060 1.00 73.50 452 GLN A O 1
ATOM 3515 N N . GLU A 1 453 ? -10.188 -10.616 -11.007 1.00 72.12 453 GLU A N 1
ATOM 3516 C CA . GLU A 1 453 ? -10.695 -10.775 -9.641 1.00 72.12 453 GLU A CA 1
ATOM 3517 C C . GLU A 1 453 ? -11.055 -9.429 -9.003 1.00 72.12 453 GLU A C 1
ATOM 3519 O O . GLU A 1 453 ? -12.006 -9.339 -8.225 1.00 72.12 453 GLU A O 1
ATOM 3524 N N . THR A 1 454 ? -10.326 -8.367 -9.357 1.00 73.50 454 THR A N 1
ATOM 3525 C CA . THR A 1 454 ? -10.620 -7.002 -8.916 1.00 73.50 454 THR A CA 1
ATOM 3526 C C . THR A 1 454 ? -11.424 -6.274 -9.985 1.00 73.50 454 THR A C 1
ATOM 3528 O O . THR A 1 454 ? -10.926 -6.107 -11.098 1.00 73.50 454 THR A O 1
ATOM 3531 N N . PRO A 1 455 ? -12.635 -5.776 -9.677 1.00 72.94 455 PRO A N 1
ATOM 3532 C CA . PRO A 1 455 ? -13.422 -5.062 -10.665 1.00 72.94 455 PRO A CA 1
ATOM 3533 C C . PRO A 1 455 ? -12.692 -3.778 -11.059 1.00 72.94 455 PRO A C 1
ATOM 3535 O O . PRO A 1 455 ? -12.476 -2.906 -10.231 1.00 72.94 455 PRO A O 1
ATOM 3538 N N . VAL A 1 456 ? -12.320 -3.663 -12.329 1.00 78.69 456 VAL A N 1
ATOM 3539 C CA . VAL A 1 456 ? -11.750 -2.456 -12.935 1.00 78.69 456 VAL A CA 1
ATOM 3540 C C . VAL A 1 456 ? -12.764 -1.877 -13.912 1.00 78.69 456 VAL A C 1
ATOM 3542 O O . VAL A 1 456 ? -13.417 -2.619 -14.649 1.00 78.69 456 VAL A O 1
ATOM 3545 N N . ALA A 1 457 ? -12.921 -0.557 -13.924 1.00 77.75 457 ALA A N 1
ATOM 3546 C CA . ALA A 1 457 ? -13.807 0.121 -14.864 1.00 77.75 457 ALA A CA 1
ATOM 3547 C C . ALA A 1 457 ? -13.032 1.164 -15.646 1.00 77.75 457 ALA A C 1
ATOM 3549 O O . ALA A 1 457 ? -12.166 1.848 -15.107 1.00 77.75 457 ALA A O 1
ATOM 3550 N N . SER A 1 458 ? -13.355 1.288 -16.929 1.00 75.94 458 SER A N 1
ATOM 3551 C CA . SER A 1 458 ? -12.842 2.400 -17.716 1.00 75.94 458 SER A CA 1
ATOM 3552 C C . SER A 1 458 ? -13.391 3.706 -17.151 1.00 75.94 458 SER A C 1
ATOM 3554 O O . SER A 1 458 ? -14.594 3.810 -16.907 1.00 75.94 458 SER A O 1
ATOM 3556 N N . VAL A 1 459 ? -12.510 4.675 -16.927 1.00 76.31 459 VAL A N 1
ATOM 3557 C CA . VAL A 1 459 ? -12.816 5.969 -16.302 1.00 76.31 459 VAL A CA 1
ATOM 3558 C C . VAL A 1 459 ? -13.937 6.711 -17.041 1.00 76.31 459 VAL A C 1
ATOM 3560 O O . VAL A 1 459 ? -14.824 7.269 -16.406 1.00 76.31 459 VAL A O 1
ATOM 3563 N N . ASP A 1 460 ? -13.960 6.644 -18.372 1.00 70.38 460 ASP A N 1
ATOM 3564 C CA . ASP A 1 460 ? -14.974 7.273 -19.236 1.00 70.38 460 ASP A CA 1
ATOM 3565 C C . ASP A 1 460 ? -16.389 6.675 -19.088 1.00 70.38 460 ASP A C 1
ATOM 3567 O O . ASP A 1 460 ? -17.385 7.300 -19.453 1.00 70.38 460 ASP A O 1
ATOM 3571 N N . LYS A 1 461 ? -16.487 5.450 -18.562 1.00 68.88 461 LYS A N 1
ATOM 3572 C CA . LYS A 1 461 ? -17.732 4.676 -18.422 1.00 68.88 461 LYS A CA 1
ATOM 3573 C C . LYS A 1 461 ? -18.094 4.402 -16.968 1.00 68.88 461 LYS A C 1
ATOM 3575 O O . LYS A 1 461 ? -19.147 3.814 -16.704 1.00 68.88 461 LYS A O 1
ATOM 3580 N N . ALA A 1 462 ? -17.230 4.776 -16.030 1.00 66.81 462 ALA A N 1
ATOM 3581 C CA . ALA A 1 462 ? -17.444 4.543 -14.618 1.00 66.81 462 ALA A CA 1
ATOM 3582 C C . ALA A 1 462 ? -18.539 5.487 -14.107 1.00 66.81 462 ALA A C 1
ATOM 3584 O O . ALA A 1 462 ? -18.399 6.704 -14.110 1.00 66.81 462 ALA A O 1
ATOM 3585 N N . ASN A 1 463 ? -19.643 4.918 -13.624 1.00 73.62 463 ASN A N 1
ATOM 3586 C CA . ASN A 1 463 ? -20.481 5.631 -12.670 1.00 73.62 463 ASN A CA 1
ATOM 3587 C C . ASN A 1 463 ? -19.776 5.528 -11.318 1.00 73.62 463 ASN A C 1
ATOM 3589 O O . ASN A 1 463 ? -19.901 4.499 -10.652 1.00 73.62 463 ASN A O 1
ATOM 3593 N N . PHE A 1 464 ? -18.988 6.541 -10.962 1.00 65.50 464 PHE A N 1
ATOM 3594 C CA . PHE A 1 464 ? -18.113 6.496 -9.794 1.00 65.50 464 PHE A CA 1
ATOM 3595 C C . PHE A 1 464 ? -18.868 6.224 -8.491 1.00 65.50 464 PHE A C 1
ATOM 3597 O O . PHE A 1 464 ? -18.424 5.390 -7.706 1.00 65.50 464 PHE A O 1
ATOM 3604 N N . ASP A 1 465 ? -20.064 6.783 -8.308 1.00 66.31 465 ASP A N 1
ATOM 3605 C CA . ASP A 1 465 ? -20.876 6.522 -7.115 1.00 66.31 465 ASP A CA 1
ATOM 3606 C C . ASP A 1 465 ? -21.251 5.042 -6.968 1.00 66.31 465 ASP A C 1
ATOM 3608 O O . ASP A 1 465 ? -21.275 4.504 -5.862 1.00 66.31 465 ASP A O 1
ATOM 3612 N N . VAL A 1 466 ? -21.535 4.355 -8.075 1.00 60.97 466 VAL A N 1
ATOM 3613 C CA . VAL A 1 466 ? -21.933 2.940 -8.049 1.00 60.97 466 VAL A CA 1
ATOM 3614 C C . VAL A 1 466 ? -20.713 2.026 -8.067 1.00 60.97 466 VAL A C 1
ATOM 3616 O O . VAL A 1 466 ? -20.655 1.060 -7.316 1.00 60.97 466 VAL A O 1
ATOM 3619 N N . PHE A 1 467 ? -19.733 2.311 -8.919 1.00 64.19 467 PHE A N 1
ATOM 3620 C CA . PHE A 1 467 ? -18.549 1.478 -9.106 1.00 64.19 467 PHE A CA 1
ATOM 3621 C C . PHE A 1 467 ? -17.617 1.530 -7.893 1.00 64.19 467 PHE A C 1
ATOM 3623 O O . PHE A 1 467 ? -17.149 0.491 -7.436 1.00 64.19 467 PHE A O 1
ATOM 3630 N N . MET A 1 468 ? -17.397 2.716 -7.322 1.00 62.62 468 MET A N 1
ATOM 3631 C CA . MET A 1 468 ? -16.449 2.884 -6.222 1.00 62.62 468 MET A CA 1
ATOM 3632 C C . MET A 1 468 ? -17.012 2.407 -4.877 1.00 62.62 468 MET A C 1
ATOM 3634 O O . MET A 1 468 ? -16.231 2.044 -3.996 1.00 62.62 468 MET A O 1
ATOM 3638 N N . ASN A 1 469 ? -18.342 2.367 -4.728 1.00 63.81 469 ASN A N 1
ATOM 3639 C CA . ASN A 1 469 ? -19.016 1.896 -3.511 1.00 63.81 469 ASN A CA 1
ATOM 3640 C C . ASN A 1 469 ? -19.482 0.432 -3.596 1.00 63.81 469 ASN A C 1
ATOM 3642 O O . ASN A 1 469 ? -19.836 -0.160 -2.577 1.00 63.81 469 ASN A O 1
ATOM 3646 N N . LYS A 1 470 ? -19.471 -0.188 -4.785 1.00 65.25 470 LYS A N 1
ATOM 3647 C CA . LYS A 1 470 ? -19.827 -1.601 -4.937 1.00 65.25 470 LYS A CA 1
ATOM 3648 C C . LYS A 1 470 ? -18.644 -2.484 -4.556 1.00 65.25 470 LYS A C 1
ATOM 3650 O O . LYS A 1 470 ? -17.714 -2.682 -5.334 1.00 65.25 470 LYS A O 1
ATOM 3655 N N . PHE A 1 471 ? -18.717 -3.061 -3.363 1.00 61.72 471 PHE A N 1
ATOM 3656 C CA . PHE A 1 471 ? -17.862 -4.183 -3.002 1.00 61.72 471 PHE A CA 1
ATOM 3657 C C . PHE A 1 471 ? -18.247 -5.383 -3.883 1.00 61.72 471 PHE A C 1
ATOM 3659 O O . PHE A 1 471 ? -19.445 -5.665 -4.005 1.00 61.72 471 PHE A O 1
ATOM 3666 N N . PRO A 1 472 ? -17.304 -6.081 -4.539 1.00 60.97 472 PRO A N 1
ATOM 3667 C CA . PRO A 1 472 ? -17.646 -7.361 -5.138 1.00 60.97 472 PRO A CA 1
ATOM 3668 C C . PRO A 1 472 ? -18.174 -8.293 -4.037 1.00 60.97 472 PRO A C 1
ATOM 3670 O O . PRO A 1 472 ? -17.730 -8.208 -2.895 1.00 60.97 472 PRO A O 1
ATOM 3673 N N . ASP A 1 473 ? -19.059 -9.239 -4.367 1.00 61.84 473 ASP A N 1
ATOM 3674 C CA . ASP A 1 473 ? -19.540 -10.279 -3.428 1.00 61.84 473 ASP A CA 1
ATOM 3675 C C . ASP A 1 473 ? -18.400 -11.189 -2.885 1.00 61.84 473 ASP A C 1
ATOM 3677 O O . ASP A 1 473 ? -18.624 -12.165 -2.164 1.00 61.84 473 ASP A O 1
ATOM 3681 N N . LEU A 1 474 ? -17.154 -10.873 -3.244 1.00 50.50 474 LEU A N 1
ATOM 3682 C CA . LEU A 1 474 ? -15.925 -11.580 -2.952 1.00 50.50 474 LEU A CA 1
ATOM 3683 C C . LEU A 1 474 ? -15.441 -11.279 -1.524 1.00 50.50 474 LEU A C 1
ATOM 3685 O O . LEU A 1 474 ? -14.684 -10.358 -1.236 1.00 50.50 474 LEU A O 1
ATOM 3689 N N . GLU A 1 475 ? -15.894 -12.184 -0.659 1.00 61.25 475 GLU A N 1
ATOM 3690 C CA . GLU A 1 475 ? -15.350 -12.601 0.631 1.00 61.25 475 GLU A CA 1
ATOM 3691 C C . GLU A 1 475 ? -15.522 -11.644 1.824 1.00 61.25 475 GLU A C 1
ATOM 3693 O O . GLU A 1 475 ? -14.715 -10.752 2.076 1.00 61.25 475 GLU A O 1
ATOM 3698 N N . GLN A 1 476 ? -16.470 -11.992 2.712 1.00 61.69 476 GLN A N 1
ATOM 3699 C CA . GLN A 1 476 ? -16.576 -11.516 4.110 1.00 61.69 476 GLN A CA 1
ATOM 3700 C C . GLN A 1 476 ? -15.227 -11.408 4.850 1.00 61.69 476 GLN A C 1
ATOM 3702 O O . GLN A 1 476 ? -15.097 -10.639 5.804 1.00 61.69 476 GLN A O 1
ATOM 3707 N N . LYS A 1 477 ? -14.214 -12.173 4.429 1.00 68.81 477 LYS A N 1
ATOM 3708 C CA . LYS A 1 477 ? -12.859 -12.132 4.980 1.00 68.81 477 LYS A CA 1
ATOM 3709 C C . LYS A 1 477 ? -12.171 -10.781 4.778 1.00 68.81 477 LYS A C 1
ATOM 3711 O O . LYS A 1 477 ? -11.390 -10.398 5.645 1.00 68.81 477 LYS A O 1
ATOM 3716 N N . GLN A 1 478 ? -12.450 -10.049 3.696 1.00 72.31 478 GLN A N 1
ATOM 3717 C CA . GLN A 1 478 ? -11.822 -8.746 3.445 1.00 72.31 478 GLN A CA 1
ATOM 3718 C C . GLN A 1 478 ? -12.360 -7.643 4.362 1.00 72.31 478 GLN A C 1
ATOM 3720 O O . GLN A 1 478 ? -11.619 -6.722 4.706 1.00 72.31 478 GLN A O 1
ATOM 3725 N N . CYS A 1 479 ? -13.593 -7.781 4.866 1.00 77.44 479 CYS A N 1
ATOM 3726 C CA . CYS A 1 479 ? -14.182 -6.818 5.795 1.00 77.44 479 CYS A CA 1
ATOM 3727 C C . CYS A 1 479 ? -13.318 -6.581 7.039 1.00 77.44 479 CYS A C 1
ATOM 3729 O O . CYS A 1 479 ? -13.340 -5.487 7.589 1.00 77.44 479 CYS A O 1
ATOM 3731 N N . ARG A 1 480 ? -12.501 -7.554 7.470 1.00 77.06 480 ARG A N 1
ATOM 3732 C CA . ARG A 1 480 ? -11.590 -7.377 8.617 1.00 77.06 480 ARG A CA 1
ATOM 3733 C C . ARG A 1 480 ? -10.605 -6.217 8.450 1.00 77.06 480 ARG A C 1
ATOM 3735 O O . ARG A 1 480 ? -10.161 -5.664 9.444 1.00 77.06 480 ARG A O 1
ATOM 3742 N N . PHE A 1 481 ? -10.253 -5.874 7.213 1.00 74.06 481 PHE A N 1
ATOM 3743 C CA . PHE A 1 481 ? -9.309 -4.803 6.907 1.00 74.06 481 PHE A CA 1
ATOM 3744 C C . PHE A 1 481 ? -9.988 -3.435 6.769 1.00 74.06 481 PHE A C 1
ATOM 3746 O O . PHE A 1 481 ? -9.312 -2.416 6.856 1.00 74.06 481 PHE A O 1
ATOM 3753 N N . LEU A 1 482 ? -11.306 -3.416 6.555 1.00 76.12 482 LEU A N 1
ATOM 3754 C CA . LEU A 1 482 ? -12.114 -2.200 6.411 1.00 76.12 482 LEU A CA 1
ATOM 3755 C C . LEU A 1 482 ? -12.802 -1.814 7.722 1.00 76.12 482 LEU A C 1
ATOM 3757 O O . LEU A 1 482 ? -13.021 -0.630 7.983 1.00 76.12 482 LEU A O 1
ATOM 3761 N N . ARG A 1 483 ? -13.099 -2.809 8.563 1.00 81.31 483 ARG A N 1
ATOM 3762 C CA . ARG A 1 483 ? -13.700 -2.612 9.879 1.00 81.31 483 ARG A CA 1
ATOM 3763 C C . ARG A 1 483 ? -12.861 -1.675 10.740 1.00 81.31 483 ARG A C 1
ATOM 3765 O O . ARG A 1 483 ? -11.639 -1.794 10.808 1.00 81.31 483 ARG A O 1
ATOM 3772 N N . GLY A 1 484 ? -13.528 -0.731 11.387 1.00 77.56 484 GLY A N 1
ATOM 3773 C CA . GLY A 1 484 ? -12.937 0.338 12.184 1.00 77.56 484 GLY A CA 1
ATOM 3774 C C . GLY A 1 484 ? -12.220 1.421 11.372 1.00 77.56 484 GLY A C 1
ATOM 3775 O O . GLY A 1 484 ? -11.762 2.393 11.965 1.00 77.56 484 GLY A O 1
ATOM 3776 N N . ARG A 1 485 ? -12.109 1.283 10.041 1.00 77.00 485 ARG A N 1
ATOM 3777 C CA . ARG A 1 485 ? -11.512 2.299 9.155 1.00 77.00 485 ARG A CA 1
ATOM 3778 C C . ARG A 1 485 ? -12.567 3.100 8.410 1.00 77.00 485 ARG A C 1
ATOM 3780 O O . ARG A 1 485 ? -12.423 4.306 8.246 1.00 77.00 485 ARG A O 1
ATOM 3787 N N . VAL A 1 486 ? -13.613 2.420 7.943 1.00 76.12 486 VAL A N 1
ATOM 3788 C CA . VAL A 1 486 ? -14.583 2.986 7.001 1.00 76.12 486 VAL A CA 1
ATOM 3789 C C . VAL A 1 486 ? -15.938 3.108 7.663 1.00 76.12 486 VAL A C 1
ATOM 3791 O O . VAL A 1 486 ? -16.767 2.206 7.613 1.00 76.12 486 VAL A O 1
ATOM 3794 N N . GLY A 1 487 ? -16.156 4.246 8.301 1.00 81.06 487 GLY A N 1
ATOM 3795 C CA . GLY A 1 487 ? -17.389 4.494 9.017 1.00 81.06 487 GLY A CA 1
ATOM 3796 C C . GLY A 1 487 ? -17.459 5.908 9.547 1.00 81.06 487 GLY A C 1
ATOM 3797 O O . GLY A 1 487 ? -16.592 6.747 9.285 1.00 81.06 487 GLY A O 1
ATOM 3798 N N . THR A 1 488 ? -18.527 6.170 10.277 1.00 84.81 488 THR A N 1
ATOM 3799 C CA . THR A 1 488 ? -18.768 7.448 10.930 1.00 84.81 488 THR A CA 1
ATOM 3800 C C . THR A 1 488 ? -19.244 7.211 12.348 1.00 84.81 488 THR A C 1
ATOM 3802 O O . THR A 1 488 ? -19.968 6.255 12.626 1.00 84.81 488 THR A O 1
ATOM 3805 N N . TRP A 1 489 ? -18.836 8.095 13.255 1.00 87.94 489 TRP A N 1
ATOM 3806 C CA . TRP A 1 489 ? -19.429 8.153 14.581 1.00 87.94 489 TRP A CA 1
ATOM 3807 C C . TRP A 1 489 ? -20.798 8.816 14.474 1.00 87.94 489 TRP A C 1
ATOM 3809 O O . TRP A 1 489 ? -20.895 9.991 14.126 1.00 87.94 489 TRP A O 1
ATOM 3819 N N . GLU A 1 490 ? -21.845 8.060 14.774 1.00 92.50 490 GLU A N 1
ATOM 3820 C CA . GLU A 1 490 ? -23.214 8.556 14.861 1.00 92.50 490 GLU A CA 1
ATOM 3821 C C . GLU A 1 490 ? -23.612 8.642 16.333 1.00 92.50 490 GLU A C 1
ATOM 3823 O O . GLU A 1 490 ? -23.250 7.774 17.134 1.00 92.50 490 GLU A O 1
ATOM 3828 N N . GLN A 1 491 ? -24.350 9.689 16.700 1.00 95.12 491 GLN A N 1
ATOM 3829 C CA . GLN A 1 491 ? -24.911 9.773 18.037 1.00 95.12 491 GLN A CA 1
ATOM 3830 C C . GLN A 1 491 ? -26.090 8.791 18.176 1.00 95.12 491 GLN A C 1
ATOM 3832 O O . GLN A 1 491 ? -27.121 8.955 17.534 1.00 95.12 491 GLN A O 1
ATOM 3837 N N . ASP A 1 492 ? -25.947 7.802 19.054 1.00 94.31 492 ASP A N 1
ATOM 3838 C CA . ASP A 1 492 ? -26.953 6.811 19.430 1.00 94.31 492 ASP A CA 1
ATOM 3839 C C . ASP A 1 492 ? -27.200 6.880 20.947 1.00 94.31 492 ASP A C 1
ATOM 3841 O O . ASP A 1 492 ? -26.556 6.210 21.762 1.00 94.31 492 ASP A O 1
ATOM 3845 N N . ILE A 1 493 ? -28.139 7.747 21.335 1.00 94.88 493 ILE A N 1
ATOM 3846 C CA . ILE A 1 493 ? -28.547 7.921 22.736 1.00 94.88 493 ILE A CA 1
ATOM 3847 C C . ILE A 1 493 ? -29.288 6.676 23.243 1.00 94.88 493 ILE A C 1
ATOM 3849 O O . ILE A 1 493 ? -29.188 6.346 24.426 1.00 94.88 493 ILE A O 1
ATOM 3853 N N . GLU A 1 494 ? -30.009 5.972 22.367 1.00 94.31 494 GLU A N 1
ATOM 3854 C CA . GLU A 1 494 ? -30.818 4.811 22.740 1.00 94.31 494 GLU A CA 1
ATOM 3855 C C . GLU A 1 494 ? -29.946 3.647 23.206 1.00 94.31 494 GLU A C 1
ATOM 3857 O O . GLU A 1 494 ? -30.304 2.974 24.167 1.00 94.31 494 GLU A O 1
ATOM 3862 N N . SER A 1 495 ? -28.775 3.450 22.599 1.00 92.56 495 SER A N 1
ATOM 3863 C CA . SER A 1 495 ? -27.827 2.400 22.991 1.00 92.56 495 SER A CA 1
ATOM 3864 C C . SER A 1 495 ? -26.873 2.813 24.118 1.00 92.56 495 SER A C 1
ATOM 3866 O O . SER A 1 495 ? -26.177 1.962 24.671 1.00 92.56 495 SER A O 1
ATOM 3868 N N . ALA A 1 496 ? -26.833 4.090 24.514 1.00 92.94 496 ALA A N 1
ATOM 3869 C CA . ALA A 1 496 ? -25.829 4.610 25.449 1.00 92.94 496 ALA A CA 1
ATOM 3870 C C . ALA A 1 496 ? -25.815 3.901 26.819 1.00 92.94 496 ALA A C 1
ATOM 3872 O O . ALA A 1 496 ? -24.759 3.729 27.437 1.00 92.94 496 ALA A O 1
ATOM 3873 N N . TYR A 1 497 ? -26.972 3.413 27.283 1.00 92.19 497 TYR A N 1
ATOM 3874 C CA . TYR A 1 497 ? -27.077 2.652 28.535 1.00 92.19 497 TYR A CA 1
ATOM 3875 C C . TYR A 1 497 ? -26.313 1.317 28.511 1.00 92.19 497 TYR A C 1
ATOM 3877 O O . TYR A 1 497 ? -25.947 0.803 29.573 1.00 92.19 497 TYR A O 1
ATOM 3885 N N . LEU A 1 498 ? -26.060 0.761 27.321 1.00 90.31 498 LEU A N 1
ATOM 3886 C CA . LEU A 1 498 ? -25.273 -0.458 27.136 1.00 90.31 498 LEU A CA 1
ATOM 3887 C C . LEU A 1 498 ? -23.781 -0.200 27.351 1.00 90.31 498 LEU A C 1
ATOM 3889 O O . LEU A 1 498 ? -23.068 -1.109 27.753 1.00 90.31 498 LEU A O 1
ATOM 3893 N N . PHE A 1 499 ? -23.312 1.034 27.149 1.00 88.94 499 PHE A N 1
ATOM 3894 C CA . PHE A 1 499 ? -21.892 1.391 27.226 1.00 88.94 499 PHE A CA 1
ATOM 3895 C C . PHE A 1 499 ? -21.510 2.114 28.527 1.00 88.94 499 PHE A C 1
ATOM 3897 O O . PHE A 1 499 ? -20.326 2.256 28.842 1.00 88.94 499 PHE A O 1
ATOM 3904 N N . GLN A 1 500 ? -22.492 2.568 29.313 1.00 89.75 500 GLN A N 1
ATOM 3905 C CA . GLN A 1 500 ? -22.265 3.226 30.600 1.00 89.75 500 GLN A CA 1
ATOM 3906 C C . GLN A 1 500 ? -22.735 2.361 31.775 1.00 89.75 500 GLN A C 1
ATOM 3908 O O . GLN A 1 500 ? -23.884 1.926 31.839 1.00 89.75 500 GLN A O 1
ATOM 3913 N N . TYR A 1 501 ? -21.848 2.144 32.745 1.00 88.31 501 TYR A N 1
ATOM 3914 C CA . TYR A 1 501 ? -22.197 1.513 34.017 1.00 88.31 501 TYR A CA 1
ATOM 3915 C C . TYR A 1 501 ? -23.172 2.386 34.814 1.00 88.31 501 TYR A C 1
ATOM 3917 O O . TYR A 1 501 ? -22.971 3.597 34.924 1.00 88.31 501 TYR A O 1
ATOM 3925 N N . LYS A 1 502 ? -24.197 1.770 35.417 1.00 85.88 502 LYS A N 1
ATOM 3926 C CA . LYS A 1 502 ? -25.134 2.487 36.303 1.00 85.88 502 LYS A CA 1
ATOM 3927 C C . LYS A 1 502 ? -24.465 2.954 37.590 1.00 85.88 502 LYS A C 1
ATOM 3929 O O . LYS A 1 502 ? -24.707 4.065 38.053 1.00 85.88 502 LYS A O 1
ATOM 3934 N N . THR A 1 503 ? -23.624 2.095 38.155 1.00 82.56 503 THR A N 1
ATOM 3935 C CA . THR A 1 503 ? -22.842 2.394 39.353 1.00 82.56 503 THR A CA 1
ATOM 3936 C C . THR A 1 503 ? -21.418 2.724 38.926 1.00 82.56 503 THR A C 1
ATOM 3938 O O . THR A 1 503 ? -20.833 1.950 38.166 1.00 82.56 503 THR A O 1
ATOM 3941 N N . PRO A 1 504 ? -20.819 3.828 39.403 1.00 79.88 504 PRO A N 1
ATOM 3942 C CA . PRO A 1 504 ? -19.413 4.093 39.151 1.00 79.88 504 PRO A CA 1
ATOM 3943 C C . PRO A 1 504 ? -18.556 2.912 39.612 1.00 79.88 504 PRO A C 1
ATOM 3945 O O . PRO A 1 504 ? -18.520 2.572 40.795 1.00 79.88 504 PRO A O 1
ATOM 3948 N N . ILE A 1 505 ? -17.882 2.268 38.665 1.00 80.56 505 ILE A N 1
ATOM 3949 C CA . ILE A 1 505 ? -16.892 1.238 38.968 1.00 80.56 505 ILE A CA 1
ATOM 3950 C C . ILE A 1 505 ? -15.596 1.903 39.441 1.00 80.56 505 ILE A C 1
ATOM 3952 O O . ILE A 1 505 ? -15.331 3.061 39.123 1.00 80.56 505 ILE A O 1
ATOM 3956 N N . LEU A 1 506 ? -14.798 1.200 40.241 1.00 71.25 506 LEU A N 1
ATOM 3957 C CA . LEU A 1 506 ? -13.470 1.671 40.638 1.00 71.25 506 LEU A CA 1
ATOM 3958 C C . LEU A 1 506 ? -12.459 1.379 39.514 1.00 71.25 506 LEU A C 1
ATOM 3960 O O . LEU A 1 506 ? -12.684 0.500 38.682 1.00 71.25 506 LEU A O 1
ATOM 3964 N N . HIS A 1 507 ? -11.329 2.091 39.522 1.00 69.19 507 HIS A N 1
ATOM 3965 C CA . HIS A 1 507 ? -10.240 1.997 38.532 1.00 69.19 507 HIS A CA 1
ATOM 3966 C C . HIS A 1 507 ? -10.561 2.644 37.161 1.00 69.19 507 HIS A C 1
ATOM 3968 O O . HIS A 1 507 ? -11.444 3.493 37.071 1.00 69.19 507 HIS A O 1
ATOM 3974 N N . TYR A 1 508 ? -9.759 2.359 36.131 1.00 67.19 508 TYR A N 1
ATOM 3975 C CA . TYR A 1 508 ? -9.551 3.153 34.904 1.00 67.19 508 TYR A CA 1
ATOM 3976 C C . TYR A 1 508 ? -10.808 3.748 34.235 1.00 67.19 508 TYR A C 1
ATOM 3978 O O . TYR A 1 508 ? -10.981 4.969 34.270 1.00 67.19 508 TYR A O 1
ATOM 3986 N N . VAL A 1 509 ? -11.722 2.930 33.687 1.00 60.19 509 VAL A N 1
ATOM 3987 C CA . VAL A 1 509 ? -12.976 3.422 33.057 1.00 60.19 509 VAL A CA 1
ATOM 3988 C C . VAL A 1 509 ? -13.887 4.107 34.088 1.00 60.19 509 VAL A C 1
ATOM 3990 O O . VAL A 1 509 ? -14.662 5.021 33.785 1.00 60.19 509 VAL A O 1
ATOM 3993 N N . GLY A 1 510 ? -13.751 3.670 35.337 1.00 63.84 510 GLY A N 1
ATOM 3994 C CA . GLY A 1 510 ? -14.457 4.139 36.510 1.00 63.84 510 GLY A CA 1
ATOM 3995 C C . GLY A 1 510 ? -14.205 5.591 36.885 1.00 63.84 510 GLY A C 1
ATOM 3996 O O . GLY A 1 510 ? -15.147 6.280 37.266 1.00 63.84 510 GLY A O 1
ATOM 3997 N N . GLN A 1 511 ? -12.986 6.113 36.717 1.00 73.19 511 GLN A N 1
ATOM 3998 C CA . GLN A 1 511 ? -12.699 7.508 37.084 1.00 73.19 511 GLN A CA 1
ATOM 3999 C C . GLN A 1 511 ? -13.560 8.508 36.312 1.00 73.19 511 GLN A C 1
ATOM 4001 O O . GLN A 1 511 ? -14.032 9.493 36.879 1.00 73.19 511 GLN A O 1
ATOM 4006 N N . ALA A 1 512 ? -13.809 8.238 35.032 1.00 78.38 512 ALA A N 1
ATOM 4007 C CA . ALA A 1 512 ? -14.685 9.075 34.228 1.00 78.38 512 ALA A CA 1
ATOM 4008 C C . ALA A 1 512 ? -16.164 8.939 34.644 1.00 78.38 512 ALA A C 1
ATOM 4010 O O . ALA A 1 512 ? -16.908 9.902 34.505 1.00 78.38 512 ALA A O 1
ATOM 4011 N N . ASN A 1 513 ? -16.591 7.793 35.191 1.00 76.38 513 ASN A N 1
ATOM 4012 C CA . ASN A 1 513 ? -17.922 7.648 35.799 1.00 76.38 513 ASN A CA 1
ATOM 4013 C C . ASN A 1 513 ? -18.014 8.377 37.147 1.00 76.38 513 ASN A C 1
ATOM 4015 O O . ASN A 1 513 ? -19.016 9.020 37.424 1.00 76.38 513 ASN A O 1
ATOM 4019 N N . LEU A 1 514 ? -16.961 8.326 37.968 1.00 81.38 514 LEU A N 1
ATOM 4020 C CA . LEU A 1 514 ? -16.907 8.992 39.275 1.00 81.38 514 LEU A CA 1
ATOM 4021 C C . LEU A 1 514 ? -16.976 10.520 39.167 1.00 81.38 514 LEU A C 1
ATOM 4023 O O . LEU A 1 514 ? -17.437 11.184 40.091 1.00 81.38 514 LEU A O 1
ATOM 4027 N N . ARG A 1 515 ? -16.494 11.080 38.053 1.00 84.94 515 ARG A N 1
ATOM 4028 C CA . ARG A 1 515 ? -16.496 12.527 37.788 1.00 84.94 515 ARG A CA 1
ATOM 4029 C C . ARG A 1 515 ? -17.728 13.007 37.025 1.00 84.94 515 ARG A C 1
ATOM 4031 O O . ARG A 1 515 ? -17.883 14.210 36.842 1.00 84.94 515 ARG A O 1
ATOM 4038 N N . TYR A 1 516 ? -18.572 12.091 36.561 1.00 88.19 516 TYR A N 1
ATOM 4039 C CA . TYR A 1 516 ? -19.751 12.425 35.783 1.00 88.19 516 TYR A CA 1
ATOM 4040 C C . TYR A 1 516 ? -21.007 12.359 36.648 1.00 88.19 516 TYR A C 1
ATOM 4042 O O . TYR A 1 516 ? -21.280 11.347 37.289 1.00 88.19 516 TYR A O 1
ATOM 4050 N N . ILE A 1 517 ? -21.784 13.439 36.640 1.00 90.38 517 ILE A N 1
ATOM 4051 C CA . ILE A 1 517 ? -23.067 13.521 37.335 1.00 90.38 517 ILE A CA 1
ATOM 4052 C C . ILE A 1 517 ? -24.151 13.583 36.253 1.00 90.38 517 ILE A C 1
ATOM 4054 O O . ILE A 1 517 ? -24.214 14.592 35.549 1.00 90.38 517 ILE A O 1
ATOM 4058 N N . PRO A 1 518 ? -24.971 12.531 36.081 1.00 90.62 518 PRO A N 1
ATOM 4059 C CA . PRO A 1 518 ? -26.023 12.530 35.070 1.00 90.62 518 PRO A CA 1
ATOM 4060 C C . PRO A 1 518 ? -27.083 13.595 35.384 1.00 90.62 518 PRO A C 1
ATOM 4062 O O . PRO A 1 518 ? -27.474 13.770 36.541 1.00 90.62 518 PRO A O 1
ATOM 4065 N N . THR A 1 519 ? -27.566 14.284 34.351 1.00 94.06 519 THR A N 1
ATOM 4066 C CA . THR A 1 519 ? -28.709 15.211 34.416 1.00 94.06 519 THR A CA 1
ATOM 4067 C C . THR A 1 519 ? -29.877 14.676 33.587 1.00 94.06 519 THR A C 1
ATOM 4069 O O . THR A 1 519 ? -29.761 13.645 32.928 1.00 94.06 519 THR A O 1
ATOM 4072 N N . VAL A 1 520 ? -31.026 15.360 33.616 1.00 93.94 520 VAL A N 1
ATOM 4073 C CA . VAL A 1 520 ? -32.180 14.979 32.781 1.00 93.94 520 VAL A CA 1
ATOM 4074 C C . VAL A 1 520 ? -31.865 15.186 31.295 1.00 93.94 520 VAL A C 1
ATOM 4076 O O . VAL A 1 520 ? -32.238 14.366 30.465 1.00 93.94 520 VAL A O 1
ATOM 4079 N N . GLU A 1 521 ? -31.145 16.258 30.964 1.00 94.00 521 GLU A N 1
ATOM 4080 C CA . GLU A 1 521 ? -30.764 16.627 29.597 1.00 94.00 521 GLU A CA 1
ATOM 4081 C C . GLU A 1 521 ? -29.580 15.802 29.087 1.00 94.00 521 GLU A C 1
ATOM 4083 O O . GLU A 1 521 ? -29.482 15.509 27.899 1.00 94.00 521 GLU A O 1
ATOM 4088 N N . THR A 1 522 ? -28.676 15.421 29.990 1.00 93.19 522 THR A N 1
ATOM 4089 C CA . THR A 1 522 ? -27.511 14.586 29.694 1.00 93.19 522 THR A CA 1
ATOM 4090 C C . THR A 1 522 ? -27.522 13.396 30.653 1.00 93.19 522 THR A C 1
ATOM 4092 O O . THR A 1 522 ? -26.879 13.444 31.698 1.00 93.19 522 THR A O 1
ATOM 4095 N N . PRO A 1 523 ? -28.293 12.334 30.360 1.00 93.62 523 PRO A N 1
ATOM 4096 C CA . PRO A 1 523 ? -28.340 11.151 31.222 1.00 93.62 523 PRO A CA 1
ATOM 4097 C C . PRO A 1 523 ? -27.089 10.267 31.084 1.00 93.62 523 PRO A C 1
ATOM 4099 O O . PRO A 1 523 ? -26.788 9.468 31.974 1.00 93.62 523 PRO A O 1
ATOM 4102 N N . TYR A 1 524 ? -26.343 10.421 29.987 1.00 93.44 524 TYR A N 1
ATOM 4103 C CA . TYR A 1 524 ? -25.146 9.648 29.666 1.00 93.44 524 TYR A CA 1
ATOM 4104 C C . TYR A 1 524 ? -23.975 10.560 29.317 1.00 93.44 524 TYR A C 1
ATOM 4106 O O . TYR A 1 524 ? -24.143 11.644 28.752 1.00 93.44 524 TYR A O 1
ATOM 4114 N N . ARG A 1 525 ? -22.761 10.086 29.598 1.00 91.19 525 ARG A N 1
ATOM 4115 C CA . ARG A 1 525 ? -21.534 10.757 29.176 1.00 91.19 525 ARG A CA 1
ATOM 4116 C C . ARG A 1 525 ? -21.524 10.847 27.663 1.00 91.19 525 ARG A C 1
ATOM 4118 O O . ARG A 1 525 ? -21.751 9.847 26.984 1.00 91.19 525 ARG A O 1
ATOM 4125 N N . LEU A 1 526 ? -21.157 12.013 27.148 1.00 90.31 526 LEU A N 1
ATOM 4126 C CA . LEU A 1 526 ? -21.151 12.263 25.713 1.00 90.31 526 LEU A CA 1
ATOM 4127 C C . LEU A 1 526 ? -20.420 11.160 24.909 1.00 90.31 526 LEU A C 1
ATOM 4129 O O . LEU A 1 526 ? -21.042 10.639 23.989 1.00 90.31 526 LEU A O 1
ATOM 4133 N N . PRO A 1 527 ? -19.215 10.672 25.286 1.00 89.69 527 PRO A N 1
ATOM 4134 C CA . PRO A 1 527 ? -18.549 9.592 24.543 1.00 89.69 527 PRO A CA 1
ATOM 4135 C C . PRO A 1 527 ? -19.309 8.258 24.503 1.00 89.69 527 PRO A C 1
ATOM 4137 O O . PRO A 1 527 ? -19.125 7.487 23.573 1.00 89.69 527 PRO A O 1
ATOM 4140 N N . THR A 1 528 ? -20.168 7.973 25.489 1.00 90.44 528 THR A N 1
ATOM 4141 C CA . THR A 1 528 ? -20.996 6.750 25.500 1.00 90.44 528 THR A CA 1
ATOM 4142 C C . THR A 1 528 ? -22.250 6.866 24.640 1.00 90.44 528 THR A C 1
ATOM 4144 O O . THR A 1 528 ? -22.937 5.873 24.447 1.00 90.44 528 THR A O 1
ATOM 4147 N N . THR A 1 529 ? -22.549 8.063 24.123 1.00 94.00 529 THR A N 1
ATOM 4148 C CA . THR A 1 529 ? -23.688 8.308 23.225 1.00 94.00 529 THR A CA 1
ATOM 4149 C C . THR A 1 529 ? -23.326 8.180 21.756 1.00 94.00 529 THR A C 1
ATOM 4151 O O . THR A 1 529 ? -24.140 8.543 20.925 1.00 94.00 529 THR A O 1
ATOM 4154 N N . TYR A 1 530 ? -22.125 7.712 21.416 1.00 93.12 530 TYR A N 1
ATOM 4155 C CA . TYR A 1 530 ? -21.724 7.516 20.028 1.00 93.12 530 TYR A CA 1
ATOM 4156 C C . TYR A 1 530 ? -21.516 6.040 19.735 1.00 93.12 530 TYR A C 1
ATOM 4158 O O . TYR A 1 530 ? -20.955 5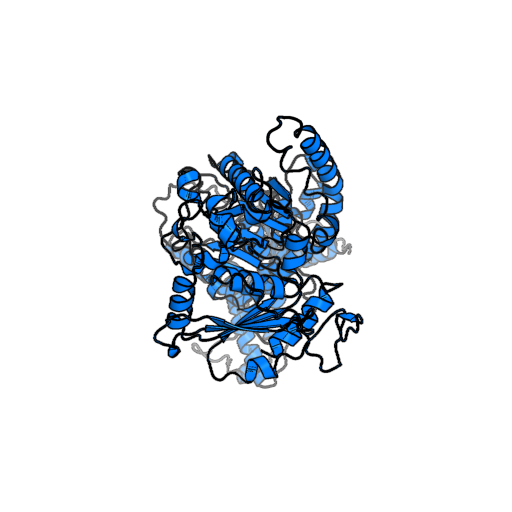.301 20.545 1.00 93.12 530 TYR A O 1
ATOM 4166 N N . ARG A 1 531 ? -21.923 5.636 18.537 1.00 90.38 531 ARG A N 1
ATOM 4167 C CA . ARG A 1 531 ? -21.617 4.332 17.960 1.00 90.38 531 ARG A CA 1
ATOM 4168 C C . ARG A 1 531 ? -20.849 4.514 16.664 1.00 90.38 531 ARG A C 1
ATOM 4170 O O . ARG A 1 531 ? -21.032 5.501 15.954 1.00 90.38 531 ARG A O 1
ATOM 4177 N N . TRP A 1 532 ? -20.000 3.547 16.360 1.00 89.12 532 TRP A N 1
ATOM 4178 C CA . TRP A 1 532 ? -19.350 3.473 15.065 1.00 89.12 532 TRP A CA 1
ATOM 4179 C C . TRP A 1 532 ? -20.274 2.762 14.080 1.00 89.12 532 TRP A C 1
ATOM 4181 O O . TRP A 1 532 ? -20.729 1.651 14.362 1.00 89.12 532 TRP A O 1
ATOM 4191 N N . GLN A 1 533 ? -20.550 3.400 12.948 1.00 87.19 533 GLN A N 1
ATOM 4192 C CA . GLN A 1 533 ? -21.448 2.890 11.922 1.00 87.19 533 GLN A CA 1
ATOM 4193 C C . GLN A 1 533 ? -20.709 2.748 10.586 1.00 87.19 533 GLN A C 1
ATOM 4195 O O . GLN A 1 533 ? -20.020 3.672 10.157 1.00 87.19 533 GLN A O 1
ATOM 4200 N N . GLU A 1 534 ? -20.843 1.591 9.933 1.00 84.31 534 GLU A N 1
ATOM 4201 C CA . GLU A 1 534 ? -20.091 1.223 8.720 1.00 84.31 534 GLU A CA 1
ATOM 4202 C C . GLU A 1 534 ? -20.979 1.131 7.477 1.00 84.31 534 GLU A C 1
ATOM 4204 O O . GLU A 1 534 ? -20.932 0.162 6.724 1.00 84.31 534 GLU A O 1
ATOM 4209 N N . ASP A 1 535 ? -21.778 2.166 7.222 1.00 73.75 535 ASP A N 1
ATOM 4210 C CA . ASP A 1 535 ? -22.807 2.107 6.174 1.00 73.75 535 ASP A CA 1
ATOM 4211 C C . ASP A 1 535 ? -22.263 2.077 4.746 1.00 73.75 535 ASP A C 1
ATOM 4213 O O . ASP A 1 535 ? -23.007 1.760 3.819 1.00 73.75 535 ASP A O 1
ATOM 4217 N N . LEU A 1 536 ? -20.984 2.420 4.541 1.00 70.06 536 LEU A N 1
ATOM 4218 C CA . LEU A 1 536 ? -20.415 2.442 3.192 1.00 70.06 536 LEU A CA 1
ATOM 4219 C C . LEU A 1 536 ? -20.422 1.041 2.565 1.00 70.06 536 LEU A C 1
ATOM 4221 O O . LEU A 1 536 ? -20.592 0.912 1.356 1.00 70.06 536 LEU A O 1
ATOM 4225 N N . PHE A 1 537 ? -20.265 -0.003 3.385 1.00 73.81 537 PHE A N 1
ATOM 4226 C CA . PHE A 1 537 ? -20.227 -1.387 2.928 1.00 73.81 537 PHE A CA 1
ATOM 4227 C C . PHE A 1 537 ? -21.191 -2.237 3.752 1.00 73.81 537 PHE A C 1
ATOM 4229 O O . PHE A 1 537 ? -20.821 -2.795 4.785 1.00 73.81 537 PHE A O 1
ATOM 4236 N N . GLU A 1 538 ? -22.421 -2.397 3.258 1.00 76.44 538 GLU A N 1
ATOM 4237 C CA . GLU A 1 538 ? -23.490 -3.122 3.962 1.00 76.44 538 GLU A CA 1
ATOM 4238 C C . GLU A 1 538 ? -23.072 -4.541 4.401 1.00 76.44 538 GLU A C 1
ATOM 4240 O O . GLU A 1 538 ? -23.418 -4.985 5.496 1.00 76.44 538 GLU A O 1
ATOM 4245 N N . LEU A 1 539 ? -22.260 -5.231 3.590 1.00 75.06 539 LEU A N 1
ATOM 4246 C CA . LEU A 1 539 ? -21.711 -6.559 3.903 1.00 75.06 539 LEU A CA 1
ATOM 4247 C C . LEU A 1 539 ? -20.705 -6.557 5.065 1.00 75.06 539 LEU A C 1
ATOM 4249 O O . LEU A 1 539 ? -20.533 -7.582 5.731 1.00 75.06 539 LEU A O 1
ATOM 4253 N N . CYS A 1 540 ? -20.029 -5.434 5.306 1.00 76.06 540 CYS A N 1
ATOM 4254 C CA . CYS A 1 540 ? -19.013 -5.303 6.345 1.00 76.06 540 CYS A CA 1
ATOM 4255 C C . CYS A 1 540 ? -19.542 -4.741 7.662 1.00 76.06 540 CYS A C 1
ATOM 4257 O O . CYS A 1 540 ? -18.827 -4.867 8.660 1.00 76.06 540 CYS A O 1
ATOM 4259 N N . ASN A 1 541 ? -20.789 -4.249 7.673 1.00 80.00 541 ASN A N 1
ATOM 4260 C CA . ASN A 1 541 ? -21.471 -3.685 8.833 1.00 80.00 541 ASN A CA 1
ATOM 4261 C C . ASN A 1 541 ? -21.145 -4.422 10.137 1.00 80.00 541 ASN A C 1
ATOM 4263 O O . ASN A 1 541 ? -21.388 -5.628 10.291 1.00 80.00 541 ASN A O 1
ATOM 4267 N N . ILE A 1 542 ? -20.619 -3.670 11.103 1.00 81.19 542 ILE A N 1
ATOM 4268 C CA . ILE A 1 542 ? -20.389 -4.167 12.455 1.00 81.19 542 ILE A CA 1
ATOM 4269 C C . ILE A 1 542 ? -21.735 -4.256 13.164 1.00 81.19 542 ILE A C 1
ATOM 4271 O O . ILE A 1 542 ? -22.492 -3.292 13.252 1.00 81.19 542 ILE A O 1
ATOM 4275 N N . LYS A 1 543 ? -22.025 -5.439 13.702 1.00 83.12 543 LYS A N 1
ATOM 4276 C CA . LYS A 1 543 ? -23.165 -5.644 14.592 1.00 83.12 543 LYS A CA 1
ATOM 4277 C C . LYS A 1 543 ? -22.698 -5.501 16.029 1.00 83.12 543 LYS A C 1
ATOM 4279 O O . LYS A 1 543 ? -21.621 -5.983 16.380 1.00 83.12 543 LYS A O 1
ATOM 4284 N N . LEU A 1 544 ? -23.532 -4.877 16.858 1.00 85.88 544 LEU A N 1
ATOM 4285 C CA . LEU A 1 544 ? -23.291 -4.828 18.292 1.00 85.88 544 LEU A CA 1
ATOM 4286 C C . LEU A 1 544 ? -23.193 -6.255 18.841 1.00 85.88 544 LEU A C 1
ATOM 4288 O O . LEU A 1 544 ? -24.071 -7.090 18.615 1.00 85.88 544 LEU A O 1
ATOM 4292 N N . LEU A 1 545 ? -22.113 -6.518 19.567 1.00 87.06 545 LEU A N 1
ATOM 4293 C CA . LEU A 1 545 ? -21.871 -7.807 20.186 1.00 87.06 545 LEU A CA 1
ATOM 4294 C C . LEU A 1 545 ? -22.722 -7.940 21.450 1.00 87.06 545 LEU A C 1
ATOM 4296 O O . LEU A 1 545 ? -22.454 -7.295 22.460 1.00 87.06 545 LEU A O 1
ATOM 4300 N N . THR A 1 546 ? -23.758 -8.773 21.383 1.00 90.44 546 THR A N 1
ATOM 4301 C CA . THR A 1 546 ? -24.564 -9.150 22.549 1.00 90.44 546 THR A CA 1
ATOM 4302 C C . THR A 1 546 ? -23.937 -10.344 23.260 1.00 90.44 546 THR A C 1
ATOM 4304 O O . THR A 1 546 ? -23.152 -11.082 22.661 1.00 90.44 546 THR A O 1
ATOM 4307 N N . ARG A 1 547 ? -24.319 -10.582 24.521 1.00 94.06 547 ARG A N 1
ATOM 4308 C CA . ARG A 1 547 ? -23.915 -11.791 25.254 1.00 94.06 547 ARG A CA 1
ATOM 4309 C C . ARG A 1 547 ? -24.224 -13.063 24.463 1.00 94.06 547 ARG A C 1
ATOM 4311 O O . ARG A 1 547 ? -23.328 -13.859 24.225 1.00 94.06 547 ARG A O 1
ATOM 4318 N N . ASP A 1 548 ? -25.459 -13.217 23.992 1.00 93.94 548 ASP A N 1
ATOM 4319 C CA . ASP A 1 548 ? -25.885 -14.417 23.261 1.00 93.94 548 ASP A CA 1
ATOM 4320 C C . ASP A 1 548 ? -25.116 -14.579 21.938 1.00 93.94 548 ASP A C 1
ATOM 4322 O O . ASP A 1 548 ? -24.723 -15.686 21.569 1.00 93.94 548 ASP A O 1
ATOM 4326 N N . GLY A 1 549 ? -24.852 -13.466 21.242 1.00 93.56 549 GLY A N 1
ATOM 4327 C CA . GLY A 1 549 ? -24.021 -13.452 20.040 1.00 93.56 549 GLY A CA 1
ATOM 4328 C C . GLY A 1 549 ? -22.580 -13.876 20.324 1.00 93.56 549 GLY A C 1
ATOM 4329 O O . GLY A 1 549 ? -22.039 -14.699 19.591 1.00 93.56 549 GLY A O 1
ATOM 4330 N N . MET A 1 550 ? -21.981 -13.369 21.405 1.00 94.56 550 MET A N 1
ATOM 4331 C CA . MET A 1 550 ? -20.637 -13.751 21.846 1.00 94.56 550 MET A CA 1
ATOM 4332 C C . MET A 1 550 ? -20.569 -15.232 22.221 1.00 94.56 550 MET A C 1
ATOM 4334 O O . MET A 1 550 ? -19.712 -15.944 21.712 1.00 94.56 550 MET A O 1
ATOM 4338 N N . CYS A 1 551 ? -21.494 -15.706 23.056 1.00 95.88 551 CYS A N 1
ATOM 4339 C CA . CYS A 1 551 ? -21.602 -17.107 23.462 1.00 95.88 551 CYS A CA 1
ATOM 4340 C C . CYS A 1 551 ? -21.679 -18.047 22.264 1.00 95.88 551 CYS A C 1
ATOM 4342 O O . CYS A 1 551 ? -20.932 -19.020 22.181 1.00 95.88 551 CYS A O 1
ATOM 4344 N N . LYS A 1 552 ? -22.530 -17.712 21.291 1.00 95.06 552 LYS A N 1
ATOM 4345 C CA . LYS A 1 552 ? -22.630 -18.471 20.050 1.00 95.06 552 LYS A CA 1
ATOM 4346 C C . LYS A 1 552 ? -21.312 -18.474 19.272 1.00 95.06 552 LYS A C 1
ATOM 4348 O O . LYS A 1 552 ? -20.867 -19.538 18.871 1.00 95.06 552 LYS A O 1
ATOM 4353 N N . VAL A 1 553 ? -20.687 -17.312 19.068 1.00 94.06 553 VAL A N 1
ATOM 4354 C CA . VAL A 1 553 ? -19.436 -17.205 18.296 1.00 94.06 553 VAL A CA 1
ATOM 4355 C C . VAL A 1 553 ? -18.291 -17.961 18.967 1.00 94.06 553 VAL A C 1
ATOM 4357 O O . VAL A 1 553 ? -17.582 -18.695 18.292 1.00 94.06 553 VAL A O 1
ATOM 4360 N N . MET A 1 554 ? -18.121 -17.816 20.281 1.00 96.31 554 MET A N 1
ATOM 4361 C CA . MET A 1 554 ? -17.081 -18.518 21.037 1.00 96.31 554 MET A CA 1
ATOM 4362 C C . MET A 1 554 ? -17.273 -20.035 20.948 1.00 96.31 554 MET A C 1
ATOM 4364 O O . MET A 1 554 ? -16.331 -20.745 20.606 1.00 96.31 554 MET A O 1
ATOM 4368 N N . LYS A 1 555 ? -18.512 -20.514 21.115 1.00 95.62 555 LYS A N 1
ATOM 4369 C CA . LYS A 1 555 ? -18.873 -21.923 20.922 1.00 95.62 555 LYS A CA 1
ATOM 4370 C C . LYS A 1 555 ? -18.598 -22.417 19.500 1.00 95.62 555 LYS A C 1
ATOM 4372 O O . LYS A 1 555 ? -17.990 -23.470 19.335 1.00 95.62 555 LYS A O 1
ATOM 4377 N N . ASP A 1 556 ? -19.014 -21.662 18.483 1.00 95.50 556 ASP A N 1
ATOM 4378 C CA . ASP A 1 556 ? -18.803 -22.006 17.069 1.00 95.50 556 ASP A CA 1
ATOM 4379 C C . ASP A 1 556 ? -17.300 -22.054 16.712 1.00 95.50 556 ASP A C 1
ATOM 4381 O O . ASP A 1 556 ? -16.894 -22.830 15.849 1.00 95.50 556 ASP A O 1
ATOM 4385 N N . LEU A 1 557 ? -16.468 -21.254 17.391 1.00 95.25 557 LEU A N 1
ATOM 4386 C CA . LEU A 1 557 ? -15.005 -21.258 17.266 1.00 95.25 557 LEU A CA 1
ATOM 4387 C C . LEU A 1 557 ? -14.310 -22.302 18.155 1.00 95.25 557 LEU A C 1
ATOM 4389 O O . LEU A 1 557 ? -13.091 -22.431 18.074 1.00 95.25 557 LEU A O 1
ATOM 4393 N N . GLY A 1 558 ? -15.048 -23.018 19.009 1.00 96.62 558 GLY A N 1
ATOM 4394 C CA . GLY A 1 558 ? -14.485 -23.944 19.995 1.00 96.62 558 GLY A CA 1
ATOM 4395 C C . GLY A 1 558 ? -13.702 -23.264 21.123 1.00 96.62 558 GLY A C 1
ATOM 4396 O O . GLY A 1 558 ? -12.993 -23.939 21.855 1.00 96.62 558 GLY A O 1
ATOM 4397 N N . MET A 1 559 ? -13.822 -21.945 21.280 1.00 97.81 559 MET A N 1
ATOM 4398 C CA . MET A 1 559 ? -13.107 -21.172 22.294 1.00 97.81 559 MET A CA 1
ATOM 4399 C C . MET A 1 559 ? -13.944 -21.046 23.567 1.00 97.81 559 MET A C 1
ATOM 4401 O O . MET A 1 559 ? -15.125 -20.713 23.516 1.00 97.81 559 MET A O 1
ATOM 4405 N N . SER A 1 560 ? -13.313 -21.219 24.726 1.00 97.62 560 SER A N 1
ATOM 4406 C CA . SER A 1 560 ? -13.973 -21.134 26.038 1.00 97.62 560 SER A CA 1
ATOM 4407 C C . SER A 1 560 ? -13.376 -20.049 26.942 1.00 97.62 560 SER A C 1
ATOM 4409 O O . SER A 1 560 ? -13.884 -19.787 28.035 1.00 97.62 560 SER A O 1
ATOM 4411 N N . ARG A 1 561 ? -12.318 -19.365 26.484 1.00 98.25 561 ARG A N 1
ATOM 4412 C CA . ARG A 1 561 ? -11.703 -18.239 27.196 1.00 98.25 561 ARG A CA 1
ATOM 4413 C C . ARG A 1 561 ? -11.380 -17.066 26.283 1.00 98.25 561 ARG A C 1
ATOM 4415 O O . ARG A 1 561 ? -10.899 -17.248 25.171 1.00 98.25 561 ARG A O 1
ATOM 4422 N N . ILE A 1 562 ? -11.564 -15.857 26.801 1.00 98.38 562 ILE A N 1
ATOM 4423 C CA . ILE A 1 562 ? -10.993 -14.618 26.268 1.00 98.38 562 ILE A CA 1
ATOM 4424 C C . ILE A 1 562 ? -9.939 -14.145 27.266 1.00 98.38 562 ILE A C 1
ATOM 4426 O O . ILE A 1 562 ? -10.250 -13.924 28.436 1.00 98.38 562 ILE A O 1
ATOM 4430 N N . PHE A 1 563 ? -8.695 -13.999 26.821 1.00 98.00 563 PHE A N 1
ATOM 4431 C CA . PHE A 1 563 ? -7.582 -13.561 27.657 1.00 98.00 563 PHE A CA 1
ATOM 4432 C C . PHE A 1 563 ? -7.025 -12.244 27.124 1.00 98.00 563 PHE A C 1
ATOM 4434 O O . PHE A 1 563 ? -6.438 -12.200 26.045 1.00 98.00 563 PHE A O 1
ATOM 4441 N N . ILE A 1 564 ? -7.224 -11.170 27.882 1.00 97.88 564 ILE A N 1
ATOM 4442 C CA . ILE A 1 564 ? -6.804 -9.815 27.534 1.00 97.88 564 ILE A CA 1
ATOM 4443 C C . ILE A 1 564 ? -5.516 -9.496 28.292 1.00 97.88 564 ILE A C 1
ATOM 4445 O O . ILE A 1 564 ? -5.510 -9.429 29.519 1.00 97.88 564 ILE A O 1
ATOM 4449 N N . LEU A 1 565 ? -4.430 -9.271 27.565 1.00 96.75 565 LEU A N 1
ATOM 4450 C CA . LEU A 1 565 ? -3.145 -8.838 28.095 1.00 96.75 565 LEU A CA 1
ATOM 4451 C C . LEU A 1 565 ? -2.872 -7.409 27.637 1.00 96.75 565 LEU A C 1
ATOM 4453 O O . LEU A 1 565 ? -2.897 -7.120 26.444 1.00 96.75 565 LEU A O 1
ATOM 4457 N N . GLY A 1 566 ? -2.561 -6.499 28.548 1.00 95.06 566 GLY A N 1
ATOM 4458 C CA . GLY A 1 566 ? -2.093 -5.196 28.100 1.00 95.06 566 GLY A CA 1
ATOM 4459 C C . GLY A 1 566 ? -2.042 -4.131 29.161 1.00 95.06 566 GLY A C 1
ATOM 4460 O O . GLY A 1 566 ? -2.144 -4.402 30.350 1.00 95.06 566 GLY A O 1
ATOM 4461 N N . ASP A 1 567 ? -1.880 -2.898 28.723 1.00 91.69 567 ASP A N 1
ATOM 4462 C CA . ASP A 1 567 ? -1.829 -1.751 29.615 1.00 91.69 567 ASP A CA 1
ATOM 4463 C C . ASP A 1 567 ? -3.212 -1.323 30.148 1.00 91.69 567 ASP A C 1
ATOM 4465 O O . ASP A 1 567 ? -4.214 -2.043 30.073 1.00 91.69 567 ASP A O 1
ATOM 4469 N N . SER A 1 568 ? -3.285 -0.106 30.689 1.00 87.81 568 SER A N 1
ATOM 4470 C CA . SER A 1 568 ? -4.547 0.500 31.129 1.00 87.81 568 SER A CA 1
ATOM 4471 C C . SER A 1 568 ? -5.651 0.526 30.054 1.00 87.81 568 SER A C 1
ATOM 4473 O O . SER A 1 568 ? -6.829 0.421 30.401 1.00 87.81 568 SER A O 1
ATOM 4475 N N . LEU A 1 569 ? -5.316 0.605 28.759 1.00 90.31 569 LEU A N 1
ATOM 4476 C CA . LEU A 1 569 ? -6.284 0.539 27.660 1.00 90.31 569 LEU A CA 1
ATOM 4477 C C . LEU A 1 569 ? -6.781 -0.892 27.433 1.00 90.31 569 LEU A C 1
ATOM 4479 O O . LEU A 1 569 ? -7.974 -1.087 27.200 1.00 90.31 569 LEU A O 1
ATOM 4483 N N . GLY A 1 570 ? -5.908 -1.896 27.559 1.00 92.50 570 GLY A N 1
ATOM 4484 C CA . GLY A 1 570 ? -6.314 -3.308 27.581 1.00 92.50 570 GLY A CA 1
ATOM 4485 C C . GLY A 1 570 ? -7.289 -3.601 28.727 1.00 92.50 570 GLY A C 1
ATOM 4486 O O . GLY A 1 570 ? -8.343 -4.208 28.532 1.00 92.50 570 GLY A O 1
ATOM 4487 N N . MET A 1 571 ? -7.015 -3.057 29.915 1.00 90.50 571 MET A N 1
ATOM 4488 C CA . MET A 1 571 ? -7.924 -3.169 31.059 1.00 90.50 571 MET A CA 1
ATOM 4489 C C . MET A 1 571 ? -9.272 -2.478 30.813 1.00 90.50 571 MET A C 1
ATOM 4491 O O . MET A 1 571 ? -10.319 -3.029 31.166 1.00 90.50 571 MET A O 1
ATOM 4495 N N . ASN A 1 572 ? -9.266 -1.304 30.171 1.00 88.81 572 ASN A N 1
ATOM 4496 C CA . ASN A 1 572 ? -10.491 -0.615 29.762 1.00 88.81 572 ASN A CA 1
ATOM 4497 C C . ASN A 1 572 ? -11.316 -1.450 28.778 1.00 88.81 572 ASN A C 1
ATOM 4499 O O . ASN A 1 572 ? -12.537 -1.522 28.911 1.00 88.81 572 ASN A O 1
ATOM 4503 N N . MET A 1 573 ? -10.655 -2.109 27.823 1.00 92.00 573 MET A N 1
ATOM 4504 C CA . MET A 1 573 ? -11.301 -3.008 26.868 1.00 92.00 573 MET A CA 1
ATOM 4505 C C . MET A 1 573 ? -11.985 -4.178 27.583 1.00 92.00 573 MET A C 1
ATOM 4507 O O . MET A 1 573 ? -13.152 -4.455 27.311 1.00 92.00 573 MET A O 1
ATOM 4511 N N . GLY A 1 574 ? -11.317 -4.804 28.556 1.00 93.19 574 GLY A N 1
ATOM 4512 C CA . GLY A 1 574 ? -11.909 -5.882 29.353 1.00 93.19 574 GLY A CA 1
ATOM 4513 C C . GLY A 1 574 ? -13.114 -5.435 30.184 1.00 93.19 574 GLY A C 1
ATOM 4514 O O . GLY A 1 574 ? -14.135 -6.120 30.210 1.00 93.19 574 GLY A O 1
ATOM 4515 N N . GLN A 1 575 ? -13.038 -4.268 30.833 1.00 91.31 575 GLN A N 1
ATOM 4516 C CA . GLN A 1 575 ? -14.175 -3.703 31.575 1.00 91.31 575 GLN A CA 1
ATOM 4517 C C . GLN A 1 575 ? -15.339 -3.322 30.649 1.00 91.31 575 GLN A C 1
ATOM 4519 O O . GLN A 1 575 ? -16.499 -3.490 31.023 1.00 91.31 575 GLN A O 1
ATOM 4524 N N . SER A 1 576 ? -15.051 -2.826 29.445 1.00 90.62 576 SER A N 1
ATOM 4525 C CA . SER A 1 576 ? -16.070 -2.555 28.426 1.00 90.62 576 SER A CA 1
ATOM 4526 C C . SER A 1 576 ? -16.756 -3.848 27.976 1.00 90.62 576 SER A C 1
ATOM 4528 O O . SER A 1 576 ? -17.983 -3.931 27.971 1.00 90.62 576 SER A O 1
ATOM 4530 N N . LEU A 1 577 ? -15.978 -4.900 27.70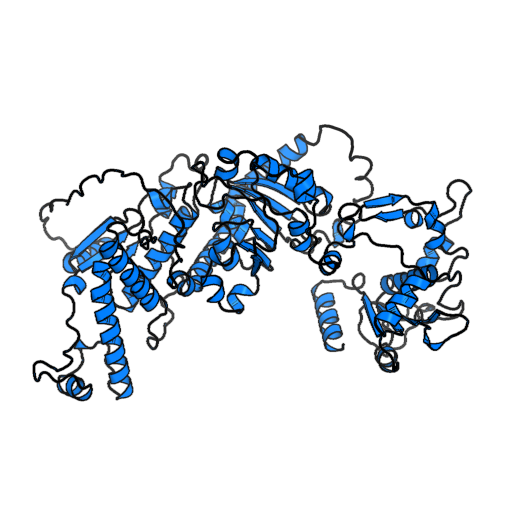2 1.00 94.06 577 LEU A N 1
ATOM 4531 C CA . LEU A 1 577 ? -16.511 -6.208 27.327 1.00 94.06 577 LEU A CA 1
ATOM 4532 C C . LEU A 1 577 ? -17.400 -6.801 28.430 1.00 94.06 577 LEU A C 1
ATOM 4534 O O . LEU A 1 577 ? -18.500 -7.258 28.136 1.00 94.06 577 LEU A O 1
ATOM 4538 N N . TRP A 1 578 ? -16.978 -6.736 29.69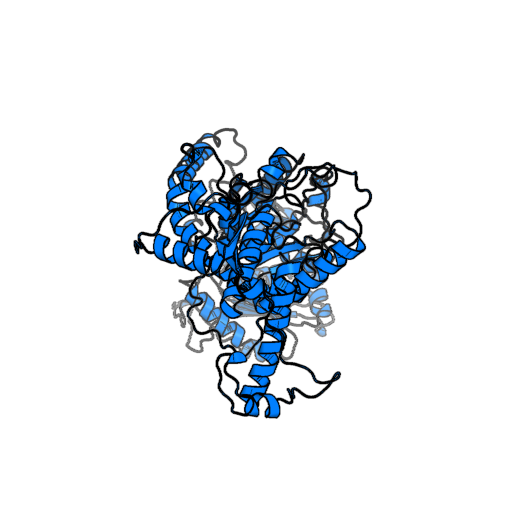6 1.00 94.06 578 TRP A N 1
ATOM 4539 C CA . TRP A 1 578 ? -17.781 -7.198 30.837 1.00 94.06 578 TRP A CA 1
ATOM 4540 C C . TRP A 1 578 ? -19.159 -6.524 30.895 1.00 94.06 578 TRP A C 1
ATOM 4542 O O . TRP A 1 578 ? -20.183 -7.192 31.047 1.00 94.06 578 TRP A O 1
ATOM 4552 N N . LYS A 1 579 ? -19.198 -5.205 30.674 1.00 91.88 579 LYS A N 1
ATOM 4553 C CA . LYS A 1 579 ? -20.445 -4.440 30.591 1.00 91.88 579 LYS A CA 1
ATOM 4554 C C . LYS A 1 579 ? -21.321 -4.882 29.418 1.00 91.88 579 LYS A C 1
ATOM 4556 O O . LYS A 1 579 ? -22.522 -5.070 29.602 1.00 91.88 579 LYS A O 1
ATOM 4561 N N . LEU A 1 580 ? -20.733 -5.087 28.237 1.00 92.44 580 LEU A N 1
ATOM 4562 C CA . LEU A 1 580 ? -21.451 -5.562 27.046 1.00 92.44 580 LEU A CA 1
ATOM 4563 C C . LEU A 1 580 ? -22.065 -6.954 27.235 1.00 92.44 580 LEU A C 1
ATOM 4565 O O . LEU A 1 580 ? -23.098 -7.257 26.642 1.00 92.44 580 LEU A O 1
ATOM 4569 N N . MET A 1 581 ? -21.477 -7.784 28.100 1.00 94.88 581 MET A N 1
ATOM 4570 C CA . MET A 1 581 ? -22.047 -9.080 28.485 1.00 94.88 581 MET A CA 1
ATOM 4571 C C . MET A 1 581 ? -23.238 -8.955 29.458 1.00 94.88 581 MET A C 1
ATOM 4573 O O . MET A 1 581 ? -23.828 -9.962 29.841 1.00 94.88 581 MET A O 1
ATOM 4577 N N . GLY A 1 582 ? -23.642 -7.730 29.814 1.00 92.88 582 GLY A N 1
ATOM 4578 C CA . GLY A 1 582 ? -24.836 -7.431 30.609 1.00 92.88 582 GLY A CA 1
ATOM 4579 C C . GLY A 1 582 ? -24.571 -7.198 32.096 1.00 92.88 582 GLY A C 1
ATOM 4580 O O . GLY A 1 582 ? -25.522 -7.097 32.873 1.00 92.88 582 GLY A O 1
ATOM 4581 N N . HIS A 1 583 ? -23.307 -7.107 32.509 1.00 93.06 583 HIS A N 1
ATOM 4582 C CA . HIS A 1 583 ? -22.939 -6.928 33.909 1.00 93.06 583 HIS A CA 1
ATOM 4583 C C . HIS A 1 583 ? -22.846 -5.442 34.297 1.00 93.06 583 HIS A C 1
ATOM 4585 O O . HIS A 1 583 ? -22.310 -4.615 33.564 1.00 93.06 583 HIS A O 1
ATOM 4591 N N . GLU A 1 584 ? -23.383 -5.089 35.467 1.00 91.12 584 GLU A N 1
ATOM 4592 C CA . GLU A 1 584 ? -23.393 -3.710 35.999 1.00 91.12 584 GLU A CA 1
ATOM 4593 C C . GLU A 1 584 ? -22.388 -3.499 37.139 1.00 91.12 584 GLU A C 1
ATOM 4595 O O . GLU A 1 584 ? -22.236 -2.387 37.649 1.00 91.12 584 GLU A O 1
ATOM 4600 N N . ASP A 1 585 ? -21.724 -4.566 37.571 1.00 89.81 585 ASP A N 1
ATOM 4601 C CA . ASP A 1 585 ? -20.698 -4.552 38.599 1.00 89.81 585 ASP A CA 1
ATOM 4602 C C . ASP A 1 585 ? -19.294 -4.469 37.994 1.00 89.81 585 ASP A C 1
ATOM 4604 O O . ASP A 1 585 ? -19.052 -4.816 36.840 1.00 89.81 585 ASP A O 1
ATOM 4608 N N . SER A 1 586 ? -18.341 -4.002 38.798 1.00 88.25 586 SER A N 1
ATOM 4609 C CA . SER A 1 586 ? -16.934 -4.011 38.408 1.00 88.25 586 SER A CA 1
ATOM 4610 C C . SER A 1 586 ? -16.415 -5.452 38.364 1.00 88.25 586 SER A C 1
ATOM 4612 O O . SER A 1 586 ? -16.531 -6.159 39.371 1.00 88.25 586 SER A O 1
ATOM 4614 N N . PRO A 1 587 ? -15.736 -5.880 37.282 1.00 89.88 587 PRO A N 1
ATOM 4615 C CA . PRO A 1 587 ? -15.101 -7.195 37.260 1.00 89.88 587 PRO A CA 1
ATOM 4616 C C . PRO A 1 587 ? -13.924 -7.265 38.250 1.00 89.88 587 PRO A C 1
ATOM 4618 O O . PRO A 1 587 ? -13.529 -8.346 38.680 1.00 89.88 587 PRO A O 1
ATOM 4621 N N . VAL A 1 588 ? -13.405 -6.112 38.690 1.00 87.12 588 VAL A N 1
ATOM 4622 C CA . VAL A 1 588 ? -12.439 -5.987 39.789 1.00 87.12 588 VAL A CA 1
ATOM 4623 C C . VAL A 1 588 ? -13.202 -5.719 41.083 1.00 87.12 588 VAL A C 1
ATOM 4625 O O . VAL A 1 588 ? -13.925 -4.727 41.193 1.00 87.12 588 VAL A O 1
ATOM 4628 N N . GLY A 1 589 ? -13.054 -6.592 42.080 1.00 80.69 589 GLY A N 1
ATOM 4629 C CA . GLY A 1 589 ? -13.706 -6.397 43.376 1.00 80.69 589 GLY A CA 1
ATOM 4630 C C . GLY A 1 589 ? -13.182 -5.139 44.093 1.00 80.69 589 GLY A C 1
ATOM 4631 O O . GLY A 1 589 ? -12.008 -4.807 43.953 1.00 80.69 589 GLY A O 1
ATOM 4632 N N . PRO A 1 590 ? -13.987 -4.471 44.940 1.00 73.69 590 PRO A N 1
ATOM 4633 C CA . PRO A 1 590 ? -13.654 -3.170 45.543 1.00 73.69 590 PRO A CA 1
ATOM 4634 C C . PRO A 1 590 ? -12.445 -3.172 46.498 1.00 73.69 590 PRO A C 1
ATOM 4636 O O . PRO A 1 590 ? -12.048 -2.120 46.986 1.00 73.69 590 PRO A O 1
ATOM 4639 N N . LYS A 1 591 ? -11.882 -4.346 46.810 1.00 76.00 591 LYS A N 1
ATOM 4640 C CA . LYS A 1 591 ? -10.717 -4.527 47.693 1.00 76.00 591 LYS A CA 1
ATOM 4641 C C . LYS A 1 591 ? -9.503 -5.131 46.977 1.00 76.00 591 LYS A C 1
ATOM 4643 O O . LYS A 1 591 ? -8.519 -5.462 47.637 1.00 76.00 591 LYS A O 1
ATOM 4648 N N . VAL A 1 592 ? -9.583 -5.363 45.666 1.00 75.06 592 VAL A N 1
ATOM 4649 C CA . VAL A 1 592 ? -8.522 -6.054 44.929 1.00 75.06 592 VAL A CA 1
ATOM 4650 C C . VAL A 1 592 ? -7.472 -5.031 44.497 1.00 75.06 592 VAL A C 1
ATOM 4652 O O . VAL A 1 592 ? -7.769 -4.116 43.740 1.00 75.06 592 VAL A O 1
ATOM 4655 N N . LYS A 1 593 ? -6.242 -5.187 45.003 1.00 73.88 593 LYS A N 1
ATOM 4656 C CA . LYS A 1 593 ? -5.105 -4.303 44.684 1.00 73.88 593 LYS A CA 1
ATOM 4657 C C . LYS A 1 593 ? -4.468 -4.588 43.325 1.00 73.88 593 LYS A C 1
ATOM 4659 O O . LYS A 1 593 ? -3.837 -3.715 42.748 1.00 73.88 593 LYS A O 1
ATOM 4664 N N . ASN A 1 594 ? -4.584 -5.827 42.850 1.00 80.38 594 ASN A N 1
ATOM 4665 C CA . ASN A 1 594 ? -4.147 -6.208 41.516 1.00 80.38 594 ASN A CA 1
ATOM 4666 C C . ASN A 1 594 ? -5.281 -5.894 40.539 1.00 80.38 594 ASN A C 1
ATOM 4668 O O . ASN A 1 594 ? -6.383 -6.419 40.684 1.00 80.38 594 ASN A O 1
ATOM 4672 N N . SER A 1 595 ? -5.010 -5.051 39.549 1.00 84.25 595 SER A N 1
ATOM 4673 C CA . SER A 1 595 ? -5.983 -4.715 38.512 1.00 84.25 595 SER A CA 1
ATOM 4674 C C . SER A 1 595 ? -6.337 -5.908 37.617 1.00 84.25 595 SER A C 1
ATOM 4676 O O . SER A 1 595 ? -7.345 -5.849 36.925 1.00 84.25 595 SER A O 1
ATOM 4678 N N . SER A 1 596 ? -5.579 -7.005 37.670 1.00 90.12 596 SER A N 1
ATOM 4679 C CA . SER A 1 596 ? -5.851 -8.245 36.942 1.00 90.12 596 SER A CA 1
ATOM 4680 C C . SER A 1 596 ? -7.021 -9.037 37.549 1.00 90.12 596 SER A C 1
ATOM 4682 O O . SER A 1 596 ? -7.135 -9.160 38.768 1.00 90.12 596 SER A O 1
ATOM 4684 N N . TRP A 1 597 ? -7.876 -9.628 36.711 1.00 93.88 597 TRP A N 1
ATOM 4685 C CA . TRP A 1 597 ? -9.101 -10.315 37.152 1.00 93.88 597 TRP A CA 1
ATOM 4686 C C . TRP A 1 597 ? -9.525 -11.450 36.217 1.00 93.88 597 TRP A C 1
ATOM 4688 O O . TRP A 1 597 ? -9.048 -11.544 35.090 1.00 93.88 597 TRP A O 1
ATOM 4698 N N . GLU A 1 598 ? -10.402 -12.325 36.713 1.00 96.06 598 GLU A N 1
ATOM 4699 C CA . GLU A 1 598 ? -11.038 -13.431 35.985 1.00 96.06 598 GLU A CA 1
ATOM 4700 C C . GLU A 1 598 ? -12.511 -13.516 36.369 1.00 96.06 598 GLU A C 1
ATOM 4702 O O . GLU A 1 598 ? -12.851 -13.447 37.558 1.00 96.06 598 GLU A O 1
ATOM 4707 N N . ARG A 1 599 ? -13.393 -13.630 35.377 1.00 96.69 599 ARG A N 1
ATOM 4708 C CA . ARG A 1 599 ? -14.841 -13.741 35.572 1.00 96.69 599 ARG A CA 1
ATOM 4709 C C . ARG A 1 599 ? -15.453 -14.683 34.546 1.00 96.69 599 ARG A C 1
ATOM 4711 O O . ARG A 1 599 ? -15.087 -14.648 33.377 1.00 96.69 599 ARG A O 1
ATOM 4718 N N . MET A 1 600 ? -16.406 -15.487 35.000 1.00 97.25 600 MET A N 1
ATOM 4719 C CA . MET A 1 600 ? -17.208 -16.354 34.141 1.00 97.25 600 MET A CA 1
ATOM 4720 C C . MET A 1 600 ? -18.429 -15.591 33.631 1.00 97.25 600 MET A C 1
ATOM 4722 O O . MET A 1 600 ? -19.146 -14.972 34.420 1.00 97.25 600 MET A O 1
ATOM 4726 N N . VAL A 1 601 ? -18.669 -15.660 32.326 1.00 97.12 601 VAL A N 1
ATOM 4727 C CA . VAL A 1 601 ? -19.904 -15.220 31.677 1.00 97.12 601 VAL A CA 1
ATOM 4728 C C . VAL A 1 601 ? -20.769 -16.449 31.458 1.00 97.12 601 VAL A C 1
ATOM 4730 O O . VAL A 1 601 ? -20.383 -17.358 30.726 1.00 97.12 601 VAL A O 1
ATOM 4733 N N . GLN A 1 602 ? -21.942 -16.454 32.087 1.00 96.75 602 GLN A N 1
ATOM 4734 C CA . GLN A 1 602 ? -22.908 -17.531 31.916 1.00 96.75 602 GLN A CA 1
ATOM 4735 C C . GLN A 1 602 ? -23.609 -17.401 30.568 1.00 96.75 602 GLN A C 1
ATOM 4737 O O . GLN A 1 602 ? -24.334 -16.426 30.335 1.00 96.75 602 GLN A O 1
ATOM 4742 N N . CYS A 1 603 ? -23.394 -18.380 29.695 1.00 95.81 603 CYS A N 1
ATOM 4743 C CA . CYS A 1 603 ? -23.973 -18.386 28.354 1.00 95.81 603 CYS A CA 1
ATOM 4744 C C . CYS A 1 603 ? -25.337 -19.066 28.315 1.00 95.81 603 CYS A C 1
ATOM 4746 O O . CYS A 1 603 ? -26.236 -18.613 27.606 1.00 95.81 603 CYS A O 1
ATOM 4748 N N . ASN A 1 604 ? -25.514 -20.109 29.124 1.00 93.12 604 ASN A N 1
ATOM 4749 C CA . ASN A 1 604 ? -26.789 -20.774 29.316 1.00 93.12 604 ASN A CA 1
ATOM 4750 C C . ASN A 1 604 ? -27.015 -21.014 30.819 1.00 93.12 604 ASN A C 1
ATOM 4752 O O . ASN A 1 604 ? -26.223 -21.725 31.434 1.00 93.12 604 ASN A O 1
ATOM 4756 N N . PRO A 1 605 ? -28.094 -20.478 31.422 1.00 91.25 605 PRO A N 1
ATOM 4757 C CA . PRO A 1 605 ? -28.399 -20.709 32.835 1.00 91.25 605 PRO A CA 1
ATOM 4758 C C . PRO A 1 605 ? -28.492 -22.193 33.216 1.00 91.25 605 PRO A C 1
ATOM 4760 O O . PRO A 1 605 ? -28.224 -22.544 34.363 1.00 91.25 605 PRO A O 1
ATOM 4763 N N . ASP A 1 606 ? -28.863 -23.048 32.259 1.00 93.94 606 ASP A N 1
ATOM 4764 C CA . ASP A 1 606 ? -29.083 -24.478 32.469 1.00 93.94 606 ASP A CA 1
ATOM 4765 C C . ASP A 1 606 ? -27.873 -25.343 32.070 1.00 93.94 606 ASP A C 1
ATOM 4767 O O . ASP A 1 606 ? -27.862 -26.541 32.356 1.00 93.94 606 ASP A O 1
ATOM 4771 N N . ASN A 1 607 ? -26.860 -24.772 31.403 1.00 91.06 607 ASN A N 1
ATOM 4772 C CA . ASN A 1 607 ? -25.686 -25.510 30.936 1.00 91.06 607 ASN A CA 1
ATOM 4773 C C . ASN A 1 607 ? -24.396 -24.687 31.053 1.00 91.06 607 ASN A C 1
ATOM 4775 O O . ASN A 1 607 ? -24.136 -23.814 30.228 1.00 91.06 607 ASN A O 1
ATOM 4779 N N . SER A 1 608 ? -23.551 -25.044 32.020 1.00 89.50 608 SER A N 1
ATOM 4780 C CA . SER A 1 608 ? -22.253 -24.397 32.225 1.00 89.50 608 SER A CA 1
ATOM 4781 C C . SER A 1 608 ? -21.182 -24.799 31.208 1.00 89.50 608 SER A C 1
ATOM 4783 O O . SER A 1 608 ? -20.112 -24.200 31.205 1.00 89.50 608 SER A O 1
ATOM 4785 N N . GLU A 1 609 ? -21.412 -25.819 30.369 1.00 89.38 609 GLU A N 1
ATOM 4786 C CA . GLU A 1 609 ? -20.429 -26.242 29.352 1.00 89.38 609 GLU A CA 1
ATOM 4787 C C . GLU A 1 609 ? -20.178 -25.166 28.288 1.00 89.38 609 GLU A C 1
ATOM 4789 O O . GLU A 1 609 ? -19.126 -25.166 27.657 1.00 89.38 609 GLU A O 1
ATOM 4794 N N . ASP A 1 610 ? -21.123 -24.239 28.113 1.00 91.94 610 ASP A N 1
ATOM 4795 C CA . ASP A 1 610 ? -21.022 -23.149 27.143 1.00 91.94 610 ASP A CA 1
ATOM 4796 C C . ASP A 1 610 ? -20.486 -21.843 27.765 1.00 91.94 610 ASP A C 1
ATOM 4798 O O . ASP A 1 610 ? -20.411 -20.829 27.073 1.00 91.94 610 ASP A O 1
ATOM 4802 N N . ASP A 1 611 ? -20.156 -21.825 29.062 1.00 96.81 611 ASP A N 1
ATOM 4803 C CA . ASP A 1 611 ? -19.731 -20.603 29.745 1.00 96.81 611 ASP A CA 1
ATOM 4804 C C . ASP A 1 611 ? -18.350 -20.128 29.272 1.00 96.81 611 ASP A C 1
ATOM 4806 O O . ASP A 1 611 ? -17.423 -20.911 29.064 1.00 96.81 611 ASP A O 1
ATOM 4810 N N . ILE A 1 612 ? -18.190 -18.807 29.168 1.00 97.81 612 ILE A N 1
ATOM 4811 C CA . ILE A 1 612 ? -16.940 -18.188 28.717 1.00 97.81 612 ILE A CA 1
ATOM 4812 C C . ILE A 1 612 ? -16.189 -17.610 29.912 1.00 97.81 612 ILE A C 1
ATOM 4814 O O . ILE A 1 612 ? -16.722 -16.780 30.653 1.00 97.81 612 ILE A O 1
ATOM 4818 N N . LEU A 1 613 ? -14.914 -17.962 30.061 1.00 98.06 613 LEU A N 1
ATOM 4819 C CA . LEU A 1 613 ? -14.013 -17.286 30.991 1.00 98.06 613 LEU A CA 1
ATOM 4820 C C . LEU A 1 613 ? -13.448 -16.013 30.348 1.00 98.06 613 LEU A C 1
ATOM 4822 O O . LEU A 1 613 ? -12.762 -16.081 29.333 1.00 98.06 613 LEU A O 1
ATOM 4826 N N . ILE A 1 614 ? -13.661 -14.849 30.956 1.00 97.94 614 ILE A N 1
ATOM 4827 C CA . ILE A 1 614 ? -12.952 -13.616 30.594 1.00 97.94 614 ILE A CA 1
ATOM 4828 C C . ILE A 1 614 ? -11.861 -13.367 31.634 1.00 97.94 614 ILE A C 1
ATOM 4830 O O . ILE A 1 614 ? -12.140 -13.226 32.826 1.00 97.94 614 ILE A O 1
ATOM 4834 N N . SER A 1 615 ? -10.616 -13.302 31.174 1.00 97.44 615 SER A N 1
ATOM 4835 C CA . SER A 1 615 ? -9.438 -12.973 31.971 1.00 97.44 615 SER A CA 1
ATOM 4836 C C . SER A 1 615 ? -8.813 -11.688 31.445 1.00 97.44 615 SER A C 1
ATOM 4838 O O . SER A 1 615 ? -8.711 -11.498 30.235 1.00 97.44 615 SER A O 1
ATOM 4840 N N . ALA A 1 616 ? -8.398 -10.803 32.346 1.00 95.94 616 ALA A N 1
ATOM 4841 C CA . ALA A 1 616 ? -7.615 -9.626 32.004 1.00 95.94 616 ALA A CA 1
ATOM 4842 C C . ALA A 1 616 ? -6.396 -9.521 32.923 1.00 95.94 616 ALA A C 1
ATOM 4844 O O . ALA A 1 616 ? -6.518 -9.645 34.150 1.00 95.94 616 ALA A O 1
ATOM 4845 N N . VAL A 1 617 ? -5.228 -9.281 32.333 1.00 95.31 617 VAL A N 1
ATOM 4846 C CA . VAL A 1 617 ? -3.963 -9.069 33.037 1.00 95.31 617 VAL A CA 1
ATOM 4847 C C . VAL A 1 617 ? -3.353 -7.756 32.594 1.00 95.31 617 VAL A C 1
ATOM 4849 O O . VAL A 1 617 ? -3.193 -7.500 31.399 1.00 95.31 617 VAL A O 1
ATOM 4852 N N . ARG A 1 618 ? -2.985 -6.936 33.578 1.00 92.00 618 ARG A N 1
ATOM 4853 C CA . ARG A 1 618 ? -2.285 -5.694 33.305 1.00 92.00 618 ARG A CA 1
ATOM 4854 C C . ARG A 1 618 ? -0.798 -5.967 33.103 1.00 92.00 618 ARG A C 1
ATOM 4856 O O . ARG A 1 618 ? -0.129 -6.424 34.019 1.00 92.00 618 ARG A O 1
ATOM 4863 N N . THR A 1 619 ? -0.262 -5.615 31.950 1.00 93.81 619 THR A N 1
ATOM 4864 C CA . THR A 1 619 ? 1.174 -5.630 31.683 1.00 93.81 619 THR A CA 1
ATOM 4865 C C . THR A 1 619 ? 1.493 -4.491 30.729 1.00 93.81 619 THR A C 1
ATOM 4867 O O . THR A 1 619 ? 1.400 -4.640 29.513 1.00 93.81 619 THR A O 1
ATOM 4870 N N . ASP A 1 620 ? 1.860 -3.335 31.289 1.00 92.06 620 ASP A N 1
ATOM 4871 C CA . ASP A 1 620 ? 1.896 -2.062 30.558 1.00 92.06 620 ASP A CA 1
ATOM 4872 C C . ASP A 1 620 ? 2.865 -2.065 29.360 1.00 92.06 620 ASP A C 1
ATOM 4874 O O . ASP A 1 620 ? 2.656 -1.328 28.399 1.00 92.06 620 ASP A O 1
ATOM 4878 N N . GLN A 1 621 ? 3.898 -2.911 29.393 1.00 92.56 621 GLN A N 1
ATOM 4879 C CA . GLN A 1 621 ? 4.887 -3.073 28.322 1.00 92.56 621 GLN A CA 1
ATOM 4880 C C . GLN A 1 621 ? 4.935 -4.501 27.767 1.00 92.56 621 GLN A C 1
ATOM 4882 O O . GLN A 1 621 ? 5.951 -4.861 27.189 1.00 92.56 621 GLN A O 1
ATOM 4887 N N . ILE A 1 622 ? 3.911 -5.339 28.009 1.00 93.06 622 ILE A N 1
ATOM 4888 C CA . ILE A 1 622 ? 3.832 -6.782 27.652 1.00 93.06 622 ILE A CA 1
ATOM 4889 C C . ILE A 1 622 ? 5.015 -7.673 28.102 1.00 93.06 622 ILE A C 1
ATOM 4891 O O . ILE A 1 622 ? 5.014 -8.881 27.877 1.00 93.06 622 ILE A O 1
ATOM 4895 N N . ILE A 1 623 ? 5.977 -7.112 28.835 1.00 90.12 623 ILE A N 1
ATOM 4896 C CA . ILE A 1 623 ? 7.109 -7.810 29.446 1.00 90.12 623 ILE A CA 1
ATOM 4897 C C . ILE A 1 623 ? 6.668 -8.448 30.765 1.00 90.12 623 ILE A C 1
ATOM 4899 O O . ILE A 1 623 ? 6.062 -7.802 31.619 1.00 90.12 623 ILE A O 1
ATOM 4903 N N . GLU A 1 624 ? 7.019 -9.715 30.962 1.00 86.62 624 GLU A N 1
ATOM 4904 C CA . GLU A 1 624 ? 6.799 -10.398 32.233 1.00 86.62 624 GLU A CA 1
ATOM 4905 C C . GLU A 1 624 ? 7.853 -9.991 33.270 1.00 86.62 624 GLU A C 1
ATOM 4907 O O . GLU A 1 624 ? 9.055 -10.012 33.002 1.00 86.62 624 GLU A O 1
ATOM 4912 N N . ASN A 1 625 ? 7.405 -9.637 34.477 1.00 86.75 625 ASN A N 1
ATOM 4913 C CA . ASN A 1 625 ? 8.291 -9.337 35.592 1.00 86.75 625 ASN A CA 1
ATOM 4914 C C . ASN A 1 625 ? 7.724 -9.892 36.907 1.00 86.75 625 ASN A C 1
ATOM 4916 O O . ASN A 1 625 ? 6.590 -9.604 37.283 1.00 86.75 625 ASN A O 1
ATOM 4920 N N . ASN A 1 626 ? 8.547 -10.662 37.621 1.00 88.69 626 ASN A N 1
ATOM 4921 C CA . ASN A 1 626 ? 8.197 -11.305 38.891 1.00 88.69 626 ASN A CA 1
ATOM 4922 C C . ASN A 1 626 ? 8.520 -10.447 40.126 1.00 88.69 626 ASN A C 1
ATOM 4924 O O . ASN A 1 626 ? 8.287 -10.871 41.259 1.00 88.69 626 ASN A O 1
ATOM 4928 N N . GLN A 1 627 ? 9.087 -9.253 39.941 1.00 90.50 627 GLN A N 1
ATOM 4929 C CA . GLN A 1 627 ? 9.304 -8.304 41.028 1.00 90.50 627 GLN A CA 1
ATOM 4930 C C . GLN A 1 627 ? 7.963 -7.779 41.567 1.00 90.50 627 GLN A C 1
ATOM 4932 O O . GLN A 1 627 ? 7.008 -7.627 40.801 1.00 90.50 627 GLN A O 1
ATOM 4937 N N . PRO A 1 628 ? 7.879 -7.483 42.876 1.00 87.00 628 PRO A N 1
ATOM 4938 C CA . PRO A 1 628 ? 6.638 -7.063 43.513 1.00 87.00 628 PRO A CA 1
ATOM 4939 C C . PRO A 1 628 ? 6.099 -5.752 42.928 1.00 87.00 628 PRO A C 1
ATOM 4941 O O . PRO A 1 628 ? 6.857 -4.832 42.626 1.00 87.00 628 PRO A O 1
ATOM 4944 N N . VAL A 1 629 ? 4.771 -5.666 42.846 1.00 85.00 629 VAL A N 1
ATOM 4945 C CA . VAL A 1 629 ? 4.023 -4.493 42.381 1.00 85.00 629 VAL A CA 1
ATOM 4946 C C . VAL A 1 629 ? 3.067 -4.027 43.478 1.00 85.00 629 VAL A C 1
ATOM 4948 O O . VAL A 1 629 ? 2.385 -4.850 44.090 1.00 85.00 629 VAL A O 1
ATOM 4951 N N . ASP A 1 630 ? 2.987 -2.716 43.716 1.00 82.94 630 ASP A N 1
ATOM 4952 C CA . ASP A 1 630 ? 2.030 -2.111 44.656 1.00 82.94 630 ASP A CA 1
ATOM 4953 C C . ASP A 1 630 ? 1.498 -0.790 44.073 1.00 82.94 630 ASP A C 1
ATOM 4955 O O . ASP A 1 630 ? 2.186 0.230 44.115 1.00 82.94 630 ASP A O 1
ATOM 4959 N N . GLU A 1 631 ? 0.286 -0.804 43.499 1.00 78.69 631 GLU A N 1
ATOM 4960 C CA . GLU A 1 631 ? -0.318 0.384 42.869 1.00 78.69 631 GLU A CA 1
ATOM 4961 C C . GLU A 1 631 ? -0.549 1.528 43.877 1.00 78.69 631 GLU A C 1
ATOM 4963 O O . GLU A 1 631 ? -0.321 2.684 43.533 1.00 78.69 631 GLU A O 1
ATOM 4968 N N . GLU A 1 632 ? -0.922 1.226 45.129 1.00 79.25 632 GLU A N 1
ATOM 4969 C CA . GLU A 1 632 ? -1.202 2.234 46.170 1.00 79.25 632 GLU A CA 1
ATOM 4970 C C . GLU A 1 632 ? 0.063 2.959 46.635 1.00 79.25 632 GLU A C 1
ATOM 4972 O O . GLU A 1 632 ? 0.024 4.143 46.965 1.00 79.25 632 GLU A O 1
ATOM 4977 N N . LYS A 1 633 ? 1.184 2.234 46.687 1.00 86.19 633 LYS A N 1
ATOM 4978 C CA . LYS A 1 633 ? 2.493 2.790 47.053 1.00 86.19 633 LYS A CA 1
ATOM 4979 C C . LYS A 1 633 ? 3.305 3.246 45.843 1.00 86.19 633 LYS A C 1
ATOM 4981 O O . LYS A 1 633 ? 4.470 3.596 46.009 1.00 86.19 633 LYS A O 1
ATOM 4986 N N . GLU A 1 634 ? 2.719 3.181 44.647 1.00 83.19 634 GLU A N 1
ATOM 4987 C CA . GLU A 1 634 ? 3.381 3.460 43.371 1.00 83.19 634 GLU A CA 1
ATOM 4988 C C . GLU A 1 634 ? 4.675 2.649 43.153 1.00 83.19 634 GLU A C 1
ATOM 4990 O O . GLU A 1 634 ? 5.604 3.096 42.478 1.00 83.19 634 GLU A O 1
ATOM 4995 N N . ILE A 1 635 ? 4.746 1.429 43.701 1.00 87.00 635 ILE A N 1
ATOM 4996 C CA . ILE A 1 635 ? 5.873 0.519 43.474 1.00 87.00 635 ILE A CA 1
ATOM 4997 C C . ILE A 1 635 ? 5.693 -0.115 42.098 1.00 87.00 635 ILE A C 1
ATOM 4999 O O . ILE A 1 635 ? 4.885 -1.027 41.906 1.00 87.00 635 ILE A O 1
ATOM 5003 N N . LYS A 1 636 ? 6.464 0.408 41.149 1.00 90.19 636 LYS A N 1
ATOM 5004 C CA . LYS A 1 636 ? 6.561 -0.037 39.760 1.00 90.19 636 LYS A CA 1
ATOM 5005 C C . LYS A 1 636 ? 7.689 -1.053 39.626 1.00 90.19 636 LYS A C 1
ATOM 5007 O O . LYS A 1 636 ? 8.756 -0.859 40.206 1.00 90.19 636 LYS A O 1
ATOM 5012 N N . ASN A 1 637 ? 7.468 -2.110 38.853 1.00 89.00 637 ASN A N 1
ATOM 5013 C CA . ASN A 1 637 ? 8.495 -3.111 38.553 1.00 89.00 637 ASN A CA 1
ATOM 5014 C C . ASN A 1 637 ? 8.998 -3.046 37.101 1.00 89.00 637 ASN A C 1
ATOM 5016 O O . ASN A 1 637 ? 10.003 -3.662 36.766 1.00 89.00 637 ASN A O 1
ATOM 5020 N N . CYS A 1 638 ? 8.348 -2.268 36.241 1.00 86.50 638 CYS A N 1
ATOM 5021 C CA . CYS A 1 638 ? 8.846 -1.889 34.921 1.00 86.50 638 CYS A CA 1
ATOM 5022 C C . CYS A 1 638 ? 8.724 -0.364 34.769 1.00 86.50 638 CYS A C 1
ATOM 5024 O O . CYS A 1 638 ? 8.691 0.348 35.775 1.00 86.50 638 CYS A O 1
ATOM 5026 N N . TYR A 1 639 ? 8.652 0.178 33.545 1.00 84.50 639 TYR A N 1
ATOM 5027 C CA . TYR A 1 639 ? 8.379 1.617 33.378 1.00 84.50 639 TYR A CA 1
ATOM 5028 C C . TYR A 1 639 ? 7.084 2.047 34.098 1.00 84.50 639 TYR A C 1
ATOM 5030 O O . TYR A 1 639 ? 6.975 3.158 34.627 1.00 84.50 639 TYR A O 1
ATOM 5038 N N . ALA A 1 640 ? 6.124 1.126 34.159 1.00 87.06 640 ALA A N 1
ATOM 5039 C CA . ALA A 1 640 ? 4.903 1.242 34.931 1.00 87.06 640 ALA A CA 1
ATOM 5040 C C . ALA A 1 640 ? 4.621 -0.086 35.663 1.00 87.06 640 ALA A C 1
ATOM 5042 O O . ALA A 1 640 ? 5.411 -0.475 36.526 1.00 87.06 640 ALA A O 1
ATOM 5043 N N . TYR A 1 641 ? 3.532 -0.784 35.348 1.00 89.44 641 TYR A N 1
ATOM 5044 C CA . TYR A 1 641 ? 3.119 -1.980 36.082 1.00 89.44 641 TYR A CA 1
ATOM 5045 C C . TYR A 1 641 ? 3.109 -3.206 35.164 1.00 89.44 641 TYR A C 1
ATOM 5047 O O . TYR A 1 641 ? 2.384 -3.240 34.170 1.00 89.44 641 TYR A O 1
ATOM 5055 N N . CYS A 1 642 ? 3.912 -4.216 35.499 1.00 91.56 642 CYS A N 1
ATOM 5056 C CA . CYS A 1 642 ? 4.040 -5.444 34.722 1.00 91.56 642 CYS A CA 1
ATOM 5057 C C . CYS A 1 642 ? 3.750 -6.647 35.617 1.00 91.56 642 CYS A C 1
ATOM 5059 O O . CYS A 1 642 ? 4.542 -6.964 36.499 1.00 91.56 642 CYS A O 1
ATOM 5061 N N . TYR A 1 643 ? 2.610 -7.307 35.426 1.00 91.69 643 TYR A N 1
ATOM 5062 C CA . TYR A 1 643 ? 2.246 -8.473 36.226 1.00 91.69 643 TYR A CA 1
ATOM 5063 C C . TYR A 1 643 ? 2.621 -9.782 35.502 1.00 91.69 643 TYR A C 1
ATOM 5065 O O . TYR A 1 643 ? 2.607 -9.819 34.266 1.00 91.69 643 TYR A O 1
ATOM 5073 N N . PRO A 1 644 ? 2.945 -10.862 36.242 1.00 91.75 644 PRO A N 1
ATOM 5074 C CA . PRO A 1 644 ? 3.124 -12.191 35.663 1.00 91.75 644 PRO A CA 1
ATOM 5075 C C . PRO A 1 644 ? 1.855 -12.668 34.959 1.00 91.75 644 PRO A C 1
ATOM 5077 O O . PRO A 1 644 ? 0.749 -12.502 35.484 1.00 91.75 644 PRO A O 1
ATOM 5080 N N . TRP A 1 645 ? 2.009 -13.257 33.775 1.00 94.38 645 TRP A N 1
ATOM 5081 C CA . TRP A 1 645 ? 0.868 -13.622 32.930 1.00 94.38 645 TRP A CA 1
ATOM 5082 C C . TRP A 1 645 ? 1.054 -14.933 32.169 1.00 94.38 645 TRP A C 1
ATOM 5084 O O . TRP A 1 645 ? 0.044 -15.550 31.835 1.00 94.38 645 TRP A O 1
ATOM 5094 N N . ILE A 1 646 ? 2.290 -15.398 31.943 1.00 94.50 646 ILE A N 1
ATOM 5095 C CA . ILE A 1 646 ? 2.554 -16.591 31.125 1.00 94.50 646 ILE A CA 1
ATOM 5096 C C . ILE A 1 646 ? 1.948 -17.833 31.776 1.00 94.50 646 ILE A C 1
ATOM 5098 O O . ILE A 1 646 ? 1.175 -18.543 31.141 1.00 94.50 646 ILE A O 1
ATOM 5102 N N . GLU A 1 647 ? 2.220 -18.066 33.062 1.00 93.81 647 GLU A N 1
ATOM 5103 C CA . GLU A 1 647 ? 1.647 -19.201 33.803 1.00 93.81 647 GLU A CA 1
ATOM 5104 C C . GLU A 1 647 ? 0.114 -19.137 33.835 1.00 93.81 647 GLU A C 1
ATOM 5106 O O . GLU A 1 647 ? -0.572 -20.148 33.710 1.00 93.81 647 GLU A O 1
ATOM 5111 N N . ARG A 1 648 ? -0.452 -17.931 33.921 1.00 94.00 648 ARG A N 1
ATOM 5112 C CA . ARG A 1 648 ? -1.902 -17.723 33.936 1.00 94.00 648 ARG A CA 1
ATOM 5113 C C . ARG A 1 648 ? -2.544 -18.006 32.576 1.00 94.00 648 ARG A C 1
ATOM 5115 O O . ARG A 1 648 ? -3.644 -18.549 32.505 1.00 94.00 648 ARG A O 1
ATOM 5122 N N . TYR A 1 649 ? -1.858 -17.657 31.493 1.00 95.56 649 TYR A N 1
ATOM 5123 C CA . TYR A 1 649 ? -2.266 -18.034 30.148 1.00 95.56 649 TYR A CA 1
ATOM 5124 C C . TYR A 1 649 ? -2.146 -19.554 29.956 1.00 95.56 649 TYR A C 1
ATOM 5126 O O . TYR A 1 649 ? -3.135 -20.189 29.599 1.00 95.56 649 TYR A O 1
ATOM 5134 N N . ALA A 1 650 ? -0.993 -20.143 30.279 1.00 95.38 650 ALA A N 1
ATOM 5135 C CA . ALA A 1 650 ? -0.678 -21.550 30.030 1.00 95.38 650 ALA A CA 1
ATOM 5136 C C . ALA A 1 650 ? -1.419 -22.555 30.931 1.00 95.38 650 ALA A C 1
ATOM 5138 O O . ALA A 1 650 ? -1.565 -23.710 30.551 1.00 95.38 650 ALA A O 1
ATOM 5139 N N . SER A 1 651 ? -1.883 -22.148 32.114 1.00 96.12 651 SER A N 1
ATOM 5140 C CA . SER A 1 651 ? -2.571 -23.038 33.071 1.00 96.12 651 SER A CA 1
ATOM 5141 C C . SER A 1 651 ? -4.036 -23.337 32.736 1.00 96.12 651 SER A C 1
ATOM 5143 O O . SER A 1 651 ? -4.707 -24.028 33.498 1.00 96.12 651 SER A O 1
ATOM 5145 N N . TYR A 1 652 ? -4.559 -22.805 31.632 1.00 97.38 652 TYR A N 1
ATOM 5146 C CA . TYR A 1 652 ? -5.926 -23.067 31.198 1.00 97.38 652 TYR A CA 1
ATOM 5147 C C . TYR A 1 652 ? -5.948 -24.125 30.101 1.00 97.38 652 TYR A C 1
ATOM 5149 O O . TYR A 1 652 ? -5.368 -23.927 29.038 1.00 97.38 652 TYR A O 1
ATOM 5157 N N . ASP A 1 653 ? -6.677 -25.208 30.351 1.00 95.44 653 ASP A N 1
ATOM 5158 C CA . ASP A 1 653 ? -6.701 -26.393 29.487 1.00 95.44 653 ASP A CA 1
ATOM 5159 C C . ASP A 1 653 ? -7.586 -26.248 28.226 1.00 95.44 653 ASP A C 1
ATOM 5161 O O . ASP A 1 653 ? -7.710 -27.200 27.459 1.00 95.44 653 ASP A O 1
ATOM 5165 N N . GLY A 1 654 ? -8.228 -25.092 28.006 1.00 95.31 654 GLY A N 1
ATOM 5166 C CA . GLY A 1 654 ? -9.142 -24.850 26.879 1.00 95.31 654 GLY A CA 1
ATOM 5167 C C . GLY A 1 654 ? -8.633 -23.845 25.839 1.00 95.31 654 GLY A C 1
ATOM 5168 O O . GLY A 1 654 ? -7.696 -23.074 26.070 1.00 95.31 654 GLY A O 1
ATOM 5169 N N . ASP A 1 655 ? -9.316 -23.790 24.697 1.00 97.31 655 ASP A N 1
ATOM 5170 C CA . ASP A 1 655 ? -8.961 -22.871 23.617 1.00 97.31 655 ASP A CA 1
ATOM 5171 C C . ASP A 1 655 ? -9.266 -21.416 23.995 1.00 97.31 655 ASP A C 1
ATOM 5173 O O . ASP A 1 655 ? -10.301 -21.078 24.585 1.00 97.31 655 ASP A O 1
ATOM 5177 N N . THR A 1 656 ? -8.319 -20.535 23.670 1.00 97.56 656 THR A N 1
ATOM 5178 C CA . THR A 1 656 ? -8.302 -19.150 24.142 1.00 97.56 656 THR A CA 1
ATOM 5179 C C . THR A 1 656 ? -8.234 -18.162 22.987 1.00 97.56 656 THR A C 1
ATOM 5181 O O . THR A 1 656 ? -7.304 -18.195 22.185 1.00 97.56 656 THR A O 1
ATOM 5184 N N . LEU A 1 657 ? -9.159 -17.202 22.971 1.00 97.31 657 LEU A N 1
ATOM 5185 C CA . LEU A 1 657 ? -8.995 -15.959 22.229 1.00 97.31 657 LEU A CA 1
ATOM 5186 C C . LEU A 1 657 ? -8.046 -15.040 23.003 1.00 97.31 657 LEU A C 1
ATOM 5188 O O . LEU A 1 657 ? -8.422 -14.465 24.026 1.00 97.31 657 LEU A O 1
ATOM 5192 N N . PHE A 1 658 ? -6.816 -14.907 22.520 1.00 96.88 658 PHE A N 1
ATOM 5193 C CA . PHE A 1 658 ? -5.801 -14.059 23.136 1.00 96.88 658 PHE A CA 1
ATOM 5194 C C . PHE A 1 658 ? -5.779 -12.669 22.487 1.00 96.88 658 PHE A C 1
ATOM 5196 O O . PHE A 1 658 ? -5.636 -12.543 21.272 1.00 96.88 658 PHE A O 1
ATOM 5203 N N . ILE A 1 659 ? -5.939 -11.621 23.296 1.00 96.31 659 ILE A N 1
ATOM 5204 C CA . ILE A 1 659 ? -5.972 -10.221 22.859 1.00 96.31 659 ILE A CA 1
ATOM 5205 C C . ILE A 1 659 ? -4.862 -9.476 23.590 1.00 96.31 659 ILE A C 1
ATOM 5207 O O . ILE A 1 659 ? -4.908 -9.365 24.812 1.00 96.31 659 ILE A O 1
ATOM 5211 N N . ALA A 1 660 ? -3.894 -8.935 22.853 1.00 95.62 660 ALA A N 1
ATOM 5212 C CA . ALA A 1 660 ? -2.787 -8.176 23.423 1.00 95.62 660 ALA A CA 1
ATOM 5213 C C . ALA A 1 660 ? -2.810 -6.705 22.988 1.00 95.62 660 ALA A C 1
ATOM 5215 O O . ALA A 1 660 ? -3.097 -6.404 21.829 1.00 95.62 660 ALA A O 1
ATOM 5216 N N . ASN A 1 661 ? -2.504 -5.787 23.907 1.00 93.12 661 ASN A N 1
ATOM 5217 C CA . ASN A 1 661 ? -2.400 -4.354 23.628 1.00 93.12 661 ASN A CA 1
ATOM 5218 C C . ASN A 1 661 ? -1.281 -3.692 24.447 1.00 93.12 661 ASN A C 1
ATOM 5220 O O . ASN A 1 661 ? -1.176 -3.896 25.653 1.00 93.12 661 ASN A O 1
ATOM 5224 N N . THR A 1 662 ? -0.480 -2.846 23.808 1.00 92.12 662 THR A N 1
ATOM 5225 C CA . THR A 1 662 ? 0.473 -1.950 24.466 1.00 92.12 662 THR A CA 1
ATOM 5226 C C . THR A 1 662 ? 0.835 -0.796 23.526 1.00 92.12 662 THR A C 1
ATOM 5228 O O . THR A 1 662 ? 0.662 -0.903 22.313 1.00 92.12 662 THR A O 1
ATOM 5231 N N . GLY A 1 663 ? 1.352 0.309 24.060 1.00 86.38 663 GLY A N 1
ATOM 5232 C CA . GLY A 1 663 ? 1.808 1.434 23.235 1.00 86.38 663 GLY A CA 1
ATOM 5233 C C . GLY A 1 663 ? 2.143 2.693 24.037 1.00 86.38 663 GLY A C 1
ATOM 5234 O O . GLY A 1 663 ? 3.311 3.079 24.074 1.00 86.38 663 GLY A O 1
ATOM 5235 N N . PRO A 1 664 ? 1.171 3.302 24.746 1.00 86.06 664 PRO A N 1
ATOM 5236 C CA . PRO A 1 664 ? 1.343 4.544 25.514 1.00 86.06 664 PRO A CA 1
ATOM 5237 C C . PRO A 1 664 ? 2.522 4.585 26.499 1.00 86.06 664 PRO A C 1
ATOM 5239 O O . PRO A 1 664 ? 2.943 5.661 26.919 1.00 86.06 664 PRO A O 1
ATOM 5242 N N . HIS A 1 665 ? 3.040 3.425 26.904 1.00 88.81 665 HIS A N 1
ATOM 5243 C CA . HIS A 1 665 ? 4.113 3.285 27.888 1.00 88.81 665 HIS A CA 1
ATOM 5244 C C . HIS A 1 665 ? 5.510 3.103 27.274 1.00 88.81 665 HIS A C 1
ATOM 5246 O O . HIS A 1 665 ? 6.471 2.835 28.001 1.00 88.81 665 HIS A O 1
ATOM 5252 N N . PHE A 1 666 ? 5.651 3.272 25.958 1.00 87.44 666 PHE A N 1
ATOM 5253 C CA . PHE A 1 666 ? 6.945 3.303 25.284 1.00 87.44 666 PHE A CA 1
ATOM 5254 C C . PHE A 1 666 ? 7.345 4.733 24.931 1.00 87.44 666 PHE A C 1
ATOM 5256 O O . PHE A 1 666 ? 6.582 5.498 24.357 1.00 87.44 666 PHE A O 1
ATOM 5263 N N . GLN A 1 667 ? 8.577 5.094 25.289 1.00 84.88 667 GLN A N 1
ATOM 5264 C CA . GLN A 1 667 ? 9.135 6.425 25.023 1.00 84.88 667 GLN A CA 1
ATOM 5265 C C . GLN A 1 667 ? 9.737 6.554 23.618 1.00 84.88 667 GLN A C 1
ATOM 5267 O O . GLN A 1 667 ? 10.055 7.660 23.194 1.00 84.88 667 GLN A O 1
ATOM 5272 N N . SER A 1 668 ? 9.964 5.432 22.933 1.00 83.06 668 SER A N 1
ATOM 5273 C CA . SER A 1 668 ? 10.539 5.386 21.590 1.00 83.06 668 SER A CA 1
ATOM 5274 C C . SER A 1 668 ? 10.043 4.157 20.833 1.00 83.06 668 SER A C 1
ATOM 5276 O O . SER A 1 668 ? 9.726 3.133 21.449 1.00 83.06 668 SER A O 1
ATOM 5278 N N . HIS A 1 669 ? 10.018 4.260 19.502 1.00 79.06 669 HIS A N 1
ATOM 5279 C CA . HIS A 1 669 ? 9.622 3.174 18.608 1.00 79.06 669 HIS A CA 1
ATOM 5280 C C . HIS A 1 669 ? 10.511 1.932 18.782 1.00 79.06 669 HIS A C 1
ATOM 5282 O O . HIS A 1 669 ? 9.982 0.847 18.982 1.00 79.06 669 HIS A O 1
ATOM 5288 N N . ASP A 1 670 ? 11.837 2.086 18.863 1.00 81.50 670 ASP A N 1
ATOM 5289 C CA . ASP A 1 670 ? 12.767 0.952 19.023 1.00 81.50 670 ASP A CA 1
ATOM 5290 C C . ASP A 1 670 ? 12.490 0.107 20.274 1.00 81.50 670 ASP A C 1
ATOM 5292 O O . ASP A 1 670 ? 12.600 -1.116 20.252 1.00 81.50 670 ASP A O 1
ATOM 5296 N N . LYS A 1 671 ? 12.110 0.752 21.388 1.00 86.12 671 LYS A N 1
ATOM 5297 C CA . LYS A 1 671 ? 11.769 0.041 22.630 1.00 86.12 671 LYS A CA 1
ATOM 5298 C C . LYS A 1 671 ? 10.444 -0.703 22.502 1.00 86.12 671 LYS A C 1
ATOM 5300 O O . LYS A 1 671 ? 10.321 -1.789 23.059 1.00 86.12 671 LYS A O 1
ATOM 5305 N N . PHE A 1 672 ? 9.472 -0.107 21.810 1.00 89.25 672 PHE A N 1
ATOM 5306 C CA . PHE A 1 672 ? 8.206 -0.763 21.492 1.00 89.25 672 PHE A CA 1
ATOM 5307 C C . PHE A 1 672 ? 8.446 -1.981 20.596 1.00 89.25 672 PHE A C 1
ATOM 5309 O O . PHE A 1 672 ? 8.005 -3.070 20.946 1.00 89.25 672 PHE A O 1
ATOM 5316 N N . GLN A 1 673 ? 9.205 -1.814 19.509 1.00 85.81 673 GLN A N 1
ATOM 5317 C CA . GLN A 1 673 ? 9.528 -2.884 18.569 1.00 85.81 673 GLN A CA 1
ATOM 5318 C C . GLN A 1 673 ? 10.255 -4.036 19.270 1.00 85.81 673 GLN A C 1
ATOM 5320 O O . GLN A 1 673 ? 9.806 -5.171 19.185 1.00 85.81 673 GLN A O 1
ATOM 5325 N N . ALA A 1 674 ? 11.299 -3.749 20.055 1.00 87.75 674 ALA A N 1
ATOM 5326 C CA . ALA A 1 674 ? 12.038 -4.781 20.782 1.00 87.75 674 ALA A CA 1
ATOM 5327 C C . ALA A 1 674 ? 11.160 -5.560 21.780 1.00 87.75 674 ALA A C 1
ATOM 5329 O O . ALA A 1 674 ? 11.276 -6.780 21.883 1.00 87.75 674 ALA A O 1
ATOM 5330 N N . ALA A 1 675 ? 10.270 -4.875 22.508 1.00 88.94 675 ALA A N 1
ATOM 5331 C CA . ALA A 1 675 ? 9.346 -5.531 23.432 1.00 88.94 675 ALA A CA 1
ATOM 5332 C C . ALA A 1 675 ? 8.281 -6.360 22.697 1.00 88.94 675 ALA A C 1
ATOM 5334 O O . ALA A 1 675 ? 7.911 -7.435 23.168 1.00 88.94 675 ALA A O 1
ATOM 5335 N N . LEU A 1 676 ? 7.802 -5.878 21.546 1.00 90.69 676 LEU A N 1
ATOM 5336 C CA . LEU A 1 676 ? 6.860 -6.601 20.699 1.00 90.69 676 LEU A CA 1
ATOM 5337 C C . LEU A 1 676 ? 7.505 -7.853 20.095 1.00 90.69 676 LEU A C 1
ATOM 5339 O O . LEU A 1 676 ? 6.892 -8.914 20.141 1.00 90.69 676 LEU A O 1
ATOM 5343 N N . ASP A 1 677 ? 8.740 -7.757 19.605 1.00 88.31 677 ASP A N 1
ATOM 5344 C CA . ASP A 1 677 ? 9.500 -8.892 19.074 1.00 88.31 677 ASP A CA 1
ATOM 5345 C C . ASP A 1 677 ? 9.737 -9.953 20.160 1.00 88.31 677 ASP A C 1
ATOM 5347 O O . ASP A 1 677 ? 9.520 -11.143 19.928 1.00 88.31 677 ASP A O 1
ATOM 5351 N N . GLU A 1 678 ? 10.120 -9.536 21.375 1.00 90.56 678 GLU A N 1
ATOM 5352 C CA . GLU A 1 678 ? 10.281 -10.446 22.518 1.00 90.56 678 GLU A CA 1
ATOM 5353 C C . GLU A 1 678 ? 8.959 -11.129 22.894 1.00 90.56 678 GLU A C 1
ATOM 5355 O O . GLU A 1 678 ? 8.930 -12.323 23.191 1.00 90.56 678 GLU A O 1
ATOM 5360 N N . PHE A 1 679 ? 7.859 -10.378 22.886 1.00 92.38 679 PHE A N 1
ATOM 5361 C CA . PHE A 1 679 ? 6.529 -10.904 23.160 1.00 92.38 679 PHE A CA 1
ATOM 5362 C C . PHE A 1 679 ? 6.074 -11.910 22.098 1.00 92.38 679 PHE A C 1
ATOM 5364 O O . PHE A 1 679 ? 5.630 -12.998 22.457 1.00 92.38 679 PHE A O 1
ATOM 5371 N N . VAL A 1 680 ? 6.227 -11.587 20.810 1.00 89.94 680 VAL A N 1
ATOM 5372 C CA . VAL A 1 680 ? 5.885 -12.489 19.699 1.00 89.94 680 VAL A CA 1
ATOM 5373 C C . VAL A 1 680 ? 6.733 -13.756 19.747 1.00 89.94 680 VAL A C 1
ATOM 5375 O O . VAL A 1 680 ? 6.214 -14.826 19.472 1.00 89.94 680 VAL A O 1
ATOM 5378 N N . ALA A 1 681 ? 8.005 -13.673 20.146 1.00 89.38 681 ALA A N 1
ATOM 5379 C CA . ALA A 1 681 ? 8.863 -14.848 20.295 1.00 89.38 681 ALA A CA 1
ATOM 5380 C C . ALA A 1 681 ? 8.462 -15.780 21.460 1.00 89.38 681 ALA A C 1
ATOM 5382 O O . ALA A 1 681 ? 8.922 -16.921 21.510 1.00 89.38 681 ALA A O 1
ATOM 5383 N N . LYS A 1 682 ? 7.665 -15.294 22.422 1.00 86.06 682 LYS A N 1
ATOM 5384 C CA . LYS A 1 682 ? 7.196 -16.059 23.592 1.00 86.06 682 LYS A CA 1
ATOM 5385 C C . LYS A 1 682 ? 5.842 -16.741 23.381 1.00 86.06 682 LYS A C 1
ATOM 5387 O O . LYS A 1 682 ? 5.556 -17.696 24.103 1.00 86.06 682 LYS A O 1
ATOM 5392 N N . ILE A 1 683 ? 5.017 -16.212 22.477 1.00 82.69 683 ILE A N 1
ATOM 5393 C CA . ILE A 1 683 ? 3.723 -16.782 22.068 1.00 82.69 683 ILE A CA 1
ATOM 5394 C C . ILE A 1 683 ? 3.970 -17.845 21.001 1.00 82.69 683 ILE A C 1
ATOM 5396 O O . ILE A 1 683 ? 3.333 -18.917 21.106 1.00 82.69 683 ILE A O 1
#

Foldseek 3Di:
DLVLLQLLLVLLVLFLVLCLVLVVVVNDDPGPVPQDPVSCVVSQQDPDDPPGPHRSDDPPSLQWAKEFEDDQCLLQVLQAQVLSLLLLLLLVLCQVLCVLRVSRYHYWQDSLVVCVVDPPNVPGFGGQSNLFDRDLDDDPVPDDDNNDPQPSSVQSNVLSVLQVVQCVVPVDRPACNSNPNDDRPIDTDGNVRVVVVVCVVVVNDDDDDDDDDDDDDDDDDDDDDDDDDDDDQHADTLNVQSCLVSLLVSVVVSLVVCVVVCCVPCVVVVVVVVVVVVVVVPPDDDCPVPPPPPPPPCPPQLPFDQAEEEEEWDFQEGNCDDPVGVFTKDFALVVCLLQPDLSGAEYEHEYELSNVPNPPQSVVSSVVSQVSCCVLNVNHHYDYHHHSHLSVVLSSLQAHLEYEYERHCSSVSSQLNRPHQAYEYEYACSVHVCVVVHDCVSCVRYHYDYCVRGPMDGSNPDPNLPRNLDDPPPDPVSLVSCPPRAWDKDFAQPCLQLQDFPDQADDDVSVVVVPDDADPVRNHDRVSRIDTFRVSHPSSTDDQCALLNVLVVCVVVQHQEEEFEEASVSLVVLQRVCSRPVDNYGQADPPDQASWHKDWRDNDPVDCVSIHIYTYHHAQLLDADPDDDGVVVQDDPPLHHGYHPPCVVVVDPGHYNYHYDYDPSDPHPVSSVVSVVVNVVSD

pLDDT: mean 75.63, std 18.06, range [23.19, 98.38]

=== Feature glossary ===
A reading guide for the features in this record.

Start from the sequence.

  · Sequence gives the chain of amino acids in standard one-letter code (A=alanine, C=cysteine, …, Y=tyrosine), read N→C. It is the only feature that is directly encoded by the gene; all structural features are derived from the folded form of this sequence.

Fold it, and you get atomic coordinates and the backbone conformation that goes with them.

  · The mmCIF table is the protein's shape written out atom by atom. For each backbone N, Cα, C, and carbonyl O, it records an (x, y, z) coordinate triple in Å plus the residue type, chain letter, and residue number.

  · Backbone dihedral angles. Every residue except chain termini has a φ (preceding-C → N → Cα → C) and a ψ (N → Cα → C → next-N). They are reported in degrees following the IUPAC sign convention. Secondary structure is essentially a statement about which (φ, ψ) basin each residue occupies.

  · DSSP 8-state secondary structure assigns each residue one of H (α-helix), G (3₁₀-helix), I (π-helix), E (extended β-strand), B (isolated β-bridge), T (hydrogen-bonded turn), S (bend), or '-' (coil). The assignment is computed from backbone hydrogen-bond geometry via the Kabsch–Sander algorithm.

  · P-SEA three-state annotation labels each residue as helix, strand, or coil based purely on the geometry of the Cα trace. It serves as a fallback when the full backbone (and thus DSSP) is unavailable.

Summarize the fold with a handful of shape descriptors and a per-residue structural alphabet.

  · Radius of gyration (Rg) is the root-mean-square distance of Cα atoms from their centroid — a single number for overall size and compactness. A globular domain of N residues has Rg ≈ 2.2·N^0.38 Å; an extended or disordered chain has a much larger Rg. The Cα contact count is the number of residue pairs whose Cα atoms are within 8 Å and are more than four positions apart in sequence — a standard proxy for tertiary packing density. The bounding box is the smallest axis-aligned box enclosing all Cα atoms.

  · Foldseek's 3Di representation compresses backbone geometry into a per-residue letter drawn from a learned twenty-state alphabet. It captures the tertiary interaction pattern around each residue — which residues are packed against it in space, regardless of where they are in sequence.

  · Accessible surface area quantifies burial. A residue with SASA near zero is packed into the hydrophobic core; one with SASA >100 Å² sits on the surface. Computed here via the Shrake–Rupley numerical algorithm with a 1.4 Å probe.

Ask how reliable the model is.

  · For AlphaFold models, the B-factor field carries pLDDT — the model's own estimate of local accuracy on a 0–100 scale. Regions with pLDDT<50 should be treated as essentially unmodeled; they often correspond to intrinsically disordered segments.

  · For experimental (PDB) structures, the B-factor (temperature factor) quantifies the positional spread of each atom in the crystal — a combination of thermal vibration and static disorder — in units of Å². High B-factors mark flexible loops or poorly resolved regions; low B-factors mark the rigid, well-ordered core.

  · PAE(i, j) answers: if I align the predicted and true structures on residue i, how far off (in Å) do I expect residue j to be? A block-diagonal PAE matrix with low values on the blocks and high values off-diagonal is the signature of a multi-domain protein with confidently predicted domains but uncertain inter-domain orientation.

Place it in context: what it resembles, what it is annotated as, and how it looks.

  · Structural nearest neighbors (via Foldseek easy-search vs the PDB). Reported per hit: target PDB id, E-value, and alignment TM-score. A TM-score above ~0.5 is the conventional threshold for 'same fold'.

  · Functional annotations link the protein to curated databases. InterPro entries identify conserved domains and families by matching the sequence against member-database signatures (Pfam, PROSITE, CDD, …). Gene Ontology (GO) terms describe molecular function, biological process, and cellular component in a controlled vocabulary. CATH places the structure in a hierarchical fold classification (Class/Architecture/Topology/Homologous-superfamily). The organism is the source species.

  · Plot images: a contact map (which residues are close in 3D, as an N×N binary image), a Ramachandran scatter (backbone torsion angles, revealing secondary-structure composition at a glance), and — for AlphaFold structures — a PAE heatmap (pairwise prediction confidence).

  · Structure images are PyMOL renders from six orthogonal camera directions. Cartoon representation draws helices as coils and strands as arrows; sticks shows the backbone as bonds; surface shows the solvent-excluded envelope. Rainbow coloring maps sequence position to hue (blue→red, N→C); chain coloring assigns a distinct color per polypeptide.